Protein AF-0000000072495419 (afdb_homodimer)

Secondary structure (DSSP, 8-state):
-HHHHHHHHHHHHHHHHHHHHHHTS----EEEEEE-TTSSHHHHHHHHHHTT--S---S-BTTEEEEE-TTS-EEEEEE--SS-B-HHHHHHHHGGGEEEEEEEEETTTGGGGHHHHHHHHHHHHH-HHHHHHT--EEEEEE-TTSTTPPPHHHHHHHHHHHHHHHHHHHHHHHHHS-SS---------S-TTS---GGG-SS-EEEEE-B--STT-B-HHHHHHHHT-/-HHHHHHHHHHHHHHHHHHHHHHTS----EEEEEE-TTSSHHHHHHHHHHTT--S---S-BTTEEEEE-TTS-EEEEEE--SS-B-HHHHHHHHGGGEEEEEEEEETTTGGGGHHHHHHHHHHHHH-HHHHHHT--EEEEEE-TTSTTPPPHHHHHHHHHHHHHHHHHHHHHHHHHS-S----------S-TTS---GGG-SS-EEEEE-B--STT-B-HHHHHHHHT-

Structure (mmCIF, N/CA/C/O backbone):
data_AF-0000000072495419-model_v1
#
loop_
_entity.id
_entity.type
_entity.pdbx_description
1 polymer 'ADP-ribosylation factor-related protein 1'
#
loop_
_atom_site.group_PDB
_atom_site.id
_atom_site.type_symbol
_atom_site.label_atom_id
_atom_site.label_alt_id
_atom_site.label_comp_id
_atom_site.label_asym_id
_atom_site.label_entity_id
_atom_site.label_seq_id
_atom_site.pdbx_PDB_ins_code
_atom_site.Cartn_x
_atom_site.Cartn_y
_atom_site.Cartn_z
_atom_site.occupancy
_atom_site.B_iso_or_equiv
_atom_site.auth_seq_id
_atom_site.auth_comp_id
_atom_site.auth_asym_id
_atom_site.auth_atom_id
_atom_site.pdbx_PDB_model_num
ATOM 1 N N . MET A 1 1 ? -48.375 -34.625 15.703 1 55.41 1 MET A N 1
ATOM 2 C CA . MET A 1 1 ? -48.5 -33.5 14.773 1 55.41 1 MET A CA 1
ATOM 3 C C . MET A 1 1 ? -47.406 -32.438 15.039 1 55.41 1 MET A C 1
ATOM 5 O O . MET A 1 1 ? -46.875 -31.859 14.102 1 55.41 1 MET A O 1
ATOM 9 N N . ASP A 1 2 ? -46.969 -32.312 16.328 1 70.94 2 ASP A N 1
ATOM 10 C CA . ASP A 1 2 ? -46.094 -31.234 16.781 1 70.94 2 ASP A CA 1
ATOM 11 C C . ASP A 1 2 ? -44.625 -31.516 16.422 1 70.94 2 ASP A C 1
ATOM 13 O O . ASP A 1 2 ? -43.906 -30.594 16.062 1 70.94 2 ASP A O 1
ATOM 17 N N . SER A 1 3 ? -44.375 -32.75 16.25 1 80.12 3 SER A N 1
ATOM 18 C CA . SER A 1 3 ? -42.969 -33.125 16.016 1 80.12 3 SER A CA 1
ATOM 19 C C . SER A 1 3 ? -42.594 -32.906 14.562 1 80.12 3 SER A C 1
ATOM 21 O O . SER A 1 3 ? -41.469 -32.469 14.266 1 80.12 3 SER A O 1
ATOM 23 N N . MET A 1 4 ? -43.625 -33.094 13.664 1 78.44 4 MET A N 1
ATOM 24 C CA . MET A 1 4 ? -43.375 -32.938 12.234 1 78.44 4 MET A CA 1
ATOM 25 C C . MET A 1 4 ? -43.188 -31.453 11.875 1 78.44 4 MET A C 1
ATOM 27 O O . MET A 1 4 ? -42.312 -31.125 11.047 1 78.44 4 MET A O 1
ATOM 31 N N . GLN A 1 5 ? -43.844 -30.594 12.602 1 72.06 5 GLN A N 1
ATOM 32 C CA . GLN A 1 5 ? -43.75 -29.156 12.359 1 72.06 5 GLN A CA 1
ATOM 33 C C . GLN A 1 5 ? -42.375 -28.625 12.82 1 72.06 5 GLN A C 1
ATOM 35 O O . GLN A 1 5 ? -41.781 -27.797 12.148 1 72.06 5 GLN A O 1
ATOM 40 N N . ILE A 1 6 ? -41.938 -29.141 13.898 1 77.06 6 ILE A N 1
ATOM 41 C CA . ILE A 1 6 ? -40.656 -28.719 14.445 1 77.06 6 ILE A CA 1
ATOM 42 C C . ILE A 1 6 ? -39.531 -29.188 13.523 1 77.06 6 ILE A C 1
ATOM 44 O O . ILE A 1 6 ? -38.562 -28.438 13.258 1 77.06 6 ILE A O 1
ATOM 48 N N . ILE A 1 7 ? -39.688 -30.422 12.977 1 80.69 7 ILE A N 1
ATOM 49 C CA . ILE A 1 7 ? -38.656 -31 12.094 1 80.69 7 ILE A CA 1
ATOM 50 C C . ILE A 1 7 ? -38.594 -30.188 10.797 1 80.69 7 ILE A C 1
ATOM 52 O O . ILE A 1 7 ? -37.5 -29.875 10.312 1 80.69 7 ILE A O 1
ATOM 56 N N . ILE A 1 8 ? -39.75 -29.75 10.383 1 80.81 8 ILE A N 1
ATOM 57 C CA . ILE A 1 8 ? -39.812 -28.984 9.148 1 80.81 8 ILE A CA 1
ATOM 58 C C . ILE A 1 8 ? -39.219 -27.594 9.383 1 80.81 8 ILE A C 1
ATOM 60 O O . ILE A 1 8 ? -38.5 -27.078 8.539 1 80.81 8 ILE A O 1
ATOM 64 N N . ALA A 1 9 ? -39.469 -27.125 10.594 1 75.69 9 ALA A N 1
ATOM 65 C CA . ALA A 1 9 ? -38.938 -25.812 10.945 1 75.69 9 ALA A CA 1
ATOM 66 C C . ALA A 1 9 ? -37.406 -25.844 11.031 1 75.69 9 ALA A C 1
ATOM 68 O O . ALA A 1 9 ? -36.719 -24.953 10.523 1 75.69 9 ALA A O 1
ATOM 69 N N . ILE A 1 10 ? -36.875 -26.844 11.617 1 80.5 10 ILE A N 1
ATOM 70 C CA . ILE A 1 10 ? -35.438 -27 11.758 1 80.5 10 ILE A CA 1
ATOM 71 C C . ILE A 1 10 ? -34.812 -27.203 10.391 1 80.5 10 ILE A C 1
ATOM 73 O O . ILE A 1 10 ? -33.75 -26.625 10.094 1 80.5 10 ILE A O 1
ATOM 77 N N . LEU A 1 11 ? -35.5 -27.922 9.492 1 80.81 11 LEU A N 1
ATOM 78 C CA . LEU A 1 11 ? -35 -28.188 8.148 1 80.81 11 LEU A CA 1
ATOM 79 C C . LEU A 1 11 ? -34.969 -26.891 7.332 1 80.81 11 LEU A C 1
ATOM 81 O O . LEU A 1 11 ? -34 -26.656 6.594 1 80.81 11 LEU A O 1
ATOM 85 N N . ILE A 1 12 ? -35.938 -26.062 7.559 1 80.38 12 ILE A N 1
ATOM 86 C CA . ILE A 1 12 ? -36.031 -24.812 6.832 1 80.38 12 ILE A CA 1
ATOM 87 C C . ILE A 1 12 ? -34.906 -23.859 7.324 1 80.38 12 ILE A C 1
ATOM 89 O O . ILE A 1 12 ? -34.25 -23.203 6.523 1 80.38 12 ILE A O 1
ATOM 93 N N . VAL A 1 13 ? -34.688 -23.875 8.633 1 78.38 13 VAL A N 1
ATOM 94 C CA . VAL A 1 13 ? -33.656 -23.031 9.203 1 78.38 13 VAL A CA 1
ATOM 95 C C . VAL A 1 13 ? -32.281 -23.5 8.719 1 78.38 13 VAL A C 1
ATOM 97 O O . VAL A 1 13 ? -31.438 -22.688 8.336 1 78.38 13 VAL A O 1
ATOM 100 N N . LEU A 1 14 ? -32.094 -24.812 8.664 1 80 14 LEU A N 1
ATOM 101 C CA . LEU A 1 14 ? -30.859 -25.406 8.18 1 80 14 LEU A CA 1
ATOM 102 C C . LEU A 1 14 ? -30.641 -25.078 6.699 1 80 14 LEU A C 1
ATOM 104 O O . LEU A 1 14 ? -29.531 -24.766 6.285 1 80 14 LEU A O 1
ATOM 108 N N . MET A 1 15 ? -31.734 -25.172 5.961 1 80 15 MET A N 1
ATOM 109 C CA . MET A 1 15 ? -31.672 -24.859 4.535 1 80 15 MET A CA 1
ATOM 110 C C . MET A 1 15 ? -31.344 -23.391 4.305 1 80 15 MET A C 1
ATOM 112 O O . MET A 1 15 ? -30.531 -23.062 3.436 1 80 15 MET A O 1
ATOM 116 N N . THR A 1 16 ? -31.938 -22.531 5.117 1 75.88 16 THR A N 1
ATOM 117 C CA . THR A 1 16 ? -31.672 -21.094 5.004 1 75.88 16 THR A CA 1
ATOM 118 C C . THR A 1 16 ? -30.219 -20.797 5.395 1 75.88 16 THR A C 1
ATOM 120 O O . THR A 1 16 ? -29.562 -19.969 4.758 1 75.88 16 THR A O 1
ATOM 123 N N . ILE A 1 17 ? -29.781 -21.453 6.352 1 72.5 17 ILE A N 1
ATOM 124 C CA . ILE A 1 17 ? -28.391 -21.297 6.773 1 72.5 17 ILE A CA 1
ATOM 125 C C . ILE A 1 17 ? -27.453 -21.812 5.684 1 72.5 17 ILE A C 1
ATOM 127 O O . ILE A 1 17 ? -26.453 -21.172 5.363 1 72.5 17 ILE A O 1
ATOM 131 N N . ILE A 1 18 ? -27.797 -22.938 5.113 1 70.12 18 ILE A N 1
ATOM 132 C CA . ILE A 1 18 ? -27 -23.516 4.031 1 70.12 18 ILE A CA 1
ATOM 133 C C . ILE A 1 18 ? -27.016 -22.578 2.83 1 70.12 18 ILE A C 1
ATOM 135 O O . ILE A 1 18 ? -25.969 -22.344 2.219 1 70.12 18 ILE A O 1
ATOM 139 N N . LEU A 1 19 ? -28.156 -22.078 2.529 1 64.69 19 LEU A N 1
ATOM 140 C CA . LEU A 1 19 ? -28.266 -21.141 1.407 1 64.69 19 LEU A CA 1
ATOM 141 C C . LEU A 1 19 ? -27.484 -19.859 1.68 1 64.69 19 LEU A C 1
ATOM 143 O O . LEU A 1 19 ? -26.844 -19.312 0.777 1 64.69 19 LEU A O 1
ATOM 147 N N . PHE A 1 20 ? -27.656 -19.453 2.883 1 58.69 20 PHE A N 1
ATOM 148 C CA . PHE A 1 20 ? -26.922 -18.25 3.283 1 58.69 20 PHE A CA 1
ATOM 149 C C . PHE A 1 20 ? -25.422 -18.484 3.227 1 58.69 20 PHE A C 1
ATOM 151 O O . PHE A 1 20 ? -24.672 -17.625 2.797 1 58.69 20 PHE A O 1
ATOM 158 N N . LEU A 1 21 ? -25.062 -19.578 3.648 1 57.19 21 LEU A N 1
ATOM 159 C CA . LEU A 1 21 ? -23.641 -19.938 3.596 1 57.19 21 LEU A CA 1
ATOM 160 C C . LEU A 1 21 ? -23.188 -20.125 2.154 1 57.19 21 LEU A C 1
ATOM 162 O O . LEU A 1 21 ? -22.047 -19.781 1.812 1 57.19 21 LEU A O 1
ATOM 166 N N . VAL A 1 22 ? -24.047 -20.766 1.411 1 54.25 22 VAL A N 1
ATOM 167 C CA . VAL A 1 22 ? -23.703 -20.969 0.006 1 54.25 22 VAL A CA 1
ATOM 168 C C . VAL A 1 22 ? -23.656 -19.625 -0.717 1 54.25 22 VAL A C 1
ATOM 170 O O . VAL A 1 22 ? -22.797 -19.406 -1.56 1 54.25 22 VAL A O 1
ATOM 173 N N . ARG A 1 23 ? -24.688 -18.938 -0.454 1 49 23 ARG A N 1
ATOM 174 C CA . ARG A 1 23 ? -24.75 -17.625 -1.096 1 49 23 ARG A CA 1
ATOM 175 C C . ARG A 1 23 ? -23.547 -16.766 -0.696 1 49 23 ARG A C 1
ATOM 177 O O . ARG A 1 23 ? -23.141 -15.883 -1.441 1 49 23 ARG A O 1
ATOM 184 N N . LYS A 1 24 ? -23.156 -17.047 0.479 1 48.78 24 LYS A N 1
ATOM 185 C CA . LYS A 1 24 ? -21.984 -16.25 0.857 1 48.78 24 LYS A CA 1
ATOM 186 C C . LYS A 1 24 ? -20.766 -16.656 0.041 1 48.78 24 LYS A C 1
ATOM 188 O O . LYS A 1 24 ? -19.641 -16.312 0.39 1 48.78 24 LYS A O 1
ATOM 193 N N . LYS A 1 25 ? -21.016 -17.672 -0.782 1 53.16 25 LYS A N 1
ATOM 194 C CA . LYS A 1 25 ? -19.875 -17.953 -1.66 1 53.16 25 LYS A CA 1
ATOM 195 C C . LYS A 1 25 ? -19.453 -16.703 -2.424 1 53.16 25 LYS A C 1
ATOM 197 O O . LYS A 1 25 ? -20.266 -16.094 -3.133 1 53.16 25 LYS A O 1
ATOM 202 N N . ALA A 1 26 ? -18.453 -16.094 -1.832 1 57.84 26 ALA A N 1
ATOM 203 C CA . ALA A 1 26 ? -17.906 -14.859 -2.406 1 57.84 26 ALA A CA 1
ATOM 204 C C . ALA A 1 26 ? -17.734 -14.992 -3.916 1 57.84 26 ALA A C 1
ATOM 206 O O . ALA A 1 26 ? -17.297 -16.031 -4.41 1 57.84 26 ALA A O 1
ATOM 207 N N . LEU A 1 27 ? -18.531 -14.227 -4.652 1 75.31 27 LEU A N 1
ATOM 208 C CA . LEU A 1 27 ? -18.297 -14.125 -6.086 1 75.31 27 LEU A CA 1
ATOM 209 C C . LEU A 1 27 ? -16.797 -14.055 -6.379 1 75.31 27 LEU A C 1
ATOM 211 O O . LEU A 1 27 ? -16.062 -13.297 -5.727 1 75.31 27 LEU A O 1
ATOM 215 N N . ARG A 1 28 ? -16.312 -15.148 -7.047 1 86.19 28 ARG A N 1
ATOM 216 C CA . ARG A 1 28 ? -14.914 -15.18 -7.426 1 86.19 28 ARG A CA 1
ATOM 217 C C . ARG A 1 28 ? -14.656 -14.32 -8.656 1 86.19 28 ARG A C 1
ATOM 219 O O . ARG A 1 28 ? -14.469 -14.836 -9.758 1 86.19 28 ARG A O 1
ATOM 226 N N . ASN A 1 29 ? -14.609 -13.023 -8.406 1 87.38 29 ASN A N 1
ATOM 227 C CA . ASN A 1 29 ? -14.469 -12.086 -9.523 1 87.38 29 ASN A CA 1
ATOM 228 C C . ASN A 1 29 ? -13.25 -11.188 -9.352 1 87.38 29 ASN A C 1
ATOM 230 O O . ASN A 1 29 ? -13.227 -10.062 -9.852 1 87.38 29 ASN A O 1
ATOM 234 N N . SER A 1 30 ? -12.289 -11.734 -8.609 1 91.12 30 SER A N 1
ATOM 235 C CA . SER A 1 30 ? -11.117 -10.914 -8.367 1 91.12 30 SER A CA 1
ATOM 236 C C . SER A 1 30 ? -9.852 -11.57 -8.914 1 91.12 30 SER A C 1
ATOM 238 O O . SER A 1 30 ? -9.719 -12.797 -8.883 1 91.12 30 SER A O 1
ATOM 240 N N . ILE A 1 31 ? -9.039 -10.734 -9.516 1 93.56 31 ILE A N 1
ATOM 241 C CA . ILE A 1 31 ? -7.684 -11.109 -9.891 1 93.56 31 ILE A CA 1
ATOM 242 C C . ILE A 1 31 ? -6.684 -10.477 -8.922 1 93.56 31 ILE A C 1
ATOM 244 O O . ILE A 1 31 ? -6.621 -9.25 -8.797 1 93.56 31 ILE A O 1
ATOM 248 N N . LEU A 1 32 ? -5.965 -11.305 -8.258 1 95.19 32 LEU A N 1
ATOM 249 C CA . LEU A 1 32 ? -5.07 -10.797 -7.223 1 95.19 32 LEU A CA 1
ATOM 250 C C . LEU A 1 32 ? -3.631 -10.758 -7.727 1 95.19 32 LEU A C 1
ATOM 252 O O . LEU A 1 32 ? -3.111 -11.758 -8.227 1 95.19 32 LEU A O 1
ATOM 256 N N . LEU A 1 33 ? -3.016 -9.578 -7.664 1 93.25 33 LEU A N 1
ATOM 257 C CA . LEU A 1 33 ? -1.584 -9.445 -7.91 1 93.25 33 LEU A CA 1
ATOM 258 C C . LEU A 1 33 ? -0.787 -9.664 -6.629 1 93.25 33 LEU A C 1
ATOM 260 O O . LEU A 1 33 ? -0.943 -8.93 -5.656 1 93.25 33 LEU A O 1
ATOM 264 N N . ILE A 1 34 ? 0.064 -10.703 -6.676 1 95.12 34 ILE A N 1
ATOM 265 C CA . ILE A 1 34 ? 0.875 -11.055 -5.516 1 95.12 34 ILE A CA 1
ATOM 266 C C . ILE A 1 34 ? 2.336 -11.203 -5.934 1 95.12 34 ILE A C 1
ATOM 268 O O . ILE A 1 34 ? 2.639 -11.312 -7.121 1 95.12 34 ILE A O 1
ATOM 272 N N . GLY A 1 35 ? 3.252 -11.188 -4.938 1 93.38 35 GLY A N 1
ATOM 273 C CA . GLY A 1 35 ? 4.684 -11.281 -5.18 1 93.38 35 GLY A CA 1
ATOM 274 C C . GLY A 1 35 ? 5.508 -10.406 -4.254 1 93.38 35 GLY A C 1
ATOM 275 O O . GLY A 1 35 ? 4.957 -9.688 -3.422 1 93.38 35 GLY A O 1
ATOM 276 N N . ALA A 1 36 ? 6.805 -10.516 -4.48 1 89.25 36 ALA A N 1
ATOM 277 C CA . ALA A 1 36 ? 7.734 -9.797 -3.617 1 89.25 36 ALA A CA 1
ATOM 278 C C . ALA A 1 36 ? 7.668 -8.297 -3.879 1 89.25 36 ALA A C 1
ATOM 280 O O . ALA A 1 36 ? 7.156 -7.859 -4.914 1 89.25 36 ALA A O 1
ATOM 281 N N . SER A 1 37 ? 8.219 -7.617 -2.885 1 81.44 37 SER A N 1
ATOM 282 C CA . SER A 1 37 ? 8.367 -6.176 -3.068 1 81.44 37 SER A CA 1
ATOM 283 C C . SER A 1 37 ? 9.289 -5.855 -4.234 1 81.44 37 SER A C 1
ATOM 285 O O . SER A 1 37 ? 10.242 -6.598 -4.5 1 81.44 37 SER A O 1
ATOM 287 N N . ASP A 1 38 ? 8.992 -4.914 -4.988 1 79.69 38 ASP A N 1
ATOM 288 C CA . ASP A 1 38 ? 9.82 -4.355 -6.051 1 79.69 38 ASP A CA 1
ATOM 289 C C . ASP A 1 38 ? 9.789 -5.238 -7.293 1 79.69 38 ASP A C 1
ATOM 291 O O . ASP A 1 38 ? 10.617 -5.086 -8.195 1 79.69 38 ASP A O 1
ATOM 295 N N . SER A 1 39 ? 8.906 -6.234 -7.301 1 90.5 39 SER A N 1
ATOM 296 C CA . SER A 1 39 ? 8.805 -7.113 -8.461 1 90.5 39 SER A CA 1
ATOM 297 C C . SER A 1 39 ? 8.148 -6.402 -9.641 1 90.5 39 SER A C 1
ATOM 299 O O . SER A 1 39 ? 8.227 -6.871 -10.773 1 90.5 39 SER A O 1
ATOM 301 N N . GLY A 1 40 ? 7.434 -5.301 -9.383 1 83.81 40 GLY A N 1
ATOM 302 C CA . GLY A 1 40 ? 6.727 -4.547 -10.406 1 83.81 40 GLY A CA 1
ATOM 303 C C . GLY A 1 40 ? 5.223 -4.758 -10.375 1 83.81 40 GLY A C 1
ATOM 304 O O . GLY A 1 40 ? 4.527 -4.461 -11.344 1 83.81 40 GLY A O 1
ATOM 305 N N . LYS A 1 41 ? 4.738 -5.309 -9.305 1 85.56 41 LYS A N 1
ATOM 306 C CA . LYS A 1 41 ? 3.314 -5.582 -9.133 1 85.56 41 LYS A CA 1
ATOM 307 C C . LYS A 1 41 ? 2.482 -4.324 -9.359 1 85.56 41 LYS A C 1
ATOM 309 O O . LYS A 1 41 ? 1.516 -4.348 -10.125 1 85.56 41 LYS A O 1
ATOM 314 N N . THR A 1 42 ? 2.859 -3.236 -8.734 1 77.12 42 THR A N 1
ATOM 315 C CA . THR A 1 42 ? 2.098 -1.996 -8.82 1 77.12 42 THR A CA 1
ATOM 316 C C . THR A 1 42 ? 2.125 -1.447 -10.25 1 77.12 42 THR A C 1
ATOM 318 O O . THR A 1 42 ? 1.115 -0.942 -10.742 1 77.12 42 THR A O 1
ATOM 321 N N . LEU A 1 43 ? 3.287 -1.483 -10.891 1 78.31 43 LEU A N 1
ATOM 322 C CA . LEU A 1 43 ? 3.367 -1.052 -12.281 1 78.31 43 LEU A CA 1
ATOM 323 C C . LEU A 1 43 ? 2.475 -1.913 -13.172 1 78.31 43 LEU A C 1
ATOM 325 O O . LEU A 1 43 ? 1.772 -1.395 -14.039 1 78.31 43 LEU A O 1
ATOM 329 N N . LEU A 1 44 ? 2.572 -3.221 -12.969 1 85.38 44 LEU A N 1
ATOM 330 C CA . LEU A 1 44 ? 1.715 -4.125 -13.727 1 85.38 44 LEU A CA 1
ATOM 331 C C . LEU A 1 44 ? 0.243 -3.812 -13.477 1 85.38 44 LEU A C 1
ATOM 333 O O . LEU A 1 44 ? -0.553 -3.768 -14.422 1 85.38 44 LEU A O 1
ATOM 337 N N . PHE A 1 45 ? -0.134 -3.521 -12.242 1 83.62 45 PHE A N 1
ATOM 338 C CA . PHE A 1 45 ? -1.487 -3.125 -11.875 1 83.62 45 PHE A CA 1
ATOM 339 C C . PHE A 1 45 ? -1.929 -1.898 -12.664 1 83.62 45 PHE A C 1
ATOM 341 O O . PHE A 1 45 ? -3.014 -1.889 -13.25 1 83.62 45 PHE A O 1
ATOM 348 N N . THR A 1 46 ? -1.111 -0.98 -12.633 1 75.75 46 THR A N 1
ATOM 349 C CA . THR A 1 46 ? -1.433 0.281 -13.289 1 75.75 46 THR A CA 1
ATOM 350 C C . THR A 1 46 ? -1.639 0.071 -14.789 1 75.75 46 THR A C 1
ATOM 352 O O . THR A 1 46 ? -2.57 0.626 -15.375 1 75.75 46 THR A O 1
ATOM 355 N N . GLN A 1 47 ? -0.782 -0.751 -15.375 1 78.31 47 GLN A N 1
ATOM 356 C CA . GLN A 1 47 ? -0.866 -0.988 -16.812 1 78.31 47 GLN A CA 1
ATOM 357 C C . GLN A 1 47 ? -2.115 -1.791 -17.172 1 78.31 47 GLN A C 1
ATOM 359 O O . GLN A 1 47 ? -2.764 -1.526 -18.172 1 78.31 47 GLN A O 1
ATOM 364 N N . LEU A 1 48 ? -2.441 -2.756 -16.375 1 81.62 48 LEU A N 1
ATOM 365 C CA . LEU A 1 48 ? -3.613 -3.59 -16.625 1 81.62 48 LEU A CA 1
ATOM 366 C C . LEU A 1 48 ? -4.898 -2.803 -16.391 1 81.62 48 LEU A C 1
ATOM 368 O O . LEU A 1 48 ? -5.883 -2.984 -17.109 1 81.62 48 LEU A O 1
ATOM 372 N N . ALA A 1 49 ? -4.801 -2.033 -15.359 1 73 49 ALA A N 1
ATOM 373 C CA . ALA A 1 49 ? -5.992 -1.291 -14.961 1 73 49 ALA A CA 1
ATOM 374 C C . ALA A 1 49 ? -6.246 -0.116 -15.898 1 73 49 ALA A C 1
ATOM 376 O O . ALA A 1 49 ? -7.398 0.247 -16.156 1 73 49 ALA A O 1
ATOM 377 N N . TYR A 1 50 ? -5.082 0.431 -16.297 1 62.69 50 TYR A N 1
ATOM 378 C CA . TYR A 1 50 ? -5.254 1.695 -17 1 62.69 50 TYR A CA 1
ATOM 379 C C . TYR A 1 50 ? -4.676 1.618 -18.406 1 62.69 50 TYR A C 1
ATOM 381 O O . TYR A 1 50 ? -4.656 2.617 -19.141 1 62.69 50 TYR A O 1
ATOM 389 N N . ASP A 1 51 ? -4.871 0.454 -19.203 1 56.53 51 ASP A N 1
ATOM 390 C CA . ASP A 1 51 ? -4.336 0.194 -20.531 1 56.53 51 ASP A CA 1
ATOM 391 C C . ASP A 1 51 ? -3.586 1.41 -21.078 1 56.53 51 ASP A C 1
ATOM 393 O O . ASP A 1 51 ? -2.535 1.27 -21.703 1 56.53 51 ASP A O 1
ATOM 397 N N . SER A 1 52 ? -4.359 2.541 -21.375 1 44.16 52 SER A N 1
ATOM 398 C CA . SER A 1 52 ? -3.951 3.682 -22.188 1 44.16 52 SER A CA 1
ATOM 399 C C . SER A 1 52 ? -2.912 4.531 -21.453 1 44.16 52 SER A C 1
ATOM 401 O O . SER A 1 52 ? -2.482 5.566 -21.969 1 44.16 52 SER A O 1
ATOM 403 N N . PHE A 1 53 ? -2.676 4.289 -20.359 1 38.91 53 PHE A N 1
ATOM 404 C CA . PHE A 1 53 ? -1.912 5.355 -19.719 1 38.91 53 PHE A CA 1
ATOM 405 C C . PHE A 1 53 ? -0.439 5.27 -20.094 1 38.91 53 PHE A C 1
ATOM 407 O O . PHE A 1 53 ? 0.302 4.453 -19.547 1 38.91 53 PHE A O 1
ATOM 414 N N . VAL A 1 54 ? -0.142 5.223 -21.391 1 33.72 54 VAL A N 1
ATOM 415 C CA . VAL A 1 54 ? 1.118 5.156 -22.125 1 33.72 54 VAL A CA 1
ATOM 416 C C . VAL A 1 54 ? 2.186 5.961 -21.391 1 33.72 54 VAL A C 1
ATOM 418 O O . VAL A 1 54 ? 3.307 5.484 -21.203 1 33.72 54 VAL A O 1
ATOM 421 N N . GLU A 1 55 ? 2.068 7.422 -21.688 1 33.09 55 GLU A N 1
ATOM 422 C CA . GLU A 1 55 ? 3.334 8.078 -22.016 1 33.09 55 GLU A CA 1
ATOM 423 C C . GLU A 1 55 ? 4.289 8.055 -20.828 1 33.09 55 GLU A C 1
ATOM 425 O O . GLU A 1 55 ? 5.457 7.676 -20.969 1 33.09 55 GLU A O 1
ATOM 430 N N . THR A 1 56 ? 4.367 9.273 -20.094 1 32.41 56 THR A N 1
ATOM 431 C CA . THR A 1 56 ? 5.555 9.789 -19.422 1 32.41 56 THR A CA 1
ATOM 432 C C . THR A 1 56 ? 5.695 9.188 -18.031 1 32.41 56 THR A C 1
ATOM 434 O O . THR A 1 56 ? 6.32 9.781 -17.156 1 32.41 56 THR A O 1
ATOM 437 N N . VAL A 1 57 ? 4.84 8.164 -17.734 1 34.56 57 VAL A N 1
ATOM 438 C CA . VAL A 1 57 ? 5.02 7.887 -16.312 1 34.56 57 VAL A CA 1
ATOM 439 C C . VAL A 1 57 ? 6.383 7.242 -16.078 1 34.56 57 VAL A C 1
ATOM 441 O O . VAL A 1 57 ? 6.664 6.16 -16.609 1 34.56 57 VAL A O 1
ATOM 444 N N . THR A 1 58 ? 7.434 7.961 -15.992 1 33.69 58 THR A N 1
ATOM 445 C CA . THR A 1 58 ? 8.711 7.43 -15.531 1 33.69 58 THR A CA 1
ATOM 446 C C . THR A 1 58 ? 8.5 6.359 -14.461 1 33.69 58 THR A C 1
ATOM 448 O O . THR A 1 58 ? 7.363 6.102 -14.055 1 33.69 58 THR A O 1
ATOM 451 N N . SER A 1 59 ? 9.703 6.07 -13.766 1 35.94 59 SER A N 1
ATOM 452 C CA . SER A 1 59 ? 9.891 5.023 -12.766 1 35.94 59 SER A CA 1
ATOM 453 C C . SER A 1 59 ? 8.914 5.18 -11.609 1 35.94 59 SER A C 1
ATOM 455 O O . SER A 1 59 ? 8.914 6.207 -10.922 1 35.94 59 SER A O 1
ATOM 457 N N . MET A 1 60 ? 7.641 4.848 -11.852 1 40.62 60 MET A N 1
ATOM 458 C CA . MET A 1 60 ? 6.625 4.836 -10.805 1 40.62 60 MET A CA 1
ATOM 459 C C . MET A 1 60 ? 6.883 3.711 -9.805 1 40.62 60 MET A C 1
ATOM 461 O O . MET A 1 60 ? 7.113 2.566 -10.195 1 40.62 60 MET A O 1
ATOM 465 N N . LYS A 1 61 ? 7.645 3.971 -8.789 1 46.25 61 LYS A N 1
ATOM 466 C CA . LYS A 1 61 ? 7.488 3.012 -7.695 1 46.25 61 LYS A CA 1
ATOM 467 C C . LYS A 1 61 ? 6.148 3.197 -6.988 1 46.25 61 LYS A C 1
ATOM 469 O O . LYS A 1 61 ? 5.609 4.305 -6.949 1 46.25 61 LYS A O 1
ATOM 474 N N . GLU A 1 62 ? 5.324 2.154 -6.617 1 54.25 62 GLU A N 1
ATOM 475 C CA . GLU A 1 62 ? 3.973 1.927 -6.113 1 54.25 62 GLU A CA 1
ATOM 476 C C . GLU A 1 62 ? 3.49 3.107 -5.277 1 54.25 62 GLU A C 1
ATOM 478 O O . GLU A 1 62 ? 2.314 3.475 -5.328 1 54.25 62 GLU A O 1
ATOM 483 N N . ASN A 1 63 ? 4.297 3.766 -4.664 1 64.62 63 ASN A N 1
ATOM 484 C CA . ASN A 1 63 ? 3.881 4.824 -3.75 1 64.62 63 ASN A CA 1
ATOM 485 C C . ASN A 1 63 ? 4.812 6.027 -3.826 1 64.62 63 ASN A C 1
ATOM 487 O O . ASN A 1 63 ? 4.805 6.883 -2.938 1 64.62 63 ASN A O 1
ATOM 491 N N . LYS A 1 64 ? 5.52 5.934 -4.965 1 74.31 64 LYS A N 1
ATOM 492 C CA . LYS A 1 64 ? 6.469 7.031 -5.113 1 74.31 64 LYS A CA 1
ATOM 493 C C . LYS A 1 64 ? 6.504 7.539 -6.555 1 74.31 64 LYS A C 1
ATOM 495 O O . LYS A 1 64 ? 6.496 6.742 -7.496 1 74.31 64 LYS A O 1
ATOM 500 N N . ALA A 1 65 ? 6.438 8.812 -6.77 1 73.44 65 ALA A N 1
ATOM 501 C CA . ALA A 1 65 ? 6.543 9.445 -8.078 1 73.44 65 ALA A CA 1
ATOM 502 C C . ALA A 1 65 ? 7.363 10.727 -8.008 1 73.44 65 ALA A C 1
ATOM 504 O O . ALA A 1 65 ? 7.402 11.391 -6.965 1 73.44 65 ALA A O 1
ATOM 505 N N . SER A 1 66 ? 8.055 11.008 -9.031 1 76.06 66 SER A N 1
ATOM 506 C CA . SER A 1 66 ? 8.742 12.297 -9.133 1 76.06 66 SER A CA 1
ATOM 507 C C . SER A 1 66 ? 7.836 13.352 -9.766 1 76.06 66 SER A C 1
ATOM 509 O O . SER A 1 66 ? 7.199 13.102 -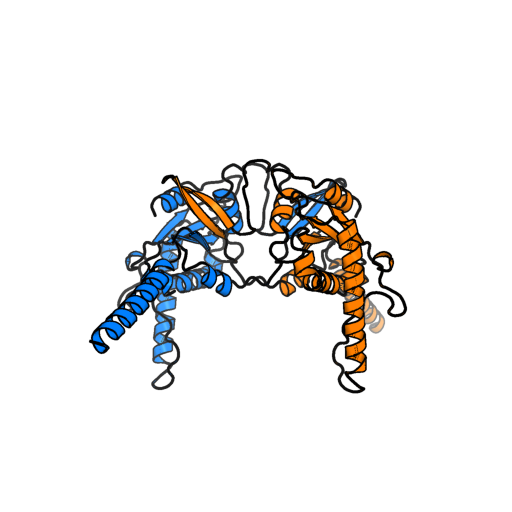10.789 1 76.06 66 SER A O 1
ATOM 511 N N . ILE A 1 67 ? 7.734 14.469 -9.055 1 76.44 67 ILE A N 1
ATOM 512 C CA . ILE A 1 67 ? 6.918 15.547 -9.602 1 76.44 67 ILE A CA 1
ATOM 513 C C . ILE A 1 67 ? 7.754 16.812 -9.734 1 76.44 67 ILE A C 1
ATOM 515 O O . ILE A 1 67 ? 8.688 17.031 -8.953 1 76.44 67 ILE A O 1
ATOM 519 N N . LYS A 1 68 ? 7.438 17.5 -10.805 1 74.19 68 LYS A N 1
ATOM 520 C CA . LYS A 1 68 ? 8.086 18.797 -11.031 1 74.19 68 LYS A CA 1
ATOM 521 C C . LYS A 1 68 ? 7.188 19.938 -10.602 1 74.19 68 LYS A C 1
ATOM 523 O O . LYS A 1 68 ? 6.016 20 -10.977 1 74.19 68 LYS A O 1
ATOM 528 N N . LEU A 1 69 ? 7.797 20.797 -9.688 1 79.06 69 LEU A N 1
ATOM 529 C CA . LEU A 1 69 ? 7.043 21.953 -9.234 1 79.06 69 LEU A CA 1
ATOM 530 C C . LEU A 1 69 ? 7.48 23.219 -9.977 1 79.06 69 LEU A C 1
ATOM 532 O O . LEU A 1 69 ? 8.273 23.141 -10.914 1 79.06 69 LEU A O 1
ATOM 536 N N . ASN A 1 70 ? 6.773 24.328 -9.75 1 71.69 70 ASN A N 1
ATOM 537 C CA . ASN A 1 70 ? 6.977 25.578 -10.484 1 71.69 70 ASN A CA 1
ATOM 538 C C . ASN A 1 70 ? 8.414 26.078 -10.352 1 71.69 70 ASN A C 1
ATOM 540 O O . ASN A 1 70 ? 8.906 26.797 -11.219 1 71.69 70 ASN A O 1
ATOM 544 N N . ASN A 1 71 ? 9.117 25.625 -9.336 1 69.56 71 ASN A N 1
ATOM 545 C CA . ASN A 1 71 ? 10.5 26.062 -9.148 1 69.56 71 ASN A CA 1
ATOM 546 C C . ASN A 1 71 ? 11.477 25.203 -9.953 1 69.56 71 ASN A C 1
ATOM 548 O O . ASN A 1 71 ? 12.688 25.297 -9.781 1 69.56 71 ASN A O 1
ATOM 552 N N . ASN A 1 72 ? 10.992 24.359 -10.812 1 68.5 72 ASN A N 1
ATOM 553 C CA . ASN A 1 72 ? 11.75 23.5 -11.719 1 68.5 72 ASN A CA 1
ATOM 554 C C . ASN A 1 72 ? 12.562 22.469 -10.953 1 68.5 72 ASN A C 1
ATOM 556 O O . ASN A 1 72 ? 13.539 21.922 -11.477 1 68.5 72 ASN A O 1
ATOM 560 N N . ARG A 1 73 ? 12.273 22.375 -9.75 1 74.38 73 ARG A N 1
ATOM 561 C CA . ARG A 1 73 ? 12.922 21.328 -8.953 1 74.38 73 ARG A CA 1
ATOM 562 C C . ARG A 1 73 ? 12.062 20.078 -8.898 1 74.38 73 ARG A C 1
ATOM 564 O O . ARG A 1 73 ? 10.828 20.156 -8.898 1 74.38 73 ARG A O 1
ATOM 571 N N . ASN A 1 74 ? 12.797 19 -8.852 1 77.5 74 ASN A N 1
ATOM 572 C CA . ASN A 1 74 ? 12.125 17.703 -8.75 1 77.5 74 ASN A CA 1
ATOM 573 C C . ASN A 1 74 ? 11.922 17.281 -7.301 1 77.5 74 ASN A C 1
ATOM 575 O O . ASN A 1 74 ? 12.82 17.453 -6.473 1 77.5 74 ASN A O 1
ATOM 579 N N . TYR A 1 75 ? 10.695 16.922 -7.023 1 82.94 75 TYR A N 1
ATOM 580 C CA . TYR A 1 75 ? 10.359 16.422 -5.695 1 82.94 75 TYR A CA 1
ATOM 581 C C . TYR A 1 75 ? 9.852 14.984 -5.766 1 82.94 75 TYR A C 1
ATOM 583 O O . TYR A 1 75 ? 9.289 14.57 -6.785 1 82.94 75 TYR A O 1
ATOM 591 N N . ASN A 1 76 ? 10.086 14.258 -4.688 1 84.19 76 ASN A N 1
ATOM 592 C CA . ASN A 1 76 ? 9.508 12.922 -4.555 1 84.19 76 ASN A CA 1
ATOM 593 C C . ASN A 1 76 ? 8.141 12.977 -3.877 1 84.19 76 ASN A C 1
ATOM 595 O O . ASN A 1 76 ? 8.016 13.477 -2.756 1 84.19 76 ASN A O 1
ATOM 599 N N . LEU A 1 77 ? 7.152 12.648 -4.645 1 85.5 77 LEU A N 1
ATOM 600 C CA . LEU A 1 77 ? 5.828 12.477 -4.059 1 85.5 77 LEU A CA 1
ATOM 601 C C . LEU A 1 77 ? 5.645 11.055 -3.541 1 85.5 77 LEU A C 1
ATOM 603 O O . LEU A 1 77 ? 5.793 10.086 -4.297 1 85.5 77 LEU A O 1
ATOM 607 N N . ILE A 1 78 ? 5.375 10.953 -2.229 1 85.25 78 ILE A N 1
ATOM 608 C CA . ILE A 1 78 ? 5.293 9.625 -1.618 1 85.25 78 ILE A CA 1
ATOM 609 C C . ILE A 1 78 ? 3.918 9.445 -0.976 1 85.25 78 ILE A C 1
ATOM 611 O O . ILE A 1 78 ? 3.492 10.266 -0.162 1 85.25 78 ILE A O 1
ATOM 615 N N . ASP A 1 79 ? 3.227 8.422 -1.339 1 82.75 79 ASP A N 1
ATOM 616 C CA . ASP A 1 79 ? 1.944 8.039 -0.755 1 82.75 79 ASP A CA 1
ATOM 617 C C . ASP A 1 79 ? 2.137 7.059 0.398 1 82.75 79 ASP A C 1
ATOM 619 O O . ASP A 1 79 ? 2.467 5.895 0.179 1 82.75 79 ASP A O 1
ATOM 623 N N . LEU A 1 80 ? 1.915 7.52 1.637 1 85.75 80 LEU A N 1
ATOM 624 C CA . LEU A 1 80 ? 2.07 6.66 2.805 1 85.75 80 LEU A CA 1
ATOM 625 C C . LEU A 1 80 ? 0.778 5.902 3.098 1 85.75 80 LEU A C 1
ATOM 627 O O . LEU A 1 80 ? -0.316 6.422 2.867 1 85.75 80 LEU A O 1
ATOM 631 N N . PRO A 1 81 ? 0.918 4.676 3.6 1 77.5 81 PRO A N 1
ATOM 632 C CA . PRO A 1 81 ? -0.29 3.93 3.961 1 77.5 81 PRO A CA 1
ATOM 633 C C . PRO A 1 81 ? -1.086 4.598 5.078 1 77.5 81 PRO A C 1
ATOM 635 O O . PRO A 1 81 ? -0.499 5.148 6.012 1 77.5 81 PRO A O 1
ATOM 638 N N . GLY A 1 82 ? -2.465 4.66 4.895 1 76.38 82 GLY A N 1
ATOM 639 C CA . GLY A 1 82 ? -3.338 5.188 5.93 1 76.38 82 GLY A CA 1
ATOM 640 C C . GLY A 1 82 ? -3.506 4.246 7.105 1 76.38 82 GLY A C 1
ATOM 641 O O . GLY A 1 82 ? -3.84 4.676 8.211 1 76.38 82 GLY A O 1
ATOM 642 N N . ASN A 1 83 ? -3.496 2.988 6.84 1 74.94 83 ASN A N 1
ATOM 643 C CA . ASN A 1 83 ? -3.527 1.908 7.82 1 74.94 83 ASN A CA 1
ATOM 644 C C . ASN A 1 83 ? -2.434 0.877 7.551 1 74.94 83 ASN A C 1
ATOM 646 O O . ASN A 1 83 ? -1.838 0.863 6.473 1 74.94 83 ASN A O 1
ATOM 650 N N . ASP A 1 84 ? -2.197 0.177 8.57 1 75.62 84 ASP A N 1
ATOM 651 C CA . ASP A 1 84 ? -1.269 -0.927 8.352 1 75.62 84 ASP A CA 1
ATOM 652 C C . ASP A 1 84 ? -1.801 -1.889 7.289 1 75.62 84 ASP A C 1
ATOM 654 O O . ASP A 1 84 ? -2.998 -2.176 7.25 1 75.62 84 ASP A O 1
ATOM 658 N N . ARG A 1 85 ? -0.899 -2.068 6.371 1 71.75 85 ARG A N 1
ATOM 659 C CA . ARG A 1 85 ? -1.221 -3.074 5.363 1 71.75 85 ARG A CA 1
ATOM 660 C C . ARG A 1 85 ? -0.344 -4.312 5.523 1 71.75 85 ARG A C 1
ATOM 662 O O . ARG A 1 85 ? 0.833 -4.297 5.16 1 71.75 85 ARG A O 1
ATOM 669 N N . LEU A 1 86 ? -0.962 -5.285 6.145 1 79.12 86 LEU A N 1
ATOM 670 C CA . LEU A 1 86 ? -0.259 -6.547 6.34 1 79.12 86 LEU A CA 1
ATOM 671 C C . LEU A 1 86 ? -0.525 -7.504 5.184 1 79.12 86 LEU A C 1
ATOM 673 O O . LEU A 1 86 ? -1.677 -7.703 4.789 1 79.12 86 LEU A O 1
ATOM 677 N N . ARG A 1 87 ? 0.513 -7.988 4.594 1 82.81 87 ARG A N 1
ATOM 678 C CA . ARG A 1 87 ? 0.409 -8.922 3.477 1 82.81 87 ARG A CA 1
ATOM 679 C C . ARG A 1 87 ? -0.574 -10.039 3.789 1 82.81 87 ARG A C 1
ATOM 681 O O . ARG A 1 87 ? -1.455 -10.344 2.98 1 82.81 87 ARG A O 1
ATOM 688 N N . THR A 1 88 ? -0.415 -10.625 4.996 1 86.75 88 THR A N 1
ATOM 689 C CA . THR A 1 88 ? -1.247 -11.766 5.379 1 86.75 88 THR A CA 1
ATOM 690 C C . THR A 1 88 ? -2.705 -11.344 5.523 1 86.75 88 THR A C 1
ATOM 692 O O . THR A 1 88 ? -3.613 -12.07 5.121 1 86.75 88 THR A O 1
ATOM 695 N N . GLN A 1 89 ? -2.887 -10.164 6.066 1 85.88 89 GLN A N 1
ATOM 696 C CA . GLN A 1 89 ? -4.242 -9.664 6.27 1 85.88 89 GLN A CA 1
ATOM 697 C C . GLN A 1 89 ? -4.945 -9.422 4.934 1 85.88 89 GLN A C 1
ATOM 699 O O . GLN A 1 89 ? -6.098 -9.82 4.758 1 85.88 89 GLN A O 1
ATOM 704 N N . TYR A 1 90 ? -4.234 -8.828 4.039 1 84.62 90 TYR A N 1
ATOM 705 C CA . TYR A 1 90 ? -4.824 -8.547 2.736 1 84.62 90 TYR A CA 1
ATOM 706 C C . TYR A 1 90 ? -5.039 -9.828 1.945 1 84.62 90 TYR A C 1
ATOM 708 O O . TYR A 1 90 ? -6.035 -9.969 1.229 1 84.62 90 TYR A O 1
ATOM 716 N N . TRP A 1 91 ? -4.188 -10.789 2.041 1 92.19 91 TRP A N 1
ATOM 717 C CA . TRP A 1 91 ? -4.375 -12.094 1.417 1 92.19 91 TRP A CA 1
ATOM 718 C C . TRP A 1 91 ? -5.648 -12.758 1.922 1 92.19 91 TRP A C 1
ATOM 720 O O . TRP A 1 91 ? -6.484 -13.203 1.127 1 92.19 91 TRP A O 1
ATOM 730 N N . ASP A 1 92 ? -5.82 -12.742 3.209 1 91.25 92 ASP A N 1
ATOM 731 C CA . ASP A 1 92 ? -6.984 -13.383 3.812 1 91.25 92 ASP A CA 1
ATOM 732 C C . ASP A 1 92 ? -8.273 -12.648 3.447 1 91.25 92 ASP A C 1
ATOM 734 O O . ASP A 1 92 ? -9.328 -13.266 3.324 1 91.25 92 ASP A O 1
ATOM 738 N N . GLN A 1 93 ? -8.125 -11.438 3.248 1 86.19 93 GLN A N 1
ATOM 739 C CA . GLN A 1 93 ? -9.281 -10.617 2.906 1 86.19 93 GLN A CA 1
ATOM 740 C C . GLN A 1 93 ? -9.781 -10.922 1.5 1 86.19 93 GLN A C 1
ATOM 742 O O . GLN A 1 93 ? -10.992 -10.914 1.248 1 86.19 93 GLN A O 1
ATOM 747 N N . PHE A 1 94 ? -8.844 -11.266 0.58 1 90.38 94 PHE A N 1
ATOM 748 C CA . PHE A 1 94 ? -9.25 -11.258 -0.819 1 90.38 94 PHE A CA 1
ATOM 749 C C . PHE A 1 94 ? -9.156 -12.648 -1.423 1 90.38 94 PHE A C 1
ATOM 751 O O . PHE A 1 94 ? -9.719 -12.906 -2.492 1 90.38 94 PHE A O 1
ATOM 758 N N . LYS A 1 95 ? -8.5 -13.578 -0.773 1 94.12 95 LYS A N 1
ATOM 759 C CA . LYS A 1 95 ? -8.242 -14.883 -1.381 1 94.12 95 LYS A CA 1
ATOM 760 C C . LYS A 1 95 ? -9.547 -15.602 -1.709 1 94.12 95 LYS A C 1
ATOM 762 O O . LYS A 1 95 ? -9.633 -16.312 -2.715 1 94.12 95 LYS A O 1
ATOM 767 N N . ASN A 1 96 ? -10.555 -15.32 -0.949 1 91.94 96 ASN A N 1
ATOM 768 C CA . ASN A 1 96 ? -11.82 -16.031 -1.158 1 91.94 96 ASN A CA 1
ATOM 769 C C . ASN A 1 96 ? -12.539 -15.531 -2.41 1 91.94 96 ASN A C 1
ATOM 771 O O . ASN A 1 96 ? -13.406 -16.219 -2.945 1 91.94 96 ASN A O 1
ATOM 775 N N . GLN A 1 97 ? -12.18 -14.406 -2.871 1 91.38 97 GLN A N 1
ATOM 776 C CA . GLN A 1 97 ? -12.805 -13.852 -4.066 1 91.38 97 GLN A CA 1
ATOM 777 C C . GLN A 1 97 ? -11.906 -14.016 -5.289 1 91.38 97 GLN A C 1
ATOM 779 O O . GLN A 1 97 ? -12.25 -13.562 -6.383 1 91.38 97 GLN A O 1
ATOM 784 N N . ALA A 1 98 ? -10.867 -14.75 -5.156 1 94 98 ALA A N 1
ATOM 785 C CA . ALA A 1 98 ? -9.875 -14.836 -6.223 1 94 98 ALA A CA 1
ATOM 786 C C . ALA A 1 98 ? -10.328 -15.797 -7.316 1 94 98 ALA A C 1
ATOM 788 O O . ALA A 1 98 ? -10.586 -16.969 -7.047 1 94 98 ALA A O 1
ATOM 789 N N . LYS A 1 99 ? -10.477 -15.234 -8.492 1 92.25 99 LYS A N 1
ATOM 790 C CA . LYS A 1 99 ? -10.664 -16.047 -9.695 1 92.25 99 LYS A CA 1
ATOM 791 C C . LYS A 1 99 ? -9.328 -16.516 -10.25 1 92.25 99 LYS A C 1
ATOM 793 O O . LYS A 1 99 ? -9.25 -17.609 -10.836 1 92.25 99 LYS A O 1
ATOM 798 N N . CYS A 1 100 ? -8.383 -15.695 -10.055 1 95.56 100 CYS A N 1
ATOM 799 C CA . CYS A 1 100 ? -7.047 -15.945 -10.57 1 95.56 100 CYS A CA 1
ATOM 800 C C . CYS A 1 100 ? -6 -15.195 -9.758 1 95.56 100 CYS A C 1
ATOM 802 O O . CYS A 1 100 ? -6.285 -14.141 -9.188 1 95.56 100 CYS A O 1
ATOM 804 N N . LEU A 1 101 ? -4.812 -15.812 -9.68 1 97.56 101 LEU A N 1
ATOM 805 C CA . LEU A 1 101 ? -3.67 -15.156 -9.055 1 97.56 101 LEU A CA 1
ATOM 806 C C . LEU A 1 101 ? -2.607 -14.82 -10.094 1 97.56 101 LEU A C 1
ATOM 808 O O . LEU A 1 101 ? -2.332 -15.617 -10.992 1 97.56 101 LEU A O 1
ATOM 812 N N . ILE A 1 102 ? -2.1 -13.625 -9.992 1 97.19 102 ILE A N 1
ATOM 813 C CA . ILE A 1 102 ? -0.919 -13.258 -10.773 1 97.19 102 ILE A CA 1
ATOM 814 C C . ILE A 1 102 ? 0.264 -13.031 -9.836 1 97.19 102 ILE A C 1
ATOM 816 O O . ILE A 1 102 ? 0.294 -12.047 -9.094 1 97.19 102 ILE A O 1
ATOM 820 N N . PHE A 1 103 ? 1.239 -13.961 -9.867 1 98.38 103 PHE A N 1
ATOM 821 C CA . PHE A 1 103 ? 2.463 -13.859 -9.086 1 98.38 103 PHE A CA 1
ATOM 822 C C . PHE A 1 103 ? 3.568 -13.188 -9.891 1 98.38 103 PHE A C 1
ATOM 824 O O . PHE A 1 103 ? 4.102 -13.773 -10.836 1 98.38 103 PHE A O 1
ATOM 831 N N . VAL A 1 104 ? 3.943 -11.977 -9.453 1 96.88 104 VAL A N 1
ATOM 832 C CA . VAL A 1 104 ? 4.875 -11.18 -10.242 1 96.88 104 VAL A CA 1
ATOM 833 C C . VAL A 1 104 ? 6.301 -11.391 -9.734 1 96.88 104 VAL A C 1
ATOM 835 O O . VAL A 1 104 ? 6.551 -11.305 -8.531 1 96.88 104 VAL A O 1
ATOM 838 N N . ILE A 1 105 ? 7.215 -11.703 -10.656 1 97.81 105 ILE A N 1
ATOM 839 C CA . ILE A 1 105 ? 8.617 -11.93 -10.336 1 97.81 105 ILE A CA 1
ATOM 840 C C . ILE A 1 105 ? 9.484 -10.906 -11.055 1 97.81 105 ILE A C 1
ATOM 842 O O . ILE A 1 105 ? 9.266 -10.617 -12.234 1 97.81 105 ILE A O 1
ATOM 846 N N . ASP A 1 106 ? 10.414 -10.375 -10.305 1 95.62 106 ASP A N 1
ATOM 847 C CA . ASP A 1 106 ? 11.484 -9.609 -10.93 1 95.62 106 ASP A CA 1
ATOM 848 C C . ASP A 1 106 ? 12.508 -10.531 -11.586 1 95.62 106 ASP A C 1
ATOM 850 O O . ASP A 1 106 ? 13.359 -11.109 -10.906 1 95.62 106 ASP A O 1
ATOM 854 N N . SER A 1 107 ? 12.422 -10.578 -12.891 1 97.69 107 SER A N 1
ATOM 855 C CA . SER A 1 107 ? 13.242 -11.539 -13.609 1 97.69 107 SER A CA 1
ATOM 856 C C . SER A 1 107 ? 14.719 -11.156 -13.555 1 97.69 107 SER A C 1
ATOM 858 O O . SER A 1 107 ? 15.586 -11.984 -13.852 1 97.69 107 SER A O 1
ATOM 860 N N . VAL A 1 108 ? 15.023 -9.93 -13.266 1 96.31 108 VAL A N 1
ATOM 861 C CA . VAL A 1 108 ? 16.391 -9.438 -13.203 1 96.31 108 VAL A CA 1
ATOM 862 C C . VAL A 1 108 ? 17.031 -9.828 -11.867 1 96.31 108 VAL A C 1
ATOM 864 O O . VAL A 1 108 ? 18.141 -10.336 -11.828 1 96.31 108 VAL A O 1
ATOM 867 N N . ALA A 1 109 ? 16.312 -9.695 -10.805 1 95.44 109 ALA A N 1
ATOM 868 C CA . ALA A 1 109 ? 16.828 -9.93 -9.461 1 95.44 109 ALA A CA 1
ATOM 869 C C . ALA A 1 109 ? 16.578 -11.375 -9.023 1 95.44 109 ALA A C 1
ATOM 871 O O . ALA A 1 109 ? 17 -11.789 -7.941 1 95.44 109 ALA A O 1
ATOM 872 N N . PHE A 1 110 ? 15.984 -12.203 -9.852 1 96.56 110 PHE A N 1
ATOM 873 C CA . PHE A 1 110 ? 15.469 -13.523 -9.5 1 96.56 110 PHE A CA 1
ATOM 874 C C . PHE A 1 110 ? 16.594 -14.414 -8.977 1 96.56 110 PHE A C 1
ATOM 876 O O . PHE A 1 110 ? 16.453 -15.039 -7.93 1 96.56 110 PHE A O 1
ATOM 883 N N . LEU A 1 111 ? 17.688 -14.367 -9.625 1 94.5 111 LEU A N 1
ATOM 884 C CA . LEU A 1 111 ? 18.766 -15.289 -9.266 1 94.5 111 LEU A CA 1
ATOM 885 C C . LEU A 1 111 ? 19.312 -14.961 -7.883 1 94.5 111 LEU A C 1
ATOM 887 O O . LEU A 1 111 ? 19.766 -15.859 -7.16 1 94.5 111 LEU A O 1
ATOM 891 N N . ASN A 1 112 ? 19.297 -13.711 -7.5 1 94.81 112 ASN A N 1
ATOM 892 C CA . ASN A 1 112 ? 19.812 -13.289 -6.207 1 94.81 112 ASN A CA 1
ATOM 893 C C . ASN A 1 112 ? 18.797 -13.539 -5.086 1 94.81 112 ASN A C 1
ATOM 895 O O . ASN A 1 112 ? 19.156 -13.492 -3.908 1 94.81 112 ASN A O 1
ATOM 899 N N . ASN A 1 113 ? 17.562 -13.836 -5.473 1 94.5 113 ASN A N 1
ATOM 900 C CA . ASN A 1 113 ? 16.516 -13.984 -4.469 1 94.5 113 ASN A CA 1
ATOM 901 C C . ASN A 1 113 ? 15.688 -15.242 -4.711 1 94.5 113 ASN A C 1
ATOM 903 O O . ASN A 1 113 ? 14.508 -15.297 -4.355 1 94.5 113 ASN A O 1
ATOM 907 N N . THR A 1 114 ? 16.25 -16.219 -5.289 1 96.38 114 THR A N 1
ATOM 908 C CA . THR A 1 114 ? 15.539 -17.406 -5.758 1 96.38 114 THR A CA 1
ATOM 909 C C . THR A 1 114 ? 14.789 -18.078 -4.613 1 96.38 114 THR A C 1
ATOM 911 O O . THR A 1 114 ? 13.602 -18.375 -4.73 1 96.38 114 THR A O 1
ATOM 914 N N . HIS A 1 115 ? 15.484 -18.281 -3.561 1 95.12 115 HIS A N 1
ATOM 915 C CA . HIS A 1 115 ? 14.883 -18.984 -2.439 1 95.12 115 HIS A CA 1
ATOM 916 C C . HIS A 1 115 ? 13.68 -18.234 -1.887 1 95.12 115 HIS A C 1
ATOM 918 O O . HIS A 1 115 ? 12.617 -18.828 -1.654 1 95.12 115 HIS A O 1
ATOM 924 N N . ASN A 1 116 ? 13.867 -16.984 -1.686 1 94.31 116 ASN A N 1
ATOM 925 C CA . ASN A 1 116 ? 12.789 -16.172 -1.127 1 94.31 116 ASN A CA 1
ATOM 926 C C . ASN A 1 116 ? 11.578 -16.125 -2.047 1 94.31 116 ASN A C 1
ATOM 928 O O . ASN A 1 116 ? 10.438 -16.25 -1.584 1 94.31 116 ASN A O 1
ATOM 932 N N . VAL A 1 117 ? 11.828 -15.953 -3.295 1 96.62 117 VAL A N 1
ATOM 933 C CA . VAL A 1 117 ? 10.75 -15.906 -4.277 1 96.62 117 VAL A CA 1
ATOM 934 C C . VAL A 1 117 ? 10.031 -17.25 -4.32 1 96.62 117 VAL A C 1
ATOM 936 O O . VAL A 1 117 ? 8.805 -17.312 -4.324 1 96.62 117 VAL A O 1
ATOM 939 N N . ALA A 1 118 ? 10.789 -18.344 -4.32 1 97.19 118 ALA A N 1
ATOM 940 C CA . ALA A 1 118 ? 10.227 -19.688 -4.363 1 97.19 118 ALA A CA 1
ATOM 941 C C . ALA A 1 118 ? 9.398 -19.969 -3.111 1 97.19 118 ALA A C 1
ATOM 943 O O . ALA A 1 118 ? 8.297 -20.516 -3.201 1 97.19 118 ALA A O 1
ATOM 944 N N . ASP A 1 119 ? 9.953 -19.609 -2.021 1 95.44 119 ASP A N 1
ATOM 945 C CA . ASP A 1 119 ? 9.258 -19.828 -0.758 1 95.44 119 ASP A CA 1
ATOM 946 C C . ASP A 1 119 ? 7.926 -19.094 -0.726 1 95.44 119 ASP A C 1
ATOM 948 O O . ASP A 1 119 ? 6.922 -19.625 -0.256 1 95.44 119 ASP A O 1
ATOM 952 N N . LEU A 1 120 ? 7.957 -17.906 -1.188 1 95.56 120 LEU A N 1
ATOM 953 C CA . LEU A 1 120 ? 6.746 -17.094 -1.212 1 95.56 120 LEU A CA 1
ATOM 954 C C . LEU A 1 120 ? 5.676 -17.75 -2.092 1 95.56 120 LEU A C 1
ATOM 956 O O . LEU A 1 120 ? 4.527 -17.891 -1.67 1 95.56 120 LEU A O 1
ATOM 960 N N . LEU A 1 121 ? 6.012 -18.109 -3.291 1 97.5 121 LEU A N 1
ATOM 961 C CA . LEU A 1 121 ? 5.062 -18.781 -4.176 1 97.5 121 LEU A CA 1
ATOM 962 C C . LEU A 1 121 ? 4.57 -20.078 -3.562 1 97.5 121 LEU A C 1
ATOM 964 O O . LEU A 1 121 ? 3.381 -20.391 -3.637 1 97.5 121 LEU A O 1
ATOM 968 N N . TYR A 1 122 ? 5.512 -20.797 -2.967 1 96.44 122 TYR A N 1
ATOM 969 C CA . TYR A 1 122 ? 5.172 -22.062 -2.318 1 96.44 122 TYR A CA 1
ATOM 970 C C . TYR A 1 122 ? 4.094 -21.859 -1.261 1 96.44 122 TYR A C 1
ATOM 972 O O . TYR A 1 122 ? 3.148 -22.641 -1.175 1 96.44 122 TYR A O 1
ATOM 980 N N . GLN A 1 123 ? 4.223 -20.844 -0.511 1 94.31 123 GLN A N 1
ATOM 981 C CA . GLN A 1 123 ? 3.258 -20.547 0.542 1 94.31 123 GLN A CA 1
ATOM 982 C C . GLN A 1 123 ? 1.878 -20.25 -0.041 1 94.31 123 GLN A C 1
ATOM 984 O O . GLN A 1 123 ? 0.869 -20.75 0.467 1 94.31 123 GLN A O 1
ATOM 989 N N . TYR A 1 124 ? 1.807 -19.438 -1.093 1 96.38 124 TYR A N 1
ATOM 990 C CA . TYR A 1 124 ? 0.527 -19.125 -1.72 1 96.38 124 TYR A CA 1
ATOM 991 C C . TYR A 1 124 ? -0.12 -20.391 -2.291 1 96.38 124 TYR A C 1
ATOM 993 O O . TYR A 1 124 ? -1.333 -20.578 -2.176 1 96.38 124 TYR A O 1
ATOM 1001 N N . LEU A 1 125 ? 0.691 -21.266 -2.893 1 96.38 125 LEU A N 1
ATOM 1002 C CA . LEU A 1 125 ? 0.17 -22.469 -3.525 1 96.38 125 LEU A CA 1
ATOM 1003 C C . LEU A 1 125 ? -0.315 -23.469 -2.477 1 96.38 125 LEU A C 1
ATOM 1005 O O . LEU A 1 125 ? -1.222 -24.25 -2.74 1 96.38 125 LEU A O 1
ATOM 1009 N N . CYS A 1 126 ? 0.255 -23.344 -1.265 1 94.19 126 CYS A N 1
ATOM 1010 C CA . CYS A 1 126 ? -0.114 -24.25 -0.189 1 94.19 126 CYS A CA 1
ATOM 1011 C C . CYS A 1 126 ? -1.394 -23.797 0.5 1 94.19 126 CYS A C 1
ATOM 1013 O O . CYS A 1 126 ? -1.998 -24.547 1.263 1 94.19 126 CYS A O 1
ATOM 1015 N N . ASP A 1 127 ? -1.767 -22.625 0.235 1 94.56 127 ASP A N 1
ATOM 1016 C CA . ASP A 1 127 ? -2.965 -22.094 0.882 1 94.56 127 ASP A CA 1
ATOM 1017 C C . ASP A 1 127 ? -4.172 -23 0.622 1 94.56 127 ASP A C 1
ATOM 1019 O O . ASP A 1 127 ? -4.395 -23.438 -0.51 1 94.56 127 ASP A O 1
ATOM 1023 N N . GLN A 1 128 ? -4.934 -23.234 1.618 1 92.06 128 GLN A N 1
ATOM 1024 C CA . GLN A 1 128 ? -6.059 -24.156 1.536 1 92.06 128 GLN A CA 1
ATOM 1025 C C . GLN A 1 128 ? -7.09 -23.688 0.517 1 92.06 128 GLN A C 1
ATOM 1027 O O . GLN A 1 128 ? -7.617 -24.484 -0.259 1 92.06 128 GLN A O 1
ATOM 1032 N N . THR A 1 129 ? -7.34 -22.453 0.514 1 93.38 129 THR A N 1
ATOM 1033 C CA . THR A 1 129 ? -8.312 -21.891 -0.414 1 93.38 129 THR A CA 1
ATOM 1034 C C . THR A 1 129 ? -7.852 -22.062 -1.857 1 93.38 129 THR A C 1
ATOM 1036 O O . THR A 1 129 ? -8.641 -22.438 -2.727 1 93.38 129 THR A O 1
ATOM 1039 N N . VAL A 1 130 ? -6.586 -21.859 -2.057 1 95.38 130 VAL A N 1
ATOM 1040 C CA . VAL A 1 130 ? -6.016 -21.984 -3.395 1 95.38 130 VAL A CA 1
ATOM 1041 C C . VAL A 1 130 ? -6.098 -23.438 -3.869 1 95.38 130 VAL A C 1
ATOM 1043 O O . VAL A 1 130 ? -6.457 -23.688 -5.02 1 95.38 130 VAL A O 1
ATOM 1046 N N . GLN A 1 131 ? -5.828 -24.344 -3.016 1 92.62 131 GLN A N 1
ATOM 1047 C CA . GLN A 1 131 ? -5.84 -25.75 -3.348 1 92.62 131 GLN A CA 1
ATOM 1048 C C . GLN A 1 131 ? -7.27 -26.266 -3.547 1 92.62 131 GLN A C 1
ATOM 1050 O O . GLN A 1 131 ? -7.562 -26.938 -4.539 1 92.62 131 GLN A O 1
ATOM 1055 N N . MET A 1 132 ? -8.117 -25.922 -2.656 1 91.94 132 MET A N 1
ATOM 1056 C CA . MET A 1 132 ? -9.492 -26.422 -2.684 1 91.94 132 MET A CA 1
ATOM 1057 C C . MET A 1 132 ? -10.242 -25.875 -3.896 1 91.94 132 MET A C 1
ATOM 1059 O O . MET A 1 132 ? -11.008 -26.609 -4.531 1 91.94 132 MET A O 1
ATOM 1063 N N . ARG A 1 133 ? -9.969 -24.703 -4.223 1 93.06 133 ARG A N 1
ATOM 1064 C CA . ARG A 1 133 ? -10.703 -24.078 -5.312 1 93.06 133 ARG A CA 1
ATOM 1065 C C . ARG A 1 133 ? -9.938 -24.188 -6.629 1 93.06 133 ARG A C 1
ATOM 1067 O O . ARG A 1 133 ? -10.422 -23.75 -7.676 1 93.06 133 ARG A O 1
ATOM 1074 N N . LYS A 1 134 ? -8.758 -24.766 -6.578 1 95.12 134 LYS A N 1
ATOM 1075 C CA . LYS A 1 134 ? -7.918 -24.938 -7.758 1 95.12 134 LYS A CA 1
ATOM 1076 C C . LYS A 1 134 ? -7.766 -23.625 -8.523 1 95.12 134 LYS A C 1
ATOM 1078 O O . LYS A 1 134 ? -7.973 -23.578 -9.734 1 95.12 134 LYS A O 1
ATOM 1083 N N . ILE A 1 135 ? -7.434 -22.578 -7.75 1 95.81 135 ILE A N 1
ATOM 1084 C CA . ILE A 1 135 ? -7.312 -21.25 -8.336 1 95.81 135 ILE A CA 1
ATOM 1085 C C . ILE A 1 135 ? -6.141 -21.219 -9.312 1 95.81 135 ILE A C 1
ATOM 1087 O O . ILE A 1 135 ? -5.012 -21.578 -8.953 1 95.81 135 ILE A O 1
ATOM 1091 N N . PRO A 1 136 ? -6.371 -20.812 -10.562 1 96.88 136 PRO A N 1
ATOM 1092 C CA . PRO A 1 136 ? -5.266 -20.703 -11.523 1 96.88 136 PRO A CA 1
ATOM 1093 C C . PRO A 1 136 ? -4.242 -19.641 -11.125 1 96.88 136 PRO A C 1
ATOM 1095 O O . PRO A 1 136 ? -4.605 -18.594 -10.586 1 96.88 136 PRO A O 1
ATOM 1098 N N . VAL A 1 137 ? -2.984 -19.922 -11.422 1 97.94 137 VAL A N 1
ATOM 1099 C CA . VAL A 1 137 ? -1.9 -19.016 -11.086 1 97.94 137 VAL A CA 1
ATOM 1100 C C . VAL A 1 137 ? -1.098 -18.672 -12.336 1 97.94 137 VAL A C 1
ATOM 1102 O O . VAL A 1 137 ? -0.654 -19.578 -13.062 1 97.94 137 VAL A O 1
ATOM 1105 N N . ILE A 1 138 ? -1.009 -17.422 -12.625 1 97.62 138 ILE A N 1
ATOM 1106 C CA . ILE A 1 138 ? -0.13 -16.922 -13.672 1 97.62 138 ILE A CA 1
ATOM 1107 C C . ILE A 1 138 ? 1.129 -16.312 -13.047 1 97.62 138 ILE A C 1
ATOM 1109 O O . ILE A 1 138 ? 1.05 -15.359 -12.266 1 97.62 138 ILE A O 1
ATOM 1113 N N . VAL A 1 139 ? 2.252 -16.906 -13.312 1 98.56 139 VAL A N 1
ATOM 1114 C CA . VAL A 1 139 ? 3.518 -16.344 -12.859 1 98.56 139 VAL A CA 1
ATOM 1115 C C . VAL A 1 139 ? 4.055 -15.375 -13.906 1 98.56 139 VAL A C 1
ATOM 1117 O O . VAL A 1 139 ? 4.512 -15.789 -14.969 1 98.56 139 VAL A O 1
ATOM 1120 N N . ALA A 1 140 ? 3.975 -14.117 -13.586 1 98 140 ALA A N 1
ATOM 1121 C CA . ALA A 1 140 ? 4.41 -13.055 -14.492 1 98 140 ALA A CA 1
ATOM 1122 C C . ALA A 1 140 ? 5.891 -12.742 -14.297 1 98 140 ALA A C 1
ATOM 1124 O O . ALA A 1 140 ? 6.266 -12.062 -13.344 1 98 140 ALA A O 1
ATOM 1125 N N . CYS A 1 141 ? 6.691 -13.234 -15.18 1 98.38 141 CYS A N 1
ATOM 1126 C CA . CYS A 1 141 ? 8.117 -12.906 -15.18 1 98.38 141 CYS A CA 1
ATOM 1127 C C . CYS A 1 141 ? 8.359 -11.531 -15.797 1 98.38 141 CYS A C 1
ATOM 1129 O O . CYS A 1 141 ? 8.508 -11.422 -17.016 1 98.38 141 CYS A O 1
ATOM 1131 N N . ASN A 1 142 ? 8.516 -10.555 -14.898 1 96.25 142 ASN A N 1
ATOM 1132 C CA . ASN A 1 142 ? 8.477 -9.148 -15.281 1 96.25 142 ASN A CA 1
ATOM 1133 C C . ASN A 1 142 ? 9.875 -8.602 -15.523 1 96.25 142 ASN A C 1
ATOM 1135 O O . ASN A 1 142 ? 10.875 -9.281 -15.266 1 96.25 142 ASN A O 1
ATOM 1139 N N . LYS A 1 143 ? 9.961 -7.414 -16.078 1 93.88 143 LYS A N 1
ATOM 1140 C CA . LYS A 1 143 ? 11.164 -6.629 -16.359 1 93.88 143 LYS A CA 1
ATOM 1141 C C . LYS A 1 143 ? 12 -7.273 -17.453 1 93.88 143 LYS A C 1
ATOM 1143 O O . LYS A 1 143 ? 13.234 -7.262 -17.391 1 93.88 143 LYS A O 1
ATOM 1148 N N . GLN A 1 144 ? 11.289 -7.848 -18.422 1 95.31 144 GLN A N 1
ATOM 1149 C CA . GLN A 1 144 ? 11.945 -8.547 -19.516 1 95.31 144 GLN A CA 1
ATOM 1150 C C . GLN A 1 144 ? 12.648 -7.562 -20.453 1 95.31 144 GLN A C 1
ATOM 1152 O O . GLN A 1 144 ? 13.414 -7.973 -21.328 1 95.31 144 GLN A O 1
ATOM 1157 N N . ASP A 1 145 ? 12.469 -6.281 -20.25 1 91.94 145 ASP A N 1
ATOM 1158 C CA . ASP A 1 145 ? 13.172 -5.258 -21.016 1 91.94 145 ASP A CA 1
ATOM 1159 C C . ASP A 1 145 ? 14.633 -5.156 -20.594 1 91.94 145 ASP A C 1
ATOM 1161 O O . ASP A 1 145 ? 15.461 -4.602 -21.328 1 91.94 145 ASP A O 1
ATOM 1165 N N . GLN A 1 146 ? 14.898 -5.688 -19.469 1 93 146 GLN A N 1
ATOM 1166 C CA . GLN A 1 146 ? 16.25 -5.594 -18.938 1 93 146 GLN A CA 1
ATOM 1167 C C . GLN A 1 146 ? 17.125 -6.734 -19.453 1 93 146 GLN A C 1
ATOM 1169 O O . GLN A 1 146 ? 16.672 -7.871 -19.578 1 93 146 GLN A O 1
ATOM 1174 N N . THR A 1 147 ? 18.344 -6.516 -19.688 1 92.56 147 THR A N 1
ATOM 1175 C CA . THR A 1 147 ? 19.266 -7.441 -20.344 1 92.56 147 THR A CA 1
ATOM 1176 C C . THR A 1 147 ? 19.531 -8.648 -19.453 1 92.56 147 THR A C 1
ATOM 1178 O O . THR A 1 147 ? 19.688 -9.766 -19.938 1 92.56 147 THR A O 1
ATOM 1181 N N . ARG A 1 148 ? 19.594 -8.453 -18.188 1 94.56 148 ARG A N 1
ATOM 1182 C CA . ARG A 1 148 ? 19.953 -9.539 -17.281 1 94.56 148 ARG A CA 1
ATOM 1183 C C . ARG A 1 148 ? 18.719 -10.352 -16.891 1 94.56 148 ARG A C 1
ATOM 1185 O O . ARG A 1 148 ? 18.812 -11.297 -16.109 1 94.56 148 ARG A O 1
ATOM 1192 N N . ALA A 1 149 ? 17.609 -10.023 -17.5 1 97 149 ALA A N 1
ATOM 1193 C CA . ALA A 1 149 ? 16.359 -10.695 -17.125 1 97 149 ALA A CA 1
ATOM 1194 C C . ALA A 1 149 ? 16.375 -12.156 -17.578 1 97 149 ALA A C 1
ATOM 1196 O O . ALA A 1 149 ? 16.75 -12.453 -18.719 1 97 149 ALA A O 1
ATOM 1197 N N . LYS A 1 150 ? 16.016 -13.07 -16.719 1 97.19 150 LYS A N 1
ATOM 1198 C CA . LYS A 1 150 ? 15.875 -14.484 -17.062 1 97.19 150 LYS A CA 1
ATOM 1199 C C . LYS A 1 150 ? 14.508 -14.75 -17.688 1 97.19 150 LYS A C 1
ATOM 1201 O O . LYS A 1 150 ? 13.516 -14.133 -17.312 1 97.19 150 LYS A O 1
ATOM 1206 N N . SER A 1 151 ? 14.492 -15.664 -18.594 1 97.38 151 SER A N 1
ATOM 1207 C CA . SER A 1 151 ? 13.242 -16.016 -19.266 1 97.38 151 SER A CA 1
ATOM 1208 C C . SER A 1 151 ? 12.328 -16.812 -18.359 1 97.38 151 SER A C 1
ATOM 1210 O O . SER A 1 151 ? 12.789 -17.438 -17.391 1 97.38 151 SER A O 1
ATOM 1212 N N . ALA A 1 152 ? 11.031 -16.812 -18.703 1 98.25 152 ALA A N 1
ATOM 1213 C CA . ALA A 1 152 ? 10.023 -17.562 -17.953 1 98.25 152 ALA A CA 1
ATOM 1214 C C . ALA A 1 152 ? 10.383 -19.031 -17.875 1 98.25 152 ALA A C 1
ATOM 1216 O O . ALA A 1 152 ? 10.211 -19.672 -16.844 1 98.25 152 ALA A O 1
ATOM 1217 N N . LYS A 1 153 ? 10.875 -19.547 -18.969 1 97.75 153 LYS A N 1
ATOM 1218 C CA . LYS A 1 153 ? 11.242 -20.969 -19.016 1 97.75 153 LYS A CA 1
ATOM 1219 C C . LYS A 1 153 ? 12.352 -21.281 -18.031 1 97.75 153 LYS A C 1
ATOM 1221 O O . LYS A 1 153 ? 12.266 -22.266 -17.297 1 97.75 153 LYS A O 1
ATOM 1226 N N . VAL A 1 154 ? 13.336 -20.453 -18.031 1 98 154 VAL A N 1
ATOM 1227 C CA . VAL A 1 154 ? 14.469 -20.625 -17.125 1 98 154 VAL A CA 1
ATOM 1228 C C . VAL A 1 154 ? 14.016 -20.469 -15.68 1 98 154 VAL A C 1
ATOM 1230 O O . VAL A 1 154 ? 14.383 -21.281 -14.82 1 98 154 VAL A O 1
ATOM 1233 N N . ILE A 1 155 ? 13.195 -19.516 -15.398 1 98.5 155 ILE A N 1
ATOM 1234 C CA . ILE A 1 155 ? 12.703 -19.25 -14.055 1 98.5 155 ILE A CA 1
ATOM 1235 C C . ILE A 1 155 ? 11.891 -20.453 -13.57 1 98.5 155 ILE A C 1
ATOM 1237 O O . ILE A 1 155 ? 12.047 -20.891 -12.43 1 98.5 155 ILE A O 1
ATOM 1241 N N . ALA A 1 156 ? 11.062 -20.984 -14.445 1 98.31 156 ALA A N 1
ATOM 1242 C CA . ALA A 1 156 ? 10.25 -22.141 -14.094 1 98.31 156 ALA A CA 1
ATOM 1243 C C . ALA A 1 156 ? 11.125 -23.328 -13.688 1 98.31 156 ALA A C 1
ATOM 1245 O O . ALA A 1 156 ? 10.859 -23.984 -12.68 1 98.31 156 ALA A O 1
ATOM 1246 N N . SER A 1 157 ? 12.133 -23.5 -14.445 1 98 157 SER A N 1
ATOM 1247 C CA . SER A 1 157 ? 13.023 -24.625 -14.18 1 98 157 SER A CA 1
ATOM 1248 C C . SER A 1 157 ? 13.742 -24.453 -12.844 1 98 157 SER A C 1
ATOM 1250 O O . SER A 1 157 ? 13.836 -25.406 -12.062 1 98 157 SER A O 1
ATOM 1252 N N . ILE A 1 158 ? 14.25 -23.328 -12.625 1 98 158 ILE A N 1
ATOM 1253 C CA . ILE A 1 158 ? 14.969 -23.031 -11.383 1 98 158 ILE A CA 1
ATOM 1254 C C . ILE A 1 158 ? 14.008 -23.141 -10.195 1 98 158 ILE A C 1
ATOM 1256 O O . ILE A 1 158 ? 14.367 -23.672 -9.141 1 98 158 ILE A O 1
ATOM 1260 N N . MET A 1 159 ? 12.781 -22.656 -10.367 1 98 159 MET A N 1
ATOM 1261 C CA . MET A 1 159 ? 11.766 -22.688 -9.32 1 98 159 MET A CA 1
ATOM 1262 C C . MET A 1 159 ? 11.422 -24.125 -8.945 1 98 159 MET A C 1
ATOM 1264 O O . MET A 1 159 ? 11.25 -24.438 -7.766 1 98 159 MET A O 1
ATOM 1268 N N . GLU A 1 160 ? 11.32 -24.984 -9.914 1 97.31 160 GLU A N 1
ATOM 1269 C CA . GLU A 1 160 ? 11.031 -26.391 -9.641 1 97.31 160 GLU A CA 1
ATOM 1270 C C . GLU A 1 160 ? 12.109 -27.016 -8.758 1 97.31 160 GLU A C 1
ATOM 1272 O O . GLU A 1 160 ? 11.797 -27.734 -7.812 1 97.31 160 GLU A O 1
ATOM 1277 N N . LYS A 1 161 ? 13.312 -26.656 -9.086 1 96.31 161 LYS A N 1
ATOM 1278 C CA . LYS A 1 161 ? 14.414 -27.172 -8.273 1 96.31 161 LYS A CA 1
ATOM 1279 C C . LYS A 1 161 ? 14.336 -26.625 -6.848 1 96.31 161 LYS A C 1
ATOM 1281 O O . LYS A 1 161 ? 14.555 -27.375 -5.887 1 96.31 161 LYS A O 1
ATOM 1286 N N . GLU A 1 162 ? 14.039 -25.391 -6.762 1 96.56 162 GLU A N 1
ATOM 1287 C CA . GLU A 1 162 ? 13.93 -24.766 -5.441 1 96.56 162 GLU A CA 1
ATOM 1288 C C . GLU A 1 162 ? 12.773 -25.359 -4.645 1 96.56 162 GLU A C 1
ATOM 1290 O O . GLU A 1 162 ? 12.875 -25.547 -3.43 1 96.56 162 GLU A O 1
ATOM 1295 N N . PHE A 1 163 ? 11.68 -25.672 -5.305 1 96.69 163 PHE A N 1
ATOM 1296 C CA . PHE A 1 163 ? 10.539 -26.297 -4.645 1 96.69 163 PHE A CA 1
ATOM 1297 C C . PHE A 1 163 ? 10.922 -27.641 -4.055 1 96.69 163 PHE A C 1
ATOM 1299 O O . PHE A 1 163 ? 10.461 -28.016 -2.975 1 96.69 163 PHE A O 1
ATOM 1306 N N . ASN A 1 164 ? 11.75 -28.328 -4.734 1 94.38 164 ASN A N 1
ATOM 1307 C CA . ASN A 1 164 ? 12.234 -29.609 -4.23 1 94.38 164 ASN A CA 1
ATOM 1308 C C . ASN A 1 164 ? 13.031 -29.438 -2.939 1 94.38 164 ASN A C 1
ATOM 1310 O O . ASN A 1 164 ? 12.883 -30.234 -2.008 1 94.38 164 ASN A O 1
ATOM 1314 N N . ILE A 1 165 ? 13.797 -28.453 -2.961 1 93.38 165 ILE A N 1
ATOM 1315 C CA . ILE A 1 165 ? 14.602 -28.156 -1.773 1 93.38 165 ILE A CA 1
ATOM 1316 C C . ILE A 1 165 ? 13.68 -27.828 -0.601 1 93.38 165 ILE A C 1
ATOM 1318 O O . ILE A 1 165 ? 13.875 -28.328 0.511 1 93.38 165 ILE A O 1
ATOM 1322 N N . ILE A 1 166 ? 12.688 -27.031 -0.876 1 93.19 166 ILE A N 1
ATOM 1323 C CA . ILE A 1 166 ? 11.734 -26.641 0.153 1 93.19 166 ILE A CA 1
ATOM 1324 C C . ILE A 1 166 ? 11.016 -27.875 0.687 1 93.19 166 ILE A C 1
ATOM 1326 O O . ILE A 1 166 ? 10.875 -28.047 1.9 1 93.19 166 ILE A O 1
ATOM 1330 N N . ARG A 1 167 ? 10.609 -28.719 -0.181 1 90.81 167 ARG A N 1
ATOM 1331 C CA . ARG A 1 167 ? 9.922 -29.953 0.194 1 90.81 167 ARG A CA 1
ATOM 1332 C C . ARG A 1 167 ? 10.812 -30.828 1.082 1 90.81 167 ARG A C 1
ATOM 1334 O O . ARG A 1 167 ? 10.359 -31.328 2.107 1 90.81 167 ARG A O 1
ATOM 1341 N N . GLU A 1 168 ? 12 -30.969 0.704 1 88.5 168 GLU A N 1
ATOM 1342 C CA . GLU A 1 168 ? 12.945 -31.797 1.451 1 88.5 168 GLU A CA 1
ATOM 1343 C C . GLU A 1 168 ? 13.188 -31.234 2.848 1 88.5 168 GLU A C 1
ATOM 1345 O O . GLU A 1 168 ? 13.273 -31.984 3.82 1 88.5 168 GLU A O 1
ATOM 1350 N N . THR A 1 169 ? 13.273 -30 2.885 1 86.75 169 THR A N 1
ATOM 1351 C CA . THR A 1 169 ? 13.484 -29.344 4.164 1 86.75 169 THR A CA 1
ATOM 1352 C C . THR A 1 169 ? 12.289 -29.547 5.086 1 86.75 169 THR A C 1
ATOM 1354 O O . THR A 1 169 ? 12.445 -29.781 6.285 1 86.75 169 THR A O 1
ATOM 1357 N N . ARG A 1 170 ? 11.109 -29.406 4.504 1 85.5 170 ARG A N 1
ATOM 1358 C CA . ARG A 1 170 ? 9.891 -29.578 5.285 1 85.5 170 ARG A CA 1
ATOM 1359 C C . ARG A 1 170 ? 9.719 -31.016 5.738 1 85.5 170 ARG A C 1
ATOM 1361 O O . ARG A 1 170 ? 9.25 -31.281 6.852 1 85.5 170 ARG A O 1
ATOM 1368 N N . LEU A 1 171 ? 10.086 -31.953 4.984 1 83.5 171 LEU A N 1
ATOM 1369 C CA . LEU A 1 171 ? 10.008 -33.375 5.309 1 83.5 171 LEU A CA 1
ATOM 1370 C C . LEU A 1 171 ? 11.023 -33.75 6.383 1 83.5 171 LEU A C 1
ATOM 1372 O O . LEU A 1 171 ? 10.734 -34.562 7.262 1 83.5 171 LEU A O 1
ATOM 1376 N N . GLY A 1 172 ? 12.156 -33.156 6.289 1 78.75 172 GLY A N 1
ATOM 1377 C CA . GLY A 1 172 ? 13.18 -33.406 7.297 1 78.75 172 GLY A CA 1
ATOM 1378 C C . GLY A 1 172 ? 12.805 -32.875 8.664 1 78.75 172 GLY A C 1
ATOM 1379 O O . GLY A 1 172 ? 13.133 -33.469 9.688 1 78.75 172 GLY A O 1
ATOM 1380 N N . ALA A 1 173 ? 12.188 -31.734 8.641 1 71.94 173 ALA A N 1
ATOM 1381 C CA . ALA A 1 173 ? 11.773 -31.125 9.914 1 71.94 173 ALA A CA 1
ATOM 1382 C C . ALA A 1 173 ? 10.703 -31.969 10.594 1 71.94 173 ALA A C 1
ATOM 1384 O O . ALA A 1 173 ? 10.617 -32 11.82 1 71.94 173 ALA A O 1
ATOM 1385 N N . LEU A 1 174 ? 9.914 -32.562 9.797 1 65.94 174 LEU A N 1
ATOM 1386 C CA . LEU A 1 174 ? 8.891 -33.438 10.312 1 65.94 174 LEU A CA 1
ATOM 1387 C C . LEU A 1 174 ? 9.523 -34.656 10.992 1 65.94 174 LEU A C 1
ATOM 1389 O O . LEU A 1 174 ? 9.023 -35.125 12.016 1 65.94 174 LEU A O 1
ATOM 1393 N N . ASP A 1 175 ? 10.617 -35.125 10.367 1 64 175 ASP A N 1
ATOM 1394 C CA . ASP A 1 175 ? 11.297 -36.312 10.914 1 64 175 ASP A CA 1
ATOM 1395 C C . ASP A 1 175 ? 12.016 -35.969 12.219 1 64 175 ASP A C 1
ATOM 1397 O O . ASP A 1 175 ? 12.117 -36.812 13.109 1 64 175 ASP A O 1
ATOM 1401 N N . SER A 1 176 ? 12.562 -34.75 12.211 1 61.09 176 SER A N 1
ATOM 1402 C CA . SER A 1 176 ? 13.281 -34.375 13.422 1 61.09 176 SER A CA 1
ATOM 1403 C C . SER A 1 176 ? 12.32 -34.062 14.562 1 61.09 176 SER A C 1
ATOM 1405 O O . SER A 1 176 ? 12.695 -34.094 15.734 1 61.09 176 SER A O 1
ATOM 1407 N N . THR A 1 177 ? 11.305 -33.406 14.164 1 52.88 177 THR A N 1
ATOM 1408 C CA . THR A 1 177 ? 10.312 -33.125 15.195 1 52.88 177 THR A CA 1
ATOM 1409 C C . THR A 1 177 ? 9.484 -34.375 15.477 1 52.88 177 THR A C 1
ATOM 1411 O O . THR A 1 177 ? 8.695 -34.812 14.633 1 52.88 177 THR A O 1
ATOM 1414 N N . VAL A 1 178 ? 10.031 -35.531 16.172 1 47.88 178 VAL A N 1
ATOM 1415 C CA . VAL A 1 178 ? 9.445 -36.75 16.703 1 47.88 178 VAL A CA 1
ATOM 1416 C C . VAL A 1 178 ? 7.941 -36.594 16.875 1 47.88 178 VAL A C 1
ATOM 1418 O O . VAL A 1 178 ? 7.438 -35.438 16.875 1 47.88 178 VAL A O 1
ATOM 1421 N N . ALA A 1 179 ? 7.305 -37.438 18.109 1 42.69 179 ALA A N 1
ATOM 1422 C CA . ALA A 1 179 ? 6.074 -38 18.688 1 42.69 179 ALA A CA 1
ATOM 1423 C C . ALA A 1 179 ? 5.043 -36.875 18.906 1 42.69 179 ALA A C 1
ATOM 1425 O O . ALA A 1 179 ? 3.838 -37.125 18.812 1 42.69 179 ALA A O 1
ATOM 1426 N N . GLY A 1 180 ? 5.316 -35.906 19.844 1 41.34 180 GLY A N 1
ATOM 1427 C CA . GLY A 1 180 ? 4.289 -35.344 20.703 1 41.34 180 GLY A CA 1
ATOM 1428 C C . GLY A 1 180 ? 3.377 -34.375 19.984 1 41.34 180 GLY A C 1
ATOM 1429 O O . GLY A 1 180 ? 2.156 -34.406 20.141 1 41.34 180 GLY A O 1
ATOM 1430 N N . SER A 1 181 ? 3.74 -32.938 19.969 1 43.69 181 SER A N 1
ATOM 1431 C CA . SER A 1 181 ? 2.754 -31.859 19.969 1 43.69 181 SER A CA 1
ATOM 1432 C C . SER A 1 181 ? 2.146 -31.672 18.594 1 43.69 181 SER A C 1
ATOM 1434 O O . SER A 1 181 ? 2.787 -31.953 17.578 1 43.69 181 SER A O 1
ATOM 1436 N N . ASP A 1 182 ? 0.819 -31.609 18.422 1 45 182 ASP A N 1
ATOM 1437 C CA . ASP A 1 182 ? -0.164 -31.156 17.438 1 45 182 ASP A CA 1
ATOM 1438 C C . ASP A 1 182 ? 0.419 -30.062 16.547 1 45 182 ASP A C 1
ATOM 1440 O O . ASP A 1 182 ? -0.106 -28.938 16.5 1 45 182 ASP A O 1
ATOM 1444 N N . GLU A 1 183 ? 1.652 -29.922 16.547 1 49.72 183 GLU A N 1
ATOM 1445 C CA . GLU A 1 183 ? 2.148 -28.734 15.859 1 49.72 183 GLU A CA 1
ATOM 1446 C C . GLU A 1 183 ? 1.766 -28.75 14.383 1 49.72 183 GLU A C 1
ATOM 1448 O O . GLU A 1 183 ? 1.867 -29.781 13.727 1 49.72 183 GLU A O 1
ATOM 1453 N N . LYS A 1 184 ? 1.173 -27.859 13.852 1 55.66 184 LYS A N 1
ATOM 1454 C CA . LYS A 1 184 ? 0.568 -27.609 12.547 1 55.66 184 LYS A CA 1
ATOM 1455 C C . LYS A 1 184 ? 1.524 -27.969 11.414 1 55.66 184 LYS A C 1
ATOM 1457 O O . LYS A 1 184 ? 2.586 -27.359 11.273 1 55.66 184 LYS A O 1
ATOM 1462 N N . ARG A 1 185 ? 1.685 -29.266 11 1 61.06 185 ARG A N 1
ATOM 1463 C CA . ARG A 1 185 ? 2.418 -29.766 9.844 1 61.06 185 ARG A CA 1
ATOM 1464 C C . ARG A 1 185 ? 2.35 -28.797 8.68 1 61.06 185 ARG A C 1
ATOM 1466 O O . ARG A 1 185 ? 1.271 -28.312 8.328 1 61.06 185 ARG A O 1
ATOM 1473 N N . LEU A 1 186 ? 3.543 -28.375 8.266 1 71.44 186 LEU A N 1
ATOM 1474 C CA . LEU A 1 186 ? 3.58 -27.516 7.094 1 71.44 186 LEU A CA 1
ATOM 1475 C C . LEU A 1 186 ? 3.115 -28.266 5.852 1 71.44 186 LEU A C 1
ATOM 1477 O O . LEU A 1 186 ? 3.5 -29.422 5.641 1 71.44 186 LEU A O 1
ATOM 1481 N N . PRO A 1 187 ? 2.258 -27.766 5.137 1 81.31 187 PRO A N 1
ATOM 1482 C CA . PRO A 1 187 ? 1.744 -28.422 3.936 1 81.31 187 PRO A CA 1
ATOM 1483 C C . PRO A 1 187 ? 2.826 -28.656 2.883 1 81.31 187 PRO A C 1
ATOM 1485 O O . PRO A 1 187 ? 3.73 -27.828 2.73 1 81.31 187 PRO A O 1
ATOM 1488 N N . ILE A 1 188 ? 2.822 -29.781 2.291 1 86.81 188 ILE A N 1
ATOM 1489 C CA . ILE A 1 188 ? 3.77 -30.141 1.241 1 86.81 188 ILE A CA 1
ATOM 1490 C C . ILE A 1 188 ? 3.045 -30.234 -0.099 1 86.81 188 ILE A C 1
ATOM 1492 O O . ILE A 1 188 ? 1.979 -30.844 -0.194 1 86.81 188 ILE A O 1
ATOM 1496 N N . LEU A 1 189 ? 3.66 -29.562 -1.057 1 90.62 189 LEU A N 1
ATOM 1497 C CA . LEU A 1 189 ? 3.072 -29.578 -2.393 1 90.62 189 LEU A CA 1
ATOM 1498 C C . LEU A 1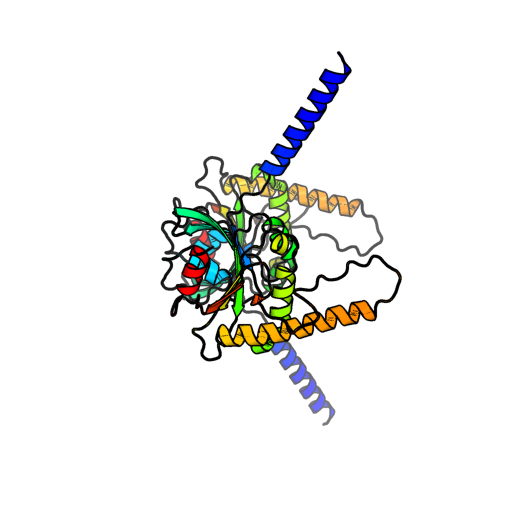 189 ? 3.518 -30.812 -3.174 1 90.62 189 LEU A C 1
ATOM 1500 O O . LEU A 1 189 ? 4.684 -31.203 -3.107 1 90.62 189 LEU A O 1
ATOM 1504 N N . GLY A 1 190 ? 2.559 -31.359 -3.863 1 84.06 190 GLY A N 1
ATOM 1505 C CA . GLY A 1 190 ? 2.889 -32.5 -4.715 1 84.06 190 GLY A CA 1
ATOM 1506 C C . GLY A 1 190 ? 3.18 -33.781 -3.934 1 84.06 190 GLY A C 1
ATOM 1507 O O . GLY A 1 190 ? 2.928 -33.844 -2.729 1 84.06 190 GLY A O 1
ATOM 1508 N N . GLU A 1 191 ? 3.73 -34.75 -4.652 1 82.31 191 GLU A N 1
ATOM 1509 C CA . GLU A 1 191 ? 4.059 -36.062 -4.062 1 82.31 191 GLU A CA 1
ATOM 1510 C C . GLU A 1 191 ? 5.539 -36.156 -3.719 1 82.31 191 GLU A C 1
ATOM 1512 O O . GLU A 1 191 ? 6.398 -35.875 -4.566 1 82.31 191 GLU A O 1
ATOM 1517 N N . PRO A 1 192 ? 5.809 -36.469 -2.514 1 78.19 192 PRO A N 1
ATOM 1518 C CA . PRO A 1 192 ? 7.195 -36.469 -2.045 1 78.19 192 PRO A CA 1
ATOM 1519 C C . PRO A 1 192 ? 8.047 -37.531 -2.742 1 78.19 192 PRO A C 1
ATOM 1521 O O . PRO A 1 192 ? 9.281 -37.438 -2.738 1 78.19 192 PRO A O 1
ATOM 1524 N N . ASP A 1 193 ? 7.516 -38.469 -3.377 1 81.81 193 ASP A N 1
ATOM 1525 C CA . ASP A 1 193 ? 8.266 -39.625 -3.877 1 81.81 193 ASP A CA 1
ATOM 1526 C C . ASP A 1 193 ? 8.961 -39.281 -5.199 1 81.81 193 ASP A C 1
ATOM 1528 O O . ASP A 1 193 ? 9.828 -40.031 -5.648 1 81.81 193 ASP A O 1
ATOM 1532 N N . HIS A 1 194 ? 8.602 -38.188 -5.84 1 88.0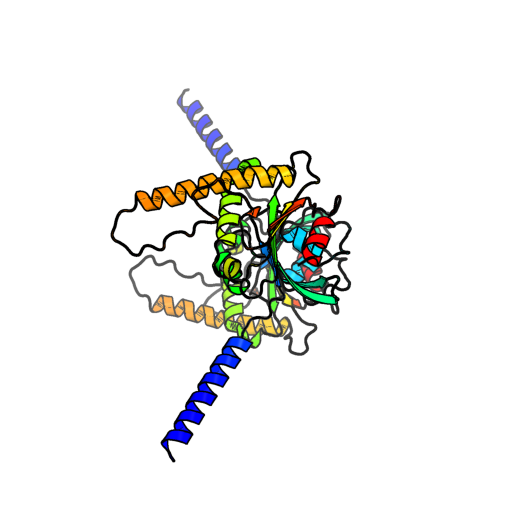6 194 HIS A N 1
ATOM 1533 C CA . HIS A 1 194 ? 9.234 -37.812 -7.098 1 88.06 194 HIS A CA 1
ATOM 1534 C C . HIS A 1 194 ? 9.609 -36.344 -7.102 1 88.06 194 HIS A C 1
ATOM 1536 O O . HIS A 1 194 ? 9.172 -35.562 -6.234 1 88.06 194 HIS A O 1
ATOM 1542 N N . GLN A 1 195 ? 10.477 -36 -8.102 1 92.38 195 GLN A N 1
ATOM 1543 C CA . GLN A 1 195 ? 10.883 -34.625 -8.258 1 92.38 195 GLN A CA 1
ATOM 1544 C C . GLN A 1 195 ? 9.68 -33.719 -8.562 1 92.38 195 GLN A C 1
ATOM 1546 O O . GLN A 1 195 ? 8.812 -34.094 -9.352 1 92.38 195 GLN A O 1
ATOM 1551 N N . PHE A 1 196 ? 9.711 -32.625 -7.969 1 94.69 196 PHE A N 1
ATOM 1552 C CA . PHE A 1 196 ? 8.578 -31.719 -8.117 1 94.69 196 PHE A CA 1
ATOM 1553 C C . PHE A 1 196 ? 8.484 -31.188 -9.547 1 94.69 196 PHE A C 1
ATOM 1555 O O . PHE A 1 196 ? 9.5 -30.859 -10.156 1 94.69 196 PHE A O 1
ATOM 1562 N N . SER A 1 197 ? 7.293 -31.156 -10.016 1 94.88 197 SER A N 1
ATOM 1563 C CA . SER A 1 197 ? 6.93 -30.484 -11.266 1 94.88 197 SER A CA 1
ATOM 1564 C C . SER A 1 197 ? 5.648 -29.672 -11.109 1 94.88 197 SER A C 1
ATOM 1566 O O . SER A 1 197 ? 4.703 -30.125 -10.445 1 94.88 197 SER A O 1
ATOM 1568 N N . PHE A 1 198 ? 5.652 -28.516 -11.742 1 96.12 198 PHE A N 1
ATOM 1569 C CA . PHE A 1 198 ? 4.453 -27.688 -11.656 1 96.12 198 PHE A CA 1
ATOM 1570 C C . PHE A 1 198 ? 3.264 -28.406 -12.289 1 96.12 198 PHE A C 1
ATOM 1572 O O . PHE A 1 198 ? 2.111 -28.125 -11.953 1 96.12 198 PHE A O 1
ATOM 1579 N N . ASN A 1 199 ? 3.549 -29.359 -13.148 1 92.44 199 ASN A N 1
ATOM 1580 C CA . ASN A 1 199 ? 2.498 -30.094 -13.836 1 92.44 199 ASN A CA 1
ATOM 1581 C C . ASN A 1 199 ? 1.748 -31.016 -12.891 1 92.44 199 ASN A C 1
ATOM 1583 O O . ASN A 1 199 ? 0.666 -31.516 -13.219 1 92.44 199 ASN A O 1
ATOM 1587 N N . GLU A 1 200 ? 2.307 -31.219 -11.758 1 92.19 200 GLU A N 1
ATOM 1588 C CA . GLU A 1 200 ? 1.668 -32.156 -10.82 1 92.19 200 GLU A CA 1
ATOM 1589 C C . GLU A 1 200 ? 0.643 -31.422 -9.953 1 92.19 200 GLU A C 1
ATOM 1591 O O . GLU A 1 200 ? -0.056 -32.062 -9.156 1 92.19 200 GLU A O 1
ATOM 1596 N N . LEU A 1 201 ? 0.607 -30.125 -10.016 1 92.94 201 LEU A N 1
ATOM 1597 C CA . LEU A 1 201 ? -0.336 -29.344 -9.227 1 92.94 201 LEU A CA 1
ATOM 1598 C C . LEU A 1 201 ? -1.755 -29.5 -9.766 1 92.94 201 LEU A C 1
ATOM 1600 O O . LEU A 1 201 ? -1.947 -29.688 -10.969 1 92.94 201 LEU A O 1
ATOM 1604 N N . ARG A 1 202 ? -2.686 -29.422 -8.898 1 90.25 202 ARG A N 1
ATOM 1605 C CA . ARG A 1 202 ? -4.09 -29.516 -9.281 1 90.25 202 ARG A CA 1
ATOM 1606 C C . ARG A 1 202 ? -4.559 -28.234 -9.961 1 90.25 202 ARG A C 1
ATOM 1608 O O . ARG A 1 202 ? -5.414 -28.281 -10.852 1 90.25 202 ARG A O 1
ATOM 1615 N N . ASN A 1 203 ? -4.055 -27.188 -9.445 1 92.31 203 ASN A N 1
ATOM 1616 C CA . ASN A 1 203 ? -4.406 -25.922 -10.086 1 92.31 203 ASN A CA 1
ATOM 1617 C C . ASN A 1 203 ? -3.479 -25.609 -11.258 1 92.31 203 ASN A C 1
ATOM 1619 O O . ASN A 1 203 ? -2.312 -26 -11.25 1 92.31 203 ASN A O 1
ATOM 1623 N N . ARG A 1 204 ? -3.984 -24.938 -12.258 1 94.88 204 ARG A N 1
ATOM 1624 C CA . ARG A 1 204 ? -3.209 -24.547 -13.422 1 94.88 204 ARG A CA 1
ATOM 1625 C C . ARG A 1 204 ? -2.205 -23.453 -13.062 1 94.88 204 ARG A C 1
ATOM 1627 O O . ARG A 1 204 ? -2.555 -22.469 -12.398 1 94.88 204 ARG A O 1
ATOM 1634 N N . ILE A 1 205 ? -0.996 -23.688 -13.422 1 97.06 205 ILE A N 1
ATOM 1635 C CA . ILE A 1 205 ? 0.03 -22.672 -13.219 1 97.06 205 ILE A CA 1
ATOM 1636 C C . ILE A 1 205 ? 0.823 -22.469 -14.508 1 97.06 205 ILE A C 1
ATOM 1638 O O . ILE A 1 205 ? 1.2 -23.438 -15.172 1 97.06 205 ILE A O 1
ATOM 1642 N N . GLU A 1 206 ? 0.979 -21.266 -14.953 1 97 206 GLU A N 1
ATOM 1643 C CA . GLU A 1 206 ? 1.703 -20.938 -16.172 1 97 206 GLU A CA 1
ATOM 1644 C C . GLU A 1 206 ? 2.701 -19.812 -15.938 1 97 206 GLU A C 1
ATOM 1646 O O . GLU A 1 206 ? 2.4 -18.859 -15.227 1 97 206 GLU A O 1
ATOM 1651 N N . PHE A 1 207 ? 3.889 -19.969 -16.484 1 98.25 207 PHE A N 1
ATOM 1652 C CA . PHE A 1 207 ? 4.918 -18.938 -16.453 1 98.25 207 PHE A CA 1
ATOM 1653 C C . PHE A 1 207 ? 4.934 -18.141 -17.75 1 98.25 207 PHE A C 1
ATOM 1655 O O . PHE A 1 207 ? 4.977 -18.734 -18.844 1 98.25 207 PHE A O 1
ATOM 1662 N N . VAL A 1 208 ? 4.902 -16.828 -17.641 1 97.56 208 VAL A N 1
ATOM 1663 C CA . VAL A 1 208 ? 4.848 -16 -18.859 1 97.56 208 VAL A CA 1
ATOM 1664 C C . VAL A 1 208 ? 5.816 -14.836 -18.734 1 97.56 208 VAL A C 1
ATOM 1666 O O . VAL A 1 208 ? 5.945 -14.234 -17.656 1 97.56 208 VAL A O 1
ATOM 1669 N N . ASP A 1 209 ? 6.512 -14.523 -19.828 1 97.69 209 ASP A N 1
ATOM 1670 C CA . ASP A 1 209 ? 7.328 -13.312 -19.906 1 97.69 209 ASP A CA 1
ATOM 1671 C C . ASP A 1 209 ? 6.457 -12.078 -20.078 1 97.69 209 ASP A C 1
ATOM 1673 O O . ASP A 1 209 ? 5.449 -12.109 -20.781 1 97.69 209 ASP A O 1
ATOM 1677 N N . CYS A 1 210 ? 6.836 -11.023 -19.375 1 95.81 210 CYS A N 1
ATOM 1678 C CA . CYS A 1 210 ? 6.113 -9.773 -19.578 1 95.81 210 CYS A CA 1
ATOM 1679 C C . CYS A 1 210 ? 6.98 -8.57 -19.203 1 95.81 210 CYS A C 1
ATOM 1681 O O . CYS A 1 210 ? 8.055 -8.734 -18.625 1 95.81 210 CYS A O 1
ATOM 1683 N N . CYS A 1 211 ? 6.605 -7.469 -19.609 1 93.38 211 CYS A N 1
ATOM 1684 C CA . CYS A 1 211 ? 7.234 -6.191 -19.297 1 93.38 211 CYS A CA 1
ATOM 1685 C C . CYS A 1 211 ? 6.184 -5.133 -18.984 1 93.38 211 CYS A C 1
ATOM 1687 O O . CYS A 1 211 ? 5.414 -4.738 -19.859 1 93.38 211 CYS A O 1
ATOM 1689 N N . ALA A 1 212 ? 6.199 -4.68 -17.719 1 86.88 212 ALA A N 1
ATOM 1690 C CA . ALA A 1 212 ? 5.203 -3.699 -17.297 1 86.88 212 ALA A CA 1
ATOM 1691 C C . ALA A 1 212 ? 5.703 -2.275 -17.516 1 86.88 212 ALA A C 1
ATOM 1693 O O . ALA A 1 212 ? 4.934 -1.316 -17.406 1 86.88 212 ALA A O 1
ATOM 1694 N N . SER A 1 213 ? 6.984 -2.23 -17.891 1 81.62 213 SER A N 1
ATOM 1695 C CA . SER A 1 213 ? 7.523 -0.894 -18.125 1 81.62 213 SER A CA 1
ATOM 1696 C C . SER A 1 213 ? 6.777 -0.177 -19.234 1 81.62 213 SER A C 1
ATOM 1698 O O . SER A 1 213 ? 6.348 -0.807 -20.203 1 81.62 213 SER A O 1
ATOM 1700 N N . LYS A 1 214 ? 6.688 1.062 -19.141 1 71.62 214 LYS A N 1
ATOM 1701 C CA . LYS A 1 214 ? 5.941 1.846 -20.125 1 71.62 214 LYS A CA 1
ATOM 1702 C C . LYS A 1 214 ? 6.625 1.812 -21.484 1 71.62 214 LYS A C 1
ATOM 1704 O O . LYS A 1 214 ? 5.961 1.653 -22.516 1 71.62 214 LYS A O 1
ATOM 1709 N N . GLU A 1 215 ? 7.922 1.97 -21.547 1 75.88 215 GLU A N 1
ATOM 1710 C CA . GLU A 1 215 ? 8.703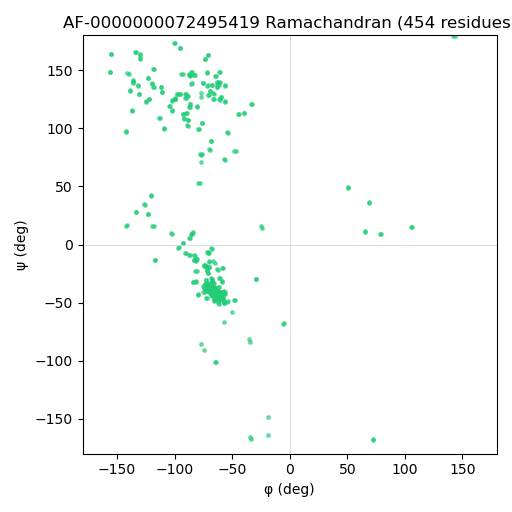 2.084 -22.766 1 75.88 215 GLU A CA 1
ATOM 1711 C C . GLU A 1 215 ? 8.719 0.769 -23.547 1 75.88 215 GLU A C 1
ATOM 1713 O O . GLU A 1 215 ? 8.688 0.766 -24.766 1 75.88 215 GLU A O 1
ATOM 1718 N N . PHE A 1 216 ? 8.688 -0.297 -22.891 1 80 216 PHE A N 1
ATOM 1719 C CA . PHE A 1 216 ? 8.812 -1.605 -23.516 1 80 216 PHE A CA 1
ATOM 1720 C C . PHE A 1 216 ? 7.645 -2.504 -23.141 1 80 216 PHE A C 1
ATOM 1722 O O . PHE A 1 216 ? 7.816 -3.711 -22.953 1 80 216 PHE A O 1
ATOM 1729 N N . LYS A 1 217 ? 6.539 -1.822 -23 1 82.56 217 LYS A N 1
ATOM 1730 C CA . LYS A 1 217 ? 5.359 -2.521 -22.5 1 82.56 217 LYS A CA 1
ATOM 1731 C C . LYS A 1 217 ? 5.027 -3.73 -23.375 1 82.56 217 LYS A C 1
ATOM 1733 O O . LYS A 1 217 ? 4.938 -3.613 -24.609 1 82.56 217 LYS A O 1
ATOM 1738 N N . ASN A 1 218 ? 4.965 -4.91 -22.781 1 90.12 218 ASN A N 1
ATOM 1739 C CA . ASN A 1 218 ? 4.527 -6.16 -23.391 1 90.12 218 ASN A CA 1
ATOM 1740 C C . ASN A 1 218 ? 3.719 -7.008 -22.406 1 90.12 218 ASN A C 1
ATOM 1742 O O . ASN A 1 218 ? 4.285 -7.75 -21.609 1 90.12 218 ASN A O 1
ATOM 1746 N N . LEU A 1 219 ? 2.375 -6.895 -22.531 1 91 219 LEU A N 1
ATOM 1747 C CA . LEU A 1 219 ? 1.491 -7.594 -21.609 1 91 219 LEU A CA 1
ATOM 1748 C C . LEU A 1 219 ? 0.595 -8.578 -22.359 1 91 219 LEU A C 1
ATOM 1750 O O . LEU A 1 219 ? -0.408 -9.047 -21.812 1 91 219 LEU A O 1
ATOM 1754 N N . GLU A 1 220 ? 0.951 -8.852 -23.531 1 90.06 220 GLU A N 1
ATOM 1755 C CA . GLU A 1 220 ? 0.115 -9.703 -24.375 1 90.06 220 GLU A CA 1
ATOM 1756 C C . GLU A 1 220 ? -0.045 -11.094 -23.766 1 90.06 220 GLU A C 1
ATOM 1758 O O . GLU A 1 220 ? -1.158 -11.617 -23.688 1 90.06 220 GLU A O 1
ATOM 1763 N N . ASN A 1 221 ? 1.064 -11.648 -23.375 1 91.62 221 ASN A N 1
ATOM 1764 C CA . ASN A 1 221 ? 1.034 -12.992 -22.828 1 91.62 221 ASN A CA 1
ATOM 1765 C C . ASN A 1 221 ? 0.226 -13.055 -21.531 1 91.62 221 ASN A C 1
ATOM 1767 O O . ASN A 1 221 ? -0.513 -14.016 -21.297 1 91.62 221 ASN A O 1
ATOM 1771 N N . ILE A 1 222 ? 0.35 -12.055 -20.703 1 91.75 222 ILE A N 1
ATOM 1772 C CA . ILE A 1 222 ? -0.379 -12 -19.438 1 91.75 222 ILE A CA 1
ATOM 1773 C C . ILE A 1 222 ? -1.875 -11.867 -19.719 1 91.75 222 ILE A C 1
ATOM 1775 O O . ILE A 1 222 ? -2.689 -12.562 -19.109 1 91.75 222 ILE A O 1
ATOM 1779 N N . MET A 1 223 ? -2.201 -11.039 -20.641 1 88.5 223 MET A N 1
ATOM 1780 C CA . MET A 1 223 ? -3.6 -10.812 -21 1 88.5 223 MET A CA 1
ATOM 1781 C C . MET A 1 223 ? -4.223 -12.078 -21.578 1 88.5 223 MET A C 1
ATOM 1783 O O . MET A 1 223 ? -5.367 -12.414 -21.266 1 88.5 223 MET A O 1
ATOM 1787 N N . LYS A 1 224 ? -3.465 -12.664 -22.406 1 90 224 LYS A N 1
ATOM 1788 C CA . LYS A 1 224 ? -3.928 -13.93 -22.969 1 90 224 LYS A CA 1
ATOM 1789 C C . LYS A 1 224 ? -4.207 -14.953 -21.875 1 90 224 LYS A C 1
ATOM 1791 O O . LYS A 1 224 ? -5.238 -15.625 -21.906 1 90 224 LYS A O 1
ATOM 1796 N N . SER A 1 225 ? -3.277 -15.031 -20.969 1 92.25 225 SER A N 1
ATOM 1797 C CA . SER A 1 225 ? -3.416 -15.977 -19.859 1 92.25 225 SER A CA 1
ATOM 1798 C C . SER A 1 225 ? -4.609 -15.633 -18.984 1 92.25 225 SER A C 1
ATOM 1800 O O . SER A 1 225 ? -5.359 -16.516 -18.562 1 92.25 225 SER A O 1
ATOM 1802 N N . ILE A 1 226 ? -4.848 -14.375 -18.672 1 89.75 226 ILE A N 1
ATOM 1803 C CA . ILE A 1 226 ? -5.95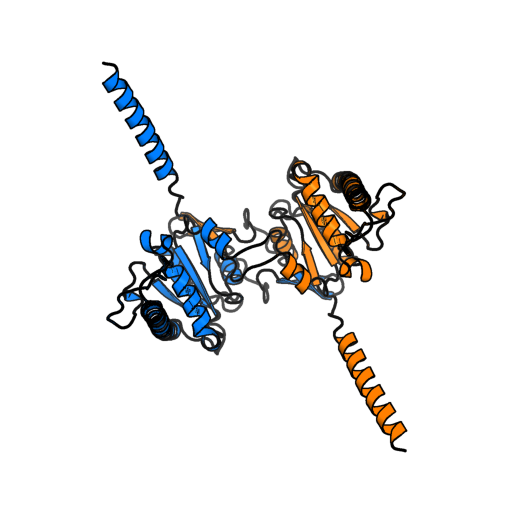7 -13.922 -17.844 1 89.75 226 ILE A CA 1
ATOM 1804 C C . ILE A 1 226 ? -7.281 -14.258 -18.531 1 89.75 226 ILE A C 1
ATOM 1806 O O . ILE A 1 226 ? -8.219 -14.734 -17.891 1 89.75 226 ILE A O 1
ATOM 1810 N N . ASN A 1 227 ? -7.273 -14.07 -19.797 1 87.31 227 ASN A N 1
ATOM 1811 C CA . ASN A 1 227 ? -8.5 -14.289 -20.562 1 87.31 227 ASN A CA 1
ATOM 1812 C C . ASN A 1 227 ? -8.828 -15.773 -20.672 1 87.31 227 ASN A C 1
ATOM 1814 O O . ASN A 1 227 ? -9.969 -16.141 -20.938 1 87.31 227 ASN A O 1
ATOM 1818 N N . SER A 1 228 ? -7.855 -16.547 -20.516 1 85.69 228 SER A N 1
ATOM 1819 C CA . SER A 1 228 ? -8.055 -17.984 -20.656 1 85.69 228 SER A CA 1
ATOM 1820 C C . SER A 1 228 ? -8.594 -18.594 -19.359 1 85.69 228 SER A C 1
ATOM 1822 O O . SER A 1 228 ? -8.977 -19.766 -19.328 1 85.69 228 SER A O 1
ATOM 1824 N N . VAL A 1 229 ? -8.633 -17.828 -18.281 1 81.5 229 VAL A N 1
ATOM 1825 C CA . VAL A 1 229 ? -9.078 -18.359 -16.984 1 81.5 229 VAL A CA 1
ATOM 1826 C C . VAL A 1 229 ? -10.602 -18.266 -16.891 1 81.5 229 VAL A C 1
ATOM 1828 O O . VAL A 1 229 ? -11.203 -17.297 -17.344 1 81.5 229 VAL A O 1
ATOM 1831 N N . MET B 1 1 ? 55.719 17.141 20.234 1 55.44 1 MET B N 1
ATOM 1832 C CA . MET B 1 1 ? 55.375 17.109 18.812 1 55.44 1 MET B CA 1
ATOM 1833 C C . MET B 1 1 ? 54.281 16.078 18.547 1 55.44 1 MET B C 1
ATOM 1835 O O . MET B 1 1 ? 53.406 16.312 17.719 1 55.44 1 MET B O 1
ATOM 1839 N N . ASP B 1 2 ? 54.188 14.984 19.375 1 71.12 2 ASP B N 1
ATOM 1840 C CA . ASP B 1 2 ? 53.344 13.828 19.125 1 71.12 2 ASP B CA 1
ATOM 1841 C C . ASP B 1 2 ? 51.906 14.102 19.562 1 71.12 2 ASP B C 1
ATOM 1843 O O . ASP B 1 2 ? 50.969 13.688 18.891 1 71.12 2 ASP B O 1
ATOM 1847 N N . SER B 1 3 ? 51.812 15.016 20.438 1 80.44 3 SER B N 1
ATOM 1848 C CA . SER B 1 3 ? 50.469 15.266 20.984 1 80.44 3 SER B CA 1
ATOM 1849 C C . SER B 1 3 ? 49.656 16.156 20.062 1 80.44 3 SER B C 1
ATOM 1851 O O . SER B 1 3 ? 48.438 15.945 19.891 1 80.44 3 SER B O 1
ATOM 1853 N N . MET B 1 4 ? 50.406 17.078 19.328 1 78.19 4 MET B N 1
ATOM 1854 C CA . MET B 1 4 ? 49.719 18 18.422 1 78.19 4 MET B CA 1
ATOM 1855 C C . MET B 1 4 ? 49.219 17.266 17.188 1 78.19 4 MET B C 1
ATOM 1857 O O . MET B 1 4 ? 48.125 17.547 16.703 1 78.19 4 MET B O 1
ATOM 1861 N N . GLN B 1 5 ? 49.938 16.219 16.797 1 71.75 5 GLN B N 1
ATOM 1862 C CA . GLN B 1 5 ? 49.531 15.445 15.633 1 71.75 5 GLN B CA 1
ATOM 1863 C C . GLN B 1 5 ? 48.281 14.586 15.945 1 71.75 5 GLN B C 1
ATOM 1865 O O . GLN B 1 5 ? 47.406 14.461 15.109 1 71.75 5 GLN B O 1
ATOM 1870 N N . ILE B 1 6 ? 48.25 14.078 17.109 1 77.5 6 ILE B N 1
ATOM 1871 C CA . ILE B 1 6 ? 47.125 13.25 17.516 1 77.5 6 ILE B CA 1
ATOM 1872 C C . ILE B 1 6 ? 45.875 14.109 17.641 1 77.5 6 ILE B C 1
ATOM 1874 O O . ILE B 1 6 ? 44.781 13.695 17.219 1 77.5 6 ILE B O 1
ATOM 1878 N N . ILE B 1 7 ? 46.062 15.359 18.172 1 80.62 7 ILE B N 1
ATOM 1879 C CA . ILE B 1 7 ? 44.938 16.266 18.359 1 80.62 7 ILE B CA 1
ATOM 1880 C C . ILE B 1 7 ? 44.375 16.672 16.984 1 80.62 7 ILE B C 1
ATOM 1882 O O . ILE B 1 7 ? 43.156 16.703 16.797 1 80.62 7 ILE B O 1
ATOM 1886 N N . ILE B 1 8 ? 45.281 16.844 16.078 1 80.69 8 ILE B N 1
ATOM 1887 C CA . ILE B 1 8 ? 44.844 17.234 14.734 1 80.69 8 ILE B CA 1
ATOM 1888 C C . ILE B 1 8 ? 44.156 16.062 14.047 1 80.69 8 ILE B C 1
ATOM 1890 O O . ILE B 1 8 ? 43.125 16.25 13.375 1 80.69 8 ILE B O 1
ATOM 1894 N N . ALA B 1 9 ? 44.656 14.883 14.367 1 75.38 9 ALA B N 1
ATOM 1895 C CA . ALA B 1 9 ? 44.062 13.688 13.781 1 75.38 9 ALA B CA 1
ATOM 1896 C C . ALA B 1 9 ? 42.656 13.469 14.32 1 75.38 9 ALA B C 1
ATOM 1898 O O . ALA B 1 9 ? 41.719 13.172 13.555 1 75.38 9 ALA B O 1
ATOM 1899 N N . ILE B 1 10 ? 42.469 13.633 15.562 1 80.75 10 ILE B N 1
ATOM 1900 C CA . ILE B 1 10 ? 41.156 13.469 16.203 1 80.75 10 ILE B CA 1
ATOM 1901 C C . ILE B 1 10 ? 40.188 14.539 15.703 1 80.75 10 ILE B C 1
ATOM 1903 O O . ILE B 1 10 ? 39.031 14.25 15.422 1 80.75 10 ILE B O 1
ATOM 1907 N N . LEU B 1 11 ? 40.719 15.773 15.492 1 80.5 11 LEU B N 1
ATOM 1908 C CA . LEU B 1 11 ? 39.906 16.875 15.016 1 80.5 11 LEU B CA 1
ATOM 1909 C C . LEU B 1 11 ? 39.406 16.625 13.586 1 80.5 11 LEU B C 1
ATOM 1911 O O . LEU B 1 11 ? 38.281 16.891 13.258 1 80.5 11 LEU B O 1
ATOM 1915 N N . ILE B 1 12 ? 40.281 16.031 12.812 1 80.38 12 ILE B N 1
ATOM 1916 C CA . ILE B 1 12 ? 39.938 15.727 11.422 1 80.38 12 ILE B CA 1
ATOM 1917 C C . ILE B 1 12 ? 38.906 14.617 11.367 1 80.38 12 ILE B C 1
ATOM 1919 O O . ILE B 1 12 ? 37.938 14.688 10.602 1 80.38 12 ILE B O 1
ATOM 1923 N N . VAL B 1 13 ? 39.094 13.625 12.227 1 78.56 13 VAL B N 1
ATOM 1924 C CA . VAL B 1 13 ? 38.125 12.523 12.281 1 78.56 13 VAL B CA 1
ATOM 1925 C C . VAL B 1 13 ? 36.75 13.039 12.75 1 78.56 13 VAL B C 1
ATOM 1927 O O . VAL B 1 13 ? 35.719 12.68 12.18 1 78.56 13 VAL B O 1
ATOM 1930 N N . LEU B 1 14 ? 36.781 13.922 13.742 1 80.06 14 LEU B N 1
ATOM 1931 C CA . LEU B 1 14 ? 35.562 14.531 14.258 1 80.06 14 LEU B CA 1
ATOM 1932 C C . LEU B 1 14 ? 34.875 15.383 13.195 1 80.06 14 LEU B C 1
ATOM 1934 O O . LEU B 1 14 ? 33.656 15.344 13.039 1 80.06 14 LEU B O 1
ATOM 1938 N N . MET B 1 15 ? 35.688 16.109 12.469 1 79.94 15 MET B N 1
ATOM 1939 C CA . MET B 1 15 ? 35.188 16.953 11.398 1 79.94 15 MET B CA 1
ATOM 1940 C C . MET B 1 15 ? 34.562 16.109 10.281 1 79.94 15 MET B C 1
ATOM 1942 O O . MET B 1 15 ? 33.5 16.438 9.75 1 79.94 15 MET B O 1
ATOM 1946 N N . THR B 1 16 ? 35.25 15.008 9.945 1 75.81 16 THR B N 1
ATOM 1947 C CA . THR B 1 16 ? 34.719 14.109 8.922 1 75.81 16 THR B CA 1
ATOM 1948 C C . THR B 1 16 ? 33.438 13.445 9.375 1 75.81 16 THR B C 1
ATOM 1950 O O . THR B 1 16 ? 32.5 13.297 8.586 1 75.81 16 THR B O 1
ATOM 1953 N N . ILE B 1 17 ? 33.375 13.141 10.586 1 72.69 17 ILE B N 1
ATOM 1954 C CA . ILE B 1 17 ? 32.156 12.555 11.141 1 72.69 17 ILE B CA 1
ATOM 1955 C C . ILE B 1 17 ? 31.047 13.586 11.141 1 72.69 17 ILE B C 1
ATOM 1957 O O . ILE B 1 17 ? 29.906 13.281 10.781 1 72.69 17 ILE B O 1
ATOM 1961 N N . ILE B 1 18 ? 31.375 14.805 11.523 1 69.94 18 ILE B N 1
ATOM 1962 C CA . ILE B 1 18 ? 30.406 15.891 11.531 1 69.94 18 ILE B CA 1
ATOM 1963 C C . ILE B 1 18 ? 29.922 16.156 10.109 1 69.94 18 ILE B C 1
ATOM 1965 O O . ILE B 1 18 ? 28.719 16.328 9.875 1 69.94 18 ILE B O 1
ATOM 1969 N N . LEU B 1 19 ? 30.828 16.203 9.203 1 64.56 19 LEU B N 1
ATOM 1970 C CA . LEU B 1 19 ? 30.469 16.438 7.812 1 64.56 19 LEU B CA 1
ATOM 1971 C C . LEU B 1 19 ? 29.625 15.289 7.273 1 64.56 19 LEU B C 1
ATOM 1973 O O . LEU B 1 19 ? 28.672 15.516 6.512 1 64.56 19 LEU B O 1
ATOM 1977 N N . PHE B 1 20 ? 30.062 14.141 7.645 1 58.66 20 PHE B N 1
ATOM 1978 C CA . PHE B 1 20 ? 29.312 12.961 7.23 1 58.66 20 PHE B CA 1
ATOM 1979 C C . PHE B 1 20 ? 27.906 12.984 7.824 1 58.66 20 PHE B C 1
ATOM 1981 O O . PHE B 1 20 ? 26.938 12.641 7.148 1 58.66 20 PHE B O 1
ATOM 1988 N N . LEU B 1 21 ? 27.844 13.352 8.992 1 57.28 21 LEU B N 1
ATOM 1989 C CA . LEU B 1 21 ? 26.547 13.453 9.648 1 57.28 21 LEU B CA 1
ATOM 1990 C C . LEU B 1 21 ? 25.719 14.586 9.047 1 57.28 21 LEU B C 1
ATOM 1992 O O . LEU B 1 21 ? 24.5 14.469 8.922 1 57.28 21 LEU B O 1
ATOM 1996 N N . VAL B 1 22 ? 26.406 15.664 8.812 1 54.38 22 VAL B N 1
ATOM 1997 C CA . VAL B 1 22 ? 25.719 16.797 8.211 1 54.38 22 VAL B CA 1
ATOM 1998 C C . VAL B 1 22 ? 25.266 16.438 6.797 1 54.38 22 VAL B C 1
ATOM 2000 O O . VAL B 1 22 ? 24.172 16.812 6.371 1 54.38 22 VAL B O 1
ATOM 2003 N N . ARG B 1 23 ? 26.219 15.914 6.141 1 48.81 23 ARG B N 1
ATOM 2004 C CA . ARG B 1 23 ? 25.891 15.523 4.773 1 48.81 23 ARG B CA 1
ATOM 2005 C C . ARG B 1 23 ? 24.734 14.516 4.754 1 48.81 23 ARG B C 1
ATOM 2007 O O . ARG B 1 23 ? 24 14.438 3.775 1 48.81 23 ARG B O 1
ATOM 2014 N N . LYS B 1 24 ? 24.75 13.773 5.785 1 48.94 24 LYS B N 1
ATOM 2015 C CA . LYS B 1 24 ? 23.641 12.828 5.793 1 48.94 24 LYS B CA 1
ATOM 2016 C C . LYS B 1 24 ? 22.312 13.547 5.957 1 48.94 24 LYS B C 1
ATOM 2018 O O . LYS B 1 24 ? 21.281 12.922 6.227 1 48.94 24 LYS B O 1
ATOM 2023 N N . LYS B 1 25 ? 22.469 14.867 6.145 1 53.25 25 LYS B N 1
ATOM 2024 C CA . LYS B 1 25 ? 21.188 15.57 6.156 1 53.25 25 LYS B CA 1
ATOM 2025 C C . LYS B 1 25 ? 20.375 15.258 4.898 1 53.25 25 LYS B C 1
ATOM 2027 O O . LYS B 1 25 ? 20.844 15.477 3.779 1 53.25 25 LYS B O 1
ATOM 2032 N N . ALA B 1 26 ? 19.5 14.289 5.098 1 57.91 26 ALA B N 1
ATOM 2033 C CA . ALA B 1 26 ? 18.641 13.82 4.012 1 57.91 26 ALA B CA 1
ATOM 2034 C C . ALA B 1 26 ? 18.047 15 3.238 1 57.91 26 ALA B C 1
ATOM 2036 O O . ALA B 1 26 ? 17.625 15.992 3.834 1 57.91 26 ALA B O 1
ATOM 2037 N N . LEU B 1 27 ? 18.484 15.141 1.997 1 75.12 27 LEU B N 1
ATOM 2038 C CA . LEU B 1 27 ? 17.828 16.094 1.121 1 75.12 27 LEU B CA 1
ATOM 2039 C C . LEU B 1 27 ? 16.312 16.062 1.327 1 75.12 27 LEU B C 1
ATOM 2041 O O . LEU B 1 27 ? 15.719 14.992 1.394 1 75.12 27 LEU B O 1
ATOM 2045 N N . ARG B 1 28 ? 15.828 17.219 1.87 1 86.12 28 ARG B N 1
ATOM 2046 C CA . ARG B 1 28 ? 14.383 17.344 2.074 1 86.12 28 ARG B CA 1
ATOM 2047 C C . ARG B 1 28 ? 13.664 17.641 0.76 1 86.12 28 ARG B C 1
ATOM 2049 O O . ARG B 1 28 ? 13.234 18.766 0.52 1 86.12 28 ARG B O 1
ATOM 2056 N N . ASN B 1 29 ? 13.531 16.578 -0.027 1 87.12 29 ASN B N 1
ATOM 2057 C CA . ASN B 1 29 ? 12.953 16.75 -1.355 1 87.12 29 ASN B CA 1
ATOM 2058 C C . ASN B 1 29 ? 11.727 15.867 -1.55 1 87.12 29 ASN B C 1
ATOM 2060 O O . ASN B 1 29 ? 11.406 15.477 -2.676 1 87.12 29 ASN B O 1
ATOM 2064 N N . SER B 1 30 ? 11.102 15.562 -0.411 1 91 30 SER B N 1
ATOM 2065 C CA . SER B 1 30 ? 9.945 14.688 -0.519 1 91 30 SER B CA 1
ATOM 2066 C C . SER B 1 30 ? 8.68 15.367 -0.008 1 91 30 SER B C 1
ATOM 2068 O O . SER B 1 30 ? 8.727 16.141 0.951 1 91 30 SER B O 1
ATOM 2070 N N . ILE B 1 31 ? 7.617 15.141 -0.75 1 93.5 31 ILE B N 1
ATOM 2071 C CA . ILE B 1 31 ? 6.27 15.492 -0.31 1 93.5 31 ILE B CA 1
ATOM 2072 C C . ILE B 1 31 ? 5.52 14.234 0.11 1 93.5 31 ILE B C 1
ATOM 2074 O O . ILE B 1 31 ? 5.336 13.312 -0.694 1 93.5 31 ILE B O 1
ATOM 2078 N N . LEU B 1 32 ? 5.141 14.203 1.332 1 95.19 32 LEU B N 1
ATOM 2079 C CA . LEU B 1 32 ? 4.523 12.984 1.859 1 95.19 32 LEU B CA 1
ATOM 2080 C C . LEU B 1 32 ? 3.008 13.141 1.937 1 95.19 32 LEU B C 1
ATOM 2082 O O . LEU B 1 32 ? 2.504 14.109 2.514 1 95.19 32 LEU B O 1
ATOM 2086 N N . LEU B 1 33 ? 2.281 12.234 1.291 1 93.19 33 LEU B N 1
ATOM 2087 C CA . LEU B 1 33 ? 0.835 12.133 1.459 1 93.19 33 LEU B CA 1
ATOM 2088 C C . LEU B 1 33 ? 0.484 11.242 2.645 1 93.19 33 LEU B C 1
ATOM 2090 O O . LEU B 1 33 ? 0.819 10.055 2.654 1 93.19 33 LEU B O 1
ATOM 2094 N N . ILE B 1 34 ? -0.2 11.859 3.627 1 95.12 34 ILE B N 1
ATOM 2095 C CA . ILE B 1 34 ? -0.583 11.133 4.836 1 95.12 34 ILE B CA 1
ATOM 2096 C C . ILE B 1 34 ? -2.066 11.352 5.117 1 95.12 34 ILE B C 1
ATOM 2098 O O . ILE B 1 34 ? -2.686 12.258 4.559 1 95.12 34 ILE B O 1
ATOM 2102 N N . GLY B 1 35 ? -2.658 10.477 5.973 1 93.31 35 GLY B N 1
ATOM 2103 C CA . GLY B 1 35 ? -4.07 10.539 6.316 1 93.31 35 GLY B CA 1
ATOM 2104 C C . GLY B 1 35 ? -4.703 9.172 6.488 1 93.31 35 GLY B C 1
ATOM 2105 O O . GLY B 1 35 ? -4.035 8.148 6.32 1 93.31 35 GLY B O 1
ATOM 2106 N N . ALA B 1 36 ? -5.98 9.242 6.805 1 89.19 36 ALA B N 1
ATOM 2107 C CA . ALA B 1 36 ? -6.711 8 7.074 1 89.19 36 ALA B CA 1
ATOM 2108 C C . ALA B 1 36 ? -6.922 7.199 5.793 1 89.19 36 ALA B C 1
ATOM 2110 O O . ALA B 1 36 ? -6.793 7.734 4.688 1 89.19 36 ALA B O 1
ATOM 2111 N N . SER B 1 37 ? -7.25 5.945 6.082 1 81.44 37 SER B N 1
ATOM 2112 C CA . SER B 1 37 ? -7.629 5.098 4.953 1 81.44 37 SER B CA 1
ATOM 2113 C C . SER B 1 37 ? -8.891 5.621 4.27 1 81.44 37 SER B C 1
ATOM 2115 O O . SER B 1 37 ? -9.766 6.184 4.926 1 81.44 37 SER B O 1
ATOM 2117 N N . ASP B 1 38 ? -8.953 5.598 3.027 1 79.69 38 ASP B N 1
ATOM 2118 C CA . ASP B 1 38 ? -10.117 5.898 2.203 1 79.69 38 ASP B CA 1
ATOM 2119 C C . ASP B 1 38 ? -10.328 7.406 2.074 1 79.69 38 ASP B C 1
ATOM 2121 O O . ASP B 1 38 ? -11.391 7.855 1.649 1 79.69 38 ASP B O 1
ATOM 2125 N N . SER B 1 39 ? -9.367 8.188 2.545 1 90.56 39 SER B N 1
ATOM 2126 C CA . SER B 1 39 ? -9.484 9.641 2.447 1 90.56 39 SER B CA 1
ATOM 2127 C C . SER B 1 39 ? -9.305 10.109 1.009 1 90.56 39 SER B C 1
ATOM 2129 O O . SER B 1 39 ? -9.648 11.25 0.678 1 90.56 39 SER B O 1
ATOM 2131 N N . GLY B 1 40 ? -8.695 9.289 0.157 1 83.94 40 GLY B N 1
ATOM 2132 C CA . GLY B 1 40 ? -8.43 9.633 -1.23 1 83.94 40 GLY B CA 1
ATOM 2133 C C . GLY B 1 40 ? -6.965 9.945 -1.496 1 83.94 40 GLY B C 1
ATOM 2134 O O . GLY B 1 40 ? -6.629 10.555 -2.514 1 83.94 40 GLY B O 1
ATOM 2135 N N . LYS B 1 41 ? -6.121 9.578 -0.585 1 85.56 41 LYS B N 1
ATOM 2136 C CA . LYS B 1 41 ? -4.684 9.812 -0.697 1 85.56 41 LYS B CA 1
ATOM 2137 C C . LYS B 1 41 ? -4.133 9.25 -2.006 1 85.56 41 LYS B C 1
ATOM 2139 O O . LYS B 1 41 ? -3.438 9.953 -2.742 1 85.56 41 LYS B O 1
ATOM 2144 N N . THR B 1 42 ? -4.453 8.016 -2.303 1 77 42 THR B N 1
ATOM 2145 C CA . THR B 1 42 ? -3.93 7.352 -3.49 1 77 42 THR B CA 1
ATOM 2146 C C . THR B 1 42 ? -4.438 8.031 -4.758 1 77 42 THR B C 1
ATOM 2148 O O . THR B 1 42 ? -3.691 8.188 -5.727 1 77 42 THR B O 1
ATOM 2151 N N . LEU B 1 43 ? -5.727 8.383 -4.797 1 78.12 43 LEU B N 1
ATOM 2152 C CA . LEU B 1 43 ? -6.258 9.109 -5.945 1 78.12 43 LEU B CA 1
ATOM 2153 C C . LEU B 1 43 ? -5.555 10.453 -6.117 1 78.12 43 LEU B C 1
ATOM 2155 O O . LEU B 1 43 ? -5.207 10.836 -7.234 1 78.12 43 LEU B O 1
ATOM 2159 N N . LEU B 1 44 ? -5.41 11.172 -5 1 85.25 44 LEU B N 1
ATOM 2160 C CA . LEU B 1 44 ? -4.695 12.438 -5.051 1 85.25 44 LEU B CA 1
ATOM 2161 C C . LEU B 1 44 ? -3.271 12.242 -5.559 1 85.25 44 LEU B C 1
ATOM 2163 O O . LEU B 1 44 ? -2.795 13 -6.402 1 85.25 44 LEU B O 1
ATOM 2167 N N . PHE B 1 45 ? -2.596 11.188 -5.129 1 83.56 45 PHE B N 1
ATOM 2168 C CA . PHE B 1 45 ? -1.259 10.82 -5.586 1 83.56 45 PHE B CA 1
ATOM 2169 C C . PHE B 1 45 ? -1.234 10.641 -7.098 1 83.56 45 PHE B C 1
ATOM 2171 O O . PHE B 1 45 ? -0.377 11.211 -7.781 1 83.56 45 PHE B O 1
ATOM 2178 N N . THR B 1 46 ? -2.127 9.906 -7.512 1 75.56 46 THR B N 1
ATOM 2179 C CA . THR B 1 46 ? -2.184 9.594 -8.938 1 75.56 46 THR B CA 1
ATOM 2180 C C . THR B 1 46 ? -2.393 10.859 -9.758 1 75.56 46 THR B C 1
ATOM 2182 O O . THR B 1 46 ? -1.755 11.039 -10.797 1 75.56 46 THR B O 1
ATOM 2185 N N . GLN B 1 47 ? -3.258 11.727 -9.266 1 78.19 47 GLN B N 1
ATOM 2186 C CA . GLN B 1 47 ? -3.562 12.953 -10 1 78.19 47 GLN B CA 1
ATOM 2187 C C . GLN B 1 47 ? -2.371 13.906 -9.992 1 78.19 47 GLN B C 1
ATOM 2189 O O . GLN B 1 47 ? -2.09 14.562 -10.992 1 78.19 47 GLN B O 1
ATOM 2194 N N . LEU B 1 48 ? -1.707 14.008 -8.891 1 81.5 48 LEU B N 1
ATOM 2195 C CA . LEU B 1 48 ? -0.556 14.898 -8.773 1 81.5 48 LEU B CA 1
ATOM 2196 C C . LEU B 1 48 ? 0.623 14.367 -9.586 1 81.5 48 LEU B C 1
ATOM 2198 O O . LEU B 1 48 ? 1.369 15.148 -10.18 1 81.5 48 LEU B O 1
ATOM 2202 N N . ALA B 1 49 ? 0.725 13.078 -9.477 1 72.88 49 ALA B N 1
ATOM 2203 C CA . ALA B 1 49 ? 1.869 12.445 -10.133 1 72.88 49 ALA B CA 1
ATOM 2204 C C . ALA B 1 49 ? 1.676 12.383 -11.641 1 72.88 49 ALA B C 1
ATOM 2206 O O . ALA B 1 49 ? 2.643 12.477 -12.398 1 72.88 49 ALA B O 1
ATOM 2207 N N . TYR B 1 50 ? 0.38 12.148 -11.961 1 62.56 50 TYR B N 1
ATOM 2208 C CA . TYR B 1 50 ? 0.164 11.844 -13.367 1 62.56 50 TYR B CA 1
ATOM 2209 C C . TYR B 1 50 ? -0.779 12.859 -14.008 1 62.56 50 TYR B C 1
ATOM 2211 O O . TYR B 1 50 ? -1.159 12.711 -15.172 1 62.56 50 TYR B O 1
ATOM 2219 N N . ASP B 1 51 ? -0.642 14.266 -13.727 1 56.16 51 ASP B N 1
ATOM 2220 C CA . ASP B 1 51 ? -1.496 15.352 -14.203 1 56.16 51 ASP B CA 1
ATOM 2221 C C . ASP B 1 51 ? -2.537 14.836 -15.195 1 56.16 51 ASP B C 1
ATOM 2223 O O . ASP B 1 51 ? -3.695 15.258 -15.164 1 56.16 51 ASP B O 1
ATOM 2227 N N . SER B 1 52 ? -2.037 14.391 -16.438 1 44.09 52 SER B N 1
ATOM 2228 C CA . SER B 1 52 ? -2.832 14.172 -17.641 1 44.09 52 SER B CA 1
ATOM 2229 C C . SER B 1 52 ? -3.711 12.93 -17.5 1 44.09 52 SER B C 1
ATOM 2231 O O . SER B 1 52 ? -4.41 12.555 -18.453 1 44.09 52 SER B O 1
ATOM 2233 N N . PHE B 1 53 ? -3.576 12.266 -16.578 1 39.19 53 PHE B N 1
ATOM 2234 C CA . PHE B 1 53 ? -4.254 10.984 -16.719 1 39.19 53 PHE B CA 1
ATOM 2235 C C . PHE B 1 53 ? -5.754 11.133 -16.484 1 39.19 53 PHE B C 1
ATOM 2237 O O . PHE B 1 53 ? -6.199 11.219 -15.336 1 39.19 53 PHE B O 1
ATOM 2244 N N . VAL B 1 54 ? -6.391 12.055 -17.188 1 33.62 54 VAL B N 1
ATOM 2245 C CA . VAL B 1 54 ? -7.789 12.477 -17.25 1 33.62 54 VAL B CA 1
ATOM 2246 C C . VAL B 1 54 ? -8.695 11.266 -17.047 1 33.62 54 VAL B C 1
ATOM 2248 O O . VAL B 1 54 ? -9.648 11.328 -16.25 1 33.62 54 VAL B O 1
ATOM 2251 N N . GLU B 1 55 ? -8.906 10.508 -18.328 1 33.19 55 GLU B N 1
ATOM 2252 C CA . GLU B 1 55 ? -10.297 10.156 -18.609 1 33.19 55 GLU B CA 1
ATOM 2253 C C . GLU B 1 55 ? -10.836 9.188 -17.562 1 33.19 55 GLU B C 1
ATOM 2255 O O . GLU B 1 55 ? -11.922 9.398 -17 1 33.19 55 GLU B O 1
ATOM 2260 N N . THR B 1 56 ? -10.883 7.82 -17.984 1 32.31 56 THR B N 1
ATOM 2261 C CA . THR B 1 56 ? -11.875 6.828 -17.578 1 32.31 56 THR B CA 1
ATOM 2262 C C . THR B 1 56 ? -11.492 6.195 -16.25 1 32.31 56 THR B C 1
ATOM 2264 O O . THR B 1 56 ? -11.852 5.047 -15.977 1 32.31 56 THR B O 1
ATOM 2267 N N . VAL B 1 57 ? -10.453 6.797 -15.578 1 34.41 57 VAL B N 1
ATOM 2268 C CA . VAL B 1 57 ? -10.148 5.934 -14.438 1 34.41 57 VAL B CA 1
ATOM 2269 C C . VAL B 1 57 ? -11.289 5.992 -13.43 1 34.41 57 VAL B C 1
ATOM 2271 O O . VAL B 1 57 ? -11.586 7.051 -12.875 1 34.41 57 VAL B O 1
ATOM 2274 N N . THR B 1 58 ? -12.352 5.297 -13.594 1 33.47 58 THR B N 1
ATOM 2275 C CA . THR B 1 58 ? -13.352 5.117 -12.555 1 33.47 58 THR B CA 1
ATOM 2276 C C . THR B 1 58 ? -12.703 5.07 -11.18 1 33.47 58 THR B C 1
ATOM 2278 O O . THR B 1 58 ? -11.477 5.094 -11.062 1 33.47 58 THR B O 1
ATOM 2281 N N . SER B 1 59 ? -13.594 4.609 -10.18 1 35.53 59 SER B N 1
ATOM 2282 C CA . SER B 1 59 ? -13.344 4.535 -8.742 1 35.53 59 SER B CA 1
ATOM 2283 C C . SER B 1 59 ? -12.102 3.709 -8.438 1 35.53 59 SER B C 1
ATOM 2285 O O . SER B 1 59 ? -12.039 2.527 -8.781 1 35.53 59 SER B O 1
ATOM 2287 N N . MET B 1 60 ? -10.922 4.27 -8.727 1 40.41 60 MET B N 1
ATOM 2288 C CA . MET B 1 60 ? -9.648 3.637 -8.375 1 40.41 60 MET B CA 1
ATOM 2289 C C . MET B 1 60 ? -9.438 3.631 -6.867 1 40.41 60 MET B C 1
ATOM 2291 O O . MET B 1 60 ? -9.617 4.656 -6.207 1 40.41 60 MET B O 1
ATOM 2295 N N . LYS B 1 61 ? -9.898 2.615 -6.199 1 46.12 61 LYS B N 1
ATOM 2296 C CA . LYS B 1 61 ? -9.297 2.477 -4.875 1 46.12 61 LYS B CA 1
ATOM 2297 C C . LYS B 1 61 ? -7.844 2.021 -4.977 1 46.12 61 LYS B C 1
ATOM 2299 O O . LYS B 1 61 ? -7.469 1.336 -5.93 1 46.12 61 LYS B O 1
ATOM 2304 N N . GLU B 1 62 ? -6.824 2.547 -4.215 1 54.44 62 GLU B N 1
ATOM 2305 C CA . GLU B 1 62 ? -5.371 2.496 -4.133 1 54.44 62 GLU B CA 1
ATOM 2306 C C . GLU B 1 62 ? -4.832 1.161 -4.637 1 54.44 62 GLU B C 1
ATOM 2308 O O . GLU B 1 62 ? -3.785 1.111 -5.285 1 54.44 62 GLU B O 1
ATOM 2313 N N . ASN B 1 63 ? -5.531 0.165 -4.516 1 64.81 63 ASN B N 1
ATOM 2314 C CA . ASN B 1 63 ? -5.016 -1.158 -4.848 1 64.81 63 ASN B CA 1
ATOM 2315 C C . ASN B 1 63 ? -6.082 -2.023 -5.516 1 64.81 63 ASN B C 1
ATOM 2317 O O . ASN B 1 63 ? -5.926 -3.242 -5.613 1 64.81 63 ASN B O 1
ATOM 2321 N N . LYS B 1 64 ? -7.074 -1.226 -5.934 1 74.56 64 LYS B N 1
ATOM 2322 C CA . LYS B 1 64 ? -8.164 -1.974 -6.555 1 74.56 64 LYS B CA 1
ATOM 2323 C C . LYS B 1 64 ? -8.68 -1.256 -7.797 1 74.56 64 LYS B C 1
ATOM 2325 O O . LYS B 1 64 ? -8.844 -0.034 -7.793 1 74.56 64 LYS B O 1
ATOM 2330 N N . ALA B 1 65 ? -8.859 -1.941 -8.883 1 73.38 65 ALA B N 1
ATOM 2331 C CA . ALA B 1 65 ? -9.422 -1.409 -10.117 1 73.38 65 ALA B CA 1
ATOM 2332 C C . ALA B 1 65 ? -10.344 -2.428 -10.781 1 73.38 65 ALA B C 1
ATOM 2334 O O . ALA B 1 65 ? -10.164 -3.637 -10.625 1 73.38 65 ALA B O 1
ATOM 2335 N N . SER B 1 66 ? -11.336 -1.964 -11.43 1 76.25 66 SER B N 1
ATOM 2336 C CA . SER B 1 66 ? -12.18 -2.832 -12.242 1 76.25 66 SER B CA 1
ATOM 2337 C C . SER B 1 66 ? -11.648 -2.953 -13.664 1 76.25 66 SER B C 1
ATOM 2339 O O . SER B 1 66 ? -11.297 -1.948 -14.289 1 76.25 66 SER B O 1
ATOM 2341 N N . ILE B 1 67 ? -11.492 -4.207 -14.07 1 76.62 67 ILE B N 1
ATOM 2342 C CA . ILE B 1 67 ? -11.016 -4.414 -15.438 1 76.62 67 ILE B CA 1
ATOM 2343 C C . ILE B 1 67 ? -12.016 -5.273 -16.203 1 76.62 67 ILE B C 1
ATOM 2345 O O . ILE B 1 67 ? -12.703 -6.117 -15.625 1 76.62 67 ILE B O 1
ATOM 2349 N N . LYS B 1 68 ? -12.117 -4.906 -17.453 1 74.5 68 LYS B N 1
ATOM 2350 C CA . LYS B 1 68 ? -12.969 -5.688 -18.359 1 74.5 68 LYS B CA 1
ATOM 2351 C C . LYS B 1 68 ? -12.133 -6.652 -19.203 1 74.5 68 LYS B C 1
ATOM 2353 O O . LYS B 1 68 ? -11.141 -6.258 -19.812 1 74.5 68 LYS B O 1
ATOM 2358 N N . LEU B 1 69 ? -12.547 -7.965 -19.094 1 79.12 69 LEU B N 1
ATOM 2359 C CA . LEU B 1 69 ? -11.852 -8.977 -19.875 1 79.12 69 LEU B CA 1
ATOM 2360 C C . LEU B 1 69 ? -12.648 -9.328 -21.141 1 79.12 69 LEU B C 1
ATOM 2362 O O . LEU B 1 69 ? -13.664 -8.695 -21.422 1 79.12 69 LEU B O 1
ATOM 2366 N N . ASN B 1 70 ? -12.062 -10.133 -22 1 71.81 70 ASN B N 1
ATOM 2367 C CA . ASN B 1 70 ? -12.625 -10.445 -23.312 1 71.81 70 ASN B CA 1
ATOM 2368 C C . ASN B 1 70 ? -14.016 -11.078 -23.188 1 71.81 70 ASN B C 1
ATOM 2370 O O . ASN B 1 70 ? -14.828 -10.992 -24.109 1 71.81 70 ASN B O 1
ATOM 2374 N N . ASN B 1 71 ? -14.32 -11.625 -22.031 1 69.75 71 ASN B N 1
ATOM 2375 C CA . ASN B 1 71 ? -15.625 -12.234 -21.828 1 69.75 71 ASN B CA 1
ATOM 2376 C C . ASN B 1 71 ? -16.672 -11.211 -21.406 1 69.75 71 ASN B C 1
ATOM 2378 O O . ASN B 1 71 ? -17.797 -11.57 -21.031 1 69.75 71 ASN B O 1
ATOM 2382 N N . ASN B 1 72 ? -16.359 -9.953 -21.469 1 68.69 72 ASN B N 1
ATOM 2383 C CA . ASN B 1 72 ? -17.234 -8.82 -21.172 1 68.69 72 ASN B CA 1
ATOM 2384 C C . ASN B 1 72 ? -17.641 -8.797 -19.703 1 68.69 72 ASN B C 1
ATOM 2386 O O . ASN B 1 72 ? -18.656 -8.18 -19.344 1 68.69 72 ASN B O 1
ATOM 2390 N N . ARG B 1 73 ? -17.016 -9.594 -18.984 1 74.38 73 ARG B N 1
ATOM 2391 C CA . ARG B 1 73 ? -17.25 -9.562 -17.547 1 74.38 73 ARG B CA 1
ATOM 2392 C C . ARG B 1 73 ? -16.266 -8.648 -16.844 1 74.38 73 ARG B C 1
ATOM 2394 O O . ARG B 1 73 ? -15.109 -8.523 -17.266 1 74.38 73 ARG B O 1
ATOM 2401 N N . ASN B 1 74 ? -16.797 -8.055 -15.812 1 77.56 74 ASN B N 1
ATOM 2402 C CA . ASN B 1 74 ? -15.969 -7.18 -15 1 77.56 74 ASN B CA 1
ATOM 2403 C C . ASN B 1 74 ? -15.297 -7.941 -13.859 1 77.56 74 ASN B C 1
ATOM 2405 O O . ASN B 1 74 ? -15.93 -8.773 -13.203 1 77.56 74 ASN B O 1
ATOM 2409 N N . TYR B 1 75 ? -14.016 -7.734 -13.773 1 83.12 75 TYR B N 1
ATOM 2410 C CA . TYR B 1 75 ? -13.25 -8.328 -12.688 1 83.12 75 TYR B CA 1
ATOM 2411 C C . TYR B 1 75 ? -12.594 -7.254 -11.82 1 83.12 75 TYR B C 1
ATOM 2413 O O . TYR B 1 75 ? -12.312 -6.152 -12.305 1 83.12 75 TYR B O 1
ATOM 2421 N N . ASN B 1 76 ? -12.414 -7.594 -10.562 1 84.5 76 ASN B N 1
ATOM 2422 C CA . ASN B 1 76 ? -11.648 -6.73 -9.672 1 84.5 76 ASN B CA 1
ATOM 2423 C C . ASN B 1 76 ? -10.164 -7.078 -9.695 1 84.5 76 ASN B C 1
ATOM 2425 O O . ASN B 1 76 ? -9.781 -8.219 -9.422 1 84.5 76 ASN B O 1
ATOM 2429 N N . LEU B 1 77 ? -9.406 -6.164 -10.211 1 85.94 77 LEU B N 1
ATOM 2430 C CA . LEU B 1 77 ? -7.961 -6.297 -10.102 1 85.94 77 LEU B CA 1
ATOM 2431 C C . LEU B 1 77 ? -7.453 -5.703 -8.789 1 85.94 77 LEU B C 1
ATOM 2433 O O . LEU B 1 77 ? -7.691 -4.527 -8.508 1 85.94 77 LEU B O 1
ATOM 2437 N N . ILE B 1 78 ? -6.801 -6.555 -7.992 1 85.75 78 ILE B N 1
ATOM 2438 C CA . ILE B 1 78 ? -6.371 -6.109 -6.668 1 85.75 78 ILE B CA 1
ATOM 2439 C C . ILE B 1 78 ? -4.859 -6.277 -6.535 1 85.75 78 ILE B C 1
ATOM 2441 O O . ILE B 1 78 ? -4.328 -7.363 -6.758 1 85.75 78 ILE B O 1
ATOM 2445 N N . ASP B 1 79 ? -4.188 -5.234 -6.203 1 83.56 79 ASP B N 1
ATOM 2446 C CA . ASP B 1 79 ? -2.752 -5.234 -5.934 1 83.56 79 ASP B CA 1
ATOM 2447 C C . ASP B 1 79 ? -2.473 -5.453 -4.449 1 83.56 79 ASP B C 1
ATOM 2449 O O . ASP B 1 79 ? -2.699 -4.559 -3.631 1 83.56 79 ASP B O 1
ATOM 2453 N N . LEU B 1 80 ? -1.95 -6.637 -4.086 1 86.19 80 LEU B N 1
ATOM 2454 C CA . LEU B 1 80 ? -1.647 -6.945 -2.691 1 86.19 80 LEU B CA 1
ATOM 2455 C C . LEU B 1 80 ? -0.24 -6.484 -2.326 1 86.19 80 LEU B C 1
ATOM 2457 O O . LEU B 1 80 ? 0.663 -6.508 -3.166 1 86.19 80 LEU B O 1
ATOM 2461 N N . PRO B 1 81 ? -0.071 -6.051 -1.082 1 77.94 81 PRO B N 1
ATOM 2462 C CA . PRO B 1 81 ? 1.275 -5.656 -0.661 1 77.94 81 PRO B CA 1
ATOM 2463 C C . PRO B 1 81 ? 2.268 -6.816 -0.697 1 77.94 81 PRO B C 1
ATOM 2465 O O . PRO B 1 81 ? 1.914 -7.949 -0.357 1 77.94 81 PRO B O 1
ATOM 2468 N N . GLY B 1 82 ? 3.51 -6.535 -1.262 1 76.56 82 GLY B N 1
ATOM 2469 C CA . GLY B 1 82 ? 4.57 -7.531 -1.269 1 76.56 82 GLY B CA 1
ATOM 2470 C C . GLY B 1 82 ? 5.203 -7.738 0.094 1 76.56 82 GLY B C 1
ATOM 2471 O O . GLY B 1 82 ? 5.781 -8.789 0.363 1 76.56 82 GLY B O 1
ATOM 2472 N N . ASN B 1 83 ? 5.285 -6.695 0.851 1 75.25 83 ASN B N 1
ATOM 2473 C CA . ASN B 1 83 ? 5.746 -6.688 2.234 1 75.25 83 ASN B CA 1
ATOM 2474 C C . ASN B 1 83 ? 4.773 -5.949 3.148 1 75.25 83 ASN B C 1
ATOM 2476 O O . ASN B 1 83 ? 3.898 -5.227 2.674 1 75.25 83 ASN B O 1
ATOM 2480 N N . ASP B 1 84 ? 4.945 -6.281 4.344 1 75.88 84 ASP B N 1
ATOM 2481 C CA . ASP B 1 84 ? 4.148 -5.512 5.297 1 75.88 84 ASP B CA 1
ATOM 2482 C C . ASP B 1 84 ? 4.473 -4.023 5.199 1 75.88 84 ASP B C 1
ATOM 2484 O O . ASP B 1 84 ? 5.633 -3.643 5.039 1 75.88 84 ASP B O 1
ATOM 2488 N N . ARG B 1 85 ? 3.375 -3.348 5.027 1 71.62 85 ARG B N 1
ATOM 2489 C CA . ARG B 1 85 ? 3.521 -1.896 5.055 1 71.62 85 ARG B CA 1
ATOM 2490 C C . ARG B 1 85 ? 2.906 -1.309 6.324 1 71.62 85 ARG B C 1
ATOM 2492 O O . ARG B 1 85 ? 1.685 -1.188 6.43 1 71.62 85 ARG B O 1
ATOM 2499 N N . LEU B 1 86 ? 3.805 -1.059 7.234 1 79.19 86 LEU B N 1
ATOM 2500 C CA . LEU B 1 86 ? 3.365 -0.451 8.484 1 79.19 86 LEU B CA 1
ATOM 2501 C C . LEU B 1 86 ? 3.404 1.07 8.391 1 79.19 86 LEU B C 1
ATOM 2503 O O . LEU B 1 86 ? 4.406 1.646 7.965 1 79.19 86 LEU B O 1
ATOM 2507 N N . ARG B 1 87 ? 2.316 1.693 8.688 1 82.75 87 ARG B N 1
ATOM 2508 C CA . ARG B 1 87 ? 2.213 3.148 8.648 1 82.75 87 ARG B CA 1
ATOM 2509 C C . ARG B 1 87 ? 3.381 3.801 9.375 1 82.75 87 ARG B C 1
ATOM 2511 O O . ARG B 1 87 ? 4.02 4.711 8.844 1 82.75 87 ARG B O 1
ATOM 2518 N N . THR B 1 88 ? 3.648 3.289 10.602 1 86.88 88 THR B N 1
ATOM 2519 C CA . THR B 1 88 ? 4.695 3.881 11.422 1 86.88 88 THR B CA 1
ATOM 2520 C C . THR B 1 88 ? 6.066 3.686 10.781 1 86.88 88 THR B C 1
ATOM 2522 O O . THR B 1 88 ? 6.902 4.59 10.805 1 86.88 88 THR B O 1
ATOM 2525 N N . GLN B 1 89 ? 6.238 2.523 10.203 1 85.88 89 GLN B N 1
ATOM 2526 C CA . GLN B 1 89 ? 7.516 2.219 9.57 1 85.88 89 GLN B CA 1
ATOM 2527 C C . GLN B 1 89 ? 7.758 3.127 8.367 1 85.88 89 GLN B C 1
ATOM 2529 O O . GLN B 1 89 ? 8.852 3.67 8.203 1 85.88 89 GLN B O 1
ATOM 2534 N N . TYR B 1 90 ? 6.75 3.297 7.59 1 84.62 90 TYR B N 1
ATOM 2535 C CA . TYR B 1 90 ? 6.891 4.141 6.41 1 84.62 90 TYR B CA 1
ATOM 2536 C C . TYR B 1 90 ? 7.035 5.605 6.797 1 84.62 90 TYR B C 1
ATOM 2538 O O . TYR B 1 90 ? 7.789 6.352 6.168 1 84.62 90 TYR B O 1
ATOM 2546 N N . TRP B 1 91 ? 6.379 6.055 7.801 1 92.12 91 TRP B N 1
ATOM 2547 C CA . TRP B 1 91 ? 6.551 7.41 8.32 1 92.12 91 TRP B CA 1
ATOM 2548 C C . TRP B 1 91 ? 7.992 7.652 8.75 1 92.12 91 TRP B C 1
ATOM 2550 O O . TRP B 1 91 ? 8.609 8.641 8.336 1 92.12 91 TRP B O 1
ATOM 2560 N N . ASP B 1 92 ? 8.531 6.719 9.469 1 91.31 92 ASP B N 1
ATOM 2561 C CA . ASP B 1 92 ? 9.898 6.859 9.977 1 91.31 92 ASP B CA 1
ATOM 2562 C C . ASP B 1 92 ? 10.914 6.805 8.836 1 91.31 92 ASP B C 1
ATOM 2564 O O . ASP B 1 92 ? 11.961 7.449 8.906 1 91.31 92 ASP B O 1
ATOM 2568 N N . GLN B 1 93 ? 10.547 6.129 7.867 1 86.12 93 GLN B N 1
ATOM 2569 C CA . GLN B 1 93 ? 11.438 5.98 6.715 1 86.12 93 GLN B CA 1
ATOM 2570 C C . GLN B 1 93 ? 11.547 7.285 5.934 1 86.12 93 GLN B C 1
ATOM 2572 O O . GLN B 1 93 ? 12.609 7.613 5.41 1 86.12 93 GLN B O 1
ATOM 2577 N N . PHE B 1 94 ? 10.43 8.07 5.895 1 90.25 94 PHE B N 1
ATOM 2578 C CA . PHE B 1 94 ? 10.414 9.148 4.906 1 90.25 94 PHE B CA 1
ATOM 2579 C C . PHE B 1 94 ? 10.336 10.508 5.586 1 90.25 94 PHE B C 1
ATOM 2581 O O . PHE B 1 94 ? 10.586 11.539 4.957 1 90.25 94 PHE B O 1
ATOM 2588 N N . LYS B 1 95 ? 10.023 10.555 6.859 1 94.19 95 LYS B N 1
ATOM 2589 C CA . LYS B 1 95 ? 9.781 11.836 7.52 1 94.19 95 LYS B CA 1
ATOM 2590 C C . LYS B 1 95 ? 11.016 12.727 7.465 1 94.19 95 LYS B C 1
ATOM 2592 O O . LYS B 1 95 ? 10.906 13.945 7.336 1 94.19 95 LYS B O 1
ATOM 2597 N N . ASN B 1 96 ? 12.156 12.117 7.426 1 92 96 ASN B N 1
ATOM 2598 C CA . ASN B 1 96 ? 13.383 12.906 7.449 1 92 96 ASN B CA 1
ATOM 2599 C C . ASN B 1 96 ? 13.633 13.586 6.109 1 92 96 ASN B C 1
ATOM 2601 O O . ASN B 1 96 ? 14.398 14.547 6.031 1 92 96 ASN B O 1
ATOM 2605 N N . GLN B 1 97 ? 13.008 13.125 5.109 1 91.31 97 GLN B N 1
ATOM 2606 C CA . GLN B 1 97 ? 13.18 13.711 3.785 1 91.31 97 GLN B CA 1
ATOM 2607 C C . GLN B 1 97 ? 12 14.602 3.418 1 91.31 97 GLN B C 1
ATOM 2609 O O . GLN B 1 97 ? 11.945 15.148 2.312 1 91.31 97 GLN B O 1
ATOM 2614 N N . ALA B 1 98 ? 11.148 14.859 4.344 1 93.88 98 ALA B N 1
ATOM 2615 C CA . ALA B 1 98 ? 9.906 15.57 4.039 1 93.88 98 ALA B CA 1
ATOM 2616 C C . ALA B 1 98 ? 10.148 17.078 3.945 1 93.88 98 ALA B C 1
ATOM 2618 O O . ALA B 1 98 ? 10.625 17.688 4.898 1 93.88 98 ALA B O 1
ATOM 2619 N N . LYS B 1 99 ? 9.867 17.594 2.766 1 92.25 99 LYS B N 1
ATOM 2620 C CA . LYS B 1 99 ? 9.812 19.031 2.562 1 92.25 99 LYS B CA 1
ATOM 2621 C C . LYS B 1 99 ? 8.445 19.594 2.963 1 92.25 99 LYS B C 1
ATOM 2623 O O . LYS B 1 99 ? 8.344 20.734 3.42 1 92.25 99 LYS B O 1
ATOM 2628 N N . CYS B 1 100 ? 7.508 18.766 2.748 1 95.56 100 CYS B N 1
ATOM 2629 C CA . CYS B 1 100 ? 6.121 19.141 3.006 1 95.56 100 CYS B CA 1
ATOM 2630 C C . CYS B 1 100 ? 5.262 17.906 3.262 1 95.56 100 CYS B C 1
ATOM 2632 O O . CYS B 1 100 ? 5.559 16.828 2.752 1 95.56 100 CYS B O 1
ATOM 2634 N N . LEU B 1 101 ? 4.246 18.109 4.102 1 97.56 101 LEU B N 1
ATOM 2635 C CA . LEU B 1 101 ? 3.254 17.062 4.336 1 97.56 101 LEU B CA 1
ATOM 2636 C C . LEU B 1 101 ? 1.9 17.453 3.756 1 97.56 101 LEU B C 1
ATOM 2638 O O . LEU B 1 101 ? 1.487 18.609 3.869 1 97.56 101 LEU B O 1
ATOM 2642 N N . ILE B 1 102 ? 1.282 16.516 3.096 1 97.12 102 ILE B N 1
ATOM 2643 C CA . ILE B 1 102 ? -0.111 16.688 2.699 1 97.12 102 ILE B CA 1
ATOM 2644 C C . ILE B 1 102 ? -0.991 15.695 3.449 1 97.12 102 ILE B C 1
ATOM 2646 O O . ILE B 1 102 ? -0.933 14.492 3.193 1 97.12 102 ILE B O 1
ATOM 2650 N N . PHE B 1 103 ? -1.792 16.219 4.391 1 98.38 103 PHE B N 1
ATOM 2651 C CA . PHE B 1 103 ? -2.738 15.414 5.16 1 98.38 103 PHE B CA 1
ATOM 2652 C C . PHE B 1 103 ? -4.109 15.414 4.496 1 98.38 103 PHE B C 1
ATOM 2654 O O . PHE B 1 103 ? -4.805 16.438 4.488 1 98.38 103 PHE B O 1
ATOM 2661 N N . VAL B 1 104 ? -4.508 14.242 3.988 1 96.88 104 VAL B N 1
ATOM 2662 C CA . VAL B 1 104 ? -5.73 14.164 3.191 1 96.88 104 VAL B CA 1
ATOM 2663 C C . VAL B 1 104 ? -6.898 13.75 4.078 1 96.88 104 VAL B C 1
ATOM 2665 O O . VAL B 1 104 ? -6.801 12.773 4.828 1 96.88 104 VAL B O 1
ATOM 2668 N N . ILE B 1 105 ? -7.988 14.516 4.004 1 97.81 105 ILE B N 1
ATOM 2669 C CA . ILE B 1 105 ? -9.195 14.25 4.777 1 97.81 105 ILE B CA 1
ATOM 2670 C C . ILE B 1 105 ? -10.367 13.984 3.836 1 97.81 105 ILE B C 1
ATOM 2672 O O . ILE B 1 105 ? -10.539 14.688 2.834 1 97.81 105 ILE B O 1
ATOM 2676 N N . ASP B 1 106 ? -11.102 12.961 4.184 1 95.62 106 ASP B N 1
ATOM 2677 C CA . ASP B 1 106 ? -12.406 12.773 3.553 1 95.62 106 ASP B CA 1
ATOM 2678 C C . ASP B 1 106 ? -13.438 13.734 4.125 1 95.62 106 ASP B C 1
ATOM 2680 O O . ASP B 1 106 ? -13.969 13.508 5.211 1 95.62 106 ASP B O 1
ATOM 2684 N N . SER B 1 107 ? -13.727 14.727 3.328 1 97.69 107 SER B N 1
ATOM 2685 C CA . SER B 1 107 ? -14.586 15.797 3.83 1 97.69 107 SER B CA 1
ATOM 2686 C C . SER B 1 107 ? -16.016 15.312 4.016 1 97.69 107 SER B C 1
ATOM 2688 O O . SER B 1 107 ? -16.812 15.969 4.695 1 97.69 107 SER B O 1
ATOM 2690 N N . VAL B 1 108 ? -16.391 14.242 3.385 1 96.31 108 VAL B N 1
ATOM 2691 C CA . VAL B 1 108 ? -17.734 13.688 3.461 1 96.31 108 VAL B CA 1
ATOM 2692 C C . VAL B 1 108 ? -17.891 12.891 4.75 1 96.31 108 VAL B C 1
ATOM 2694 O O . VAL B 1 108 ? -18.875 13.047 5.473 1 96.31 108 VAL B O 1
ATOM 2697 N N . ALA B 1 109 ? -16.922 12.102 5.094 1 95.5 109 ALA B N 1
ATOM 2698 C CA . ALA B 1 109 ? -17 11.203 6.246 1 95.5 109 ALA B CA 1
ATOM 2699 C C . ALA B 1 109 ? -16.438 11.875 7.496 1 95.5 109 ALA B C 1
ATOM 2701 O O . ALA B 1 109 ? -16.469 11.305 8.586 1 95.5 109 ALA B O 1
ATOM 2702 N N . PHE B 1 110 ? -16 13.117 7.426 1 96.69 110 PHE B N 1
ATOM 2703 C CA . PHE B 1 110 ? -15.234 13.805 8.461 1 96.69 110 PHE B CA 1
ATOM 2704 C C . PHE B 1 110 ? -16.031 13.867 9.766 1 96.69 110 PHE B C 1
ATOM 2706 O O . PHE B 1 110 ? -15.5 13.531 10.828 1 96.69 110 PHE B O 1
ATOM 2713 N N . LEU B 1 111 ? -17.25 14.172 9.656 1 94.56 111 LEU B N 1
ATOM 2714 C CA . LEU B 1 111 ? -18.047 14.383 10.867 1 94.56 111 LEU B CA 1
ATOM 2715 C C . LEU B 1 111 ? -18.219 13.078 11.633 1 94.56 111 LEU B C 1
ATOM 2717 O O . LEU B 1 111 ? -18.297 13.086 12.867 1 94.56 111 LEU B O 1
ATOM 2721 N N . ASN B 1 112 ? -18.25 11.961 10.945 1 94.81 112 ASN B N 1
ATOM 2722 C CA . ASN B 1 112 ? -18.422 10.664 11.586 1 94.81 112 ASN B CA 1
ATOM 2723 C C . ASN B 1 112 ? -17.109 10.141 12.156 1 94.81 112 ASN B C 1
ATOM 2725 O O . ASN B 1 112 ? -17.109 9.195 12.953 1 94.81 112 ASN B O 1
ATOM 2729 N N . ASN B 1 113 ? -16.016 10.781 11.781 1 94.5 113 ASN B N 1
ATOM 2730 C CA . ASN B 1 113 ? -14.711 10.281 12.195 1 94.5 113 ASN B CA 1
ATOM 2731 C C . ASN B 1 113 ? -13.828 11.406 12.734 1 94.5 113 ASN B C 1
ATOM 2733 O O . ASN B 1 113 ? -12.602 11.336 12.633 1 94.5 113 ASN B O 1
ATOM 2737 N N . THR B 1 114 ? -14.391 12.406 13.258 1 96.38 114 THR B N 1
ATOM 2738 C CA . THR B 1 114 ? -13.695 13.633 13.633 1 96.38 114 THR B CA 1
ATOM 2739 C C . THR B 1 114 ? -12.562 13.336 14.609 1 96.38 114 THR B C 1
ATOM 2741 O O . THR B 1 114 ? -11.43 13.773 14.406 1 96.38 114 THR B O 1
ATOM 2744 N N . HIS B 1 115 ? -12.883 12.594 15.602 1 95.19 115 HIS B N 1
ATOM 2745 C CA . HIS B 1 115 ? -11.891 12.328 16.641 1 95.19 115 HIS B CA 1
ATOM 2746 C C . HIS B 1 115 ? -10.695 11.57 16.062 1 95.19 115 HIS B C 1
ATOM 2748 O O . HIS B 1 115 ? -9.547 11.93 16.344 1 95.19 115 HIS B O 1
ATOM 2754 N N . ASN B 1 116 ? -10.984 10.57 15.328 1 94.38 116 ASN B N 1
ATOM 2755 C CA . ASN B 1 116 ? -9.914 9.75 14.758 1 94.38 116 ASN B CA 1
ATOM 2756 C C . ASN B 1 116 ? -9.039 10.562 13.82 1 94.38 116 ASN B C 1
ATOM 2758 O O . ASN B 1 116 ? -7.809 10.453 13.852 1 94.38 116 ASN B O 1
ATOM 2762 N N . VAL B 1 117 ? -9.656 11.328 12.984 1 96.62 117 VAL B N 1
ATOM 2763 C CA . VAL B 1 117 ? -8.922 12.164 12.039 1 96.62 117 VAL B CA 1
ATOM 2764 C C . VAL B 1 117 ? -8.078 13.188 12.789 1 96.62 117 VAL B C 1
ATOM 2766 O O . VAL B 1 117 ? -6.906 13.391 12.477 1 96.62 117 VAL B O 1
ATOM 2769 N N . ALA B 1 118 ? -8.648 13.812 13.805 1 97.19 118 ALA B N 1
ATOM 2770 C CA . ALA B 1 118 ? -7.949 14.812 14.609 1 97.19 118 ALA B CA 1
ATOM 2771 C C . ALA B 1 118 ? -6.762 14.195 15.336 1 97.19 118 ALA B C 1
ATOM 2773 O O . ALA B 1 118 ? -5.668 14.766 15.359 1 97.19 118 ALA B O 1
ATOM 2774 N N . ASP B 1 119 ? -7.012 13.078 15.906 1 95.38 119 ASP B N 1
ATOM 2775 C CA . ASP B 1 119 ? -5.957 12.391 16.641 1 95.38 119 ASP B CA 1
ATOM 2776 C C . ASP B 1 119 ? -4.789 12.039 15.719 1 95.38 119 ASP B C 1
ATOM 2778 O O . ASP B 1 119 ? -3.625 12.18 16.109 1 95.38 119 ASP B O 1
ATOM 2782 N N . LEU B 1 120 ? -5.113 11.594 14.586 1 95.56 120 LEU B N 1
ATOM 2783 C CA . LEU B 1 120 ? -4.082 11.227 13.617 1 95.56 120 LEU B CA 1
ATOM 2784 C C . LEU B 1 120 ? -3.238 12.438 13.242 1 95.56 120 LEU B C 1
ATOM 2786 O O . LEU B 1 120 ? -2.008 12.383 13.273 1 95.56 120 LEU B O 1
ATOM 2790 N N . LEU B 1 121 ? -3.857 13.531 12.875 1 97.5 121 LEU B N 1
ATOM 2791 C CA . LEU B 1 121 ? -3.123 14.742 12.539 1 97.5 121 LEU B CA 1
ATOM 2792 C C . LEU B 1 121 ? -2.303 15.227 13.734 1 97.5 121 LEU B C 1
ATOM 2794 O O . LEU B 1 121 ? -1.153 15.648 13.57 1 97.5 121 LEU B O 1
ATOM 2798 N N . TYR B 1 122 ? -2.928 15.141 14.906 1 96.44 122 TYR B N 1
ATOM 2799 C CA . TYR B 1 122 ? -2.252 15.555 16.125 1 96.44 122 TYR B CA 1
ATOM 2800 C C . TYR B 1 122 ? -0.95 14.781 16.312 1 96.44 122 TYR B C 1
ATOM 2802 O O . TYR B 1 122 ? 0.079 15.367 16.672 1 96.44 122 TYR B O 1
ATOM 2810 N N . GLN B 1 123 ? -0.983 13.547 16.062 1 94.31 123 GLN B N 1
ATOM 2811 C CA . GLN B 1 123 ? 0.193 12.695 16.203 1 94.31 123 GLN B CA 1
ATOM 2812 C C . GLN B 1 123 ? 1.293 13.109 15.234 1 94.31 123 GLN B C 1
ATOM 2814 O O . GLN B 1 123 ? 2.463 13.195 15.617 1 94.31 123 GLN B O 1
ATOM 2819 N N . TYR B 1 124 ? 0.942 13.352 13.977 1 96.38 124 TYR B N 1
ATOM 2820 C CA . TYR B 1 124 ? 1.931 13.773 12.992 1 96.38 124 TYR B CA 1
ATOM 2821 C C . TYR B 1 124 ? 2.549 15.109 13.375 1 96.38 124 TYR B C 1
ATOM 2823 O O . TYR B 1 124 ? 3.756 15.305 13.227 1 96.38 124 TYR B O 1
ATOM 2831 N N . LEU B 1 125 ? 1.729 16.031 13.875 1 96.38 125 LEU B N 1
ATOM 2832 C CA . LEU B 1 125 ? 2.201 17.359 14.219 1 96.38 125 LEU B CA 1
ATOM 2833 C C . LEU B 1 125 ? 3.1 17.328 15.453 1 96.38 125 LEU B C 1
ATOM 2835 O O . LEU B 1 125 ? 3.992 18.156 15.602 1 96.38 125 LEU B O 1
ATOM 2839 N N . CYS B 1 126 ? 2.898 16.266 16.281 1 94.19 126 CYS B N 1
ATOM 2840 C CA . CYS B 1 126 ? 3.684 16.141 17.5 1 94.19 126 CYS B CA 1
ATOM 2841 C C . CYS B 1 126 ? 5.035 15.492 17.219 1 94.19 126 CYS B C 1
ATOM 2843 O O . CYS B 1 126 ? 5.93 15.516 18.062 1 94.19 126 CYS B O 1
ATOM 2845 N N . ASP B 1 127 ? 5.152 14.945 16.078 1 94.56 127 ASP B N 1
ATOM 2846 C CA . ASP B 1 127 ? 6.402 14.273 15.742 1 94.56 127 ASP B CA 1
ATOM 2847 C C . ASP B 1 127 ? 7.594 15.227 15.891 1 94.56 127 ASP B C 1
ATOM 2849 O O . ASP B 1 127 ? 7.535 16.375 15.453 1 94.56 127 ASP B O 1
ATOM 2853 N N . GLN B 1 128 ? 8.633 14.742 16.453 1 92.12 128 GLN B N 1
ATOM 2854 C CA . GLN B 1 128 ? 9.797 15.57 16.75 1 92.12 128 GLN B CA 1
ATOM 2855 C C . GLN B 1 128 ? 10.414 16.141 15.484 1 92.12 128 GLN B C 1
ATOM 2857 O O . GLN B 1 128 ? 10.797 17.312 15.445 1 92.12 128 GLN B O 1
ATOM 2862 N N . THR B 1 129 ? 10.492 15.359 14.508 1 93.44 129 THR B N 1
ATOM 2863 C CA . THR B 1 129 ? 11.078 15.797 13.25 1 93.44 129 THR B CA 1
ATOM 2864 C C . THR B 1 129 ? 10.242 16.922 12.625 1 93.44 129 THR B C 1
ATOM 2866 O O . THR B 1 129 ? 10.789 17.906 12.141 1 93.44 129 THR B O 1
ATOM 2869 N N . VAL B 1 130 ? 8.953 16.75 12.711 1 95.31 130 VAL B N 1
ATOM 2870 C CA . VAL B 1 130 ? 8.039 17.75 12.148 1 95.31 130 VAL B CA 1
ATOM 2871 C C . VAL B 1 130 ? 8.172 19.062 12.898 1 95.31 130 VAL B C 1
ATOM 2873 O O . VAL B 1 130 ? 8.211 20.141 12.281 1 95.31 130 VAL B O 1
ATOM 2876 N N . GLN B 1 131 ? 8.289 19 14.164 1 92.62 131 GLN B N 1
ATOM 2877 C CA . GLN B 1 131 ? 8.398 20.203 14.992 1 92.62 131 GLN B CA 1
ATOM 2878 C C . GLN B 1 131 ? 9.758 20.859 14.828 1 92.62 131 GLN B C 1
ATOM 2880 O O . GLN B 1 131 ? 9.844 22.078 14.633 1 92.62 131 GLN B O 1
ATOM 2885 N N . MET B 1 132 ? 10.773 20.094 14.867 1 91.94 132 MET B N 1
ATOM 2886 C CA . MET B 1 132 ? 12.133 20.625 14.82 1 91.94 132 MET B CA 1
ATOM 2887 C C . MET B 1 132 ? 12.422 21.25 13.461 1 91.94 132 MET B C 1
ATOM 2889 O O . MET B 1 132 ? 13.07 22.297 13.383 1 91.94 132 MET B O 1
ATOM 2893 N N . ARG B 1 133 ? 11.898 20.688 12.484 1 93.12 133 ARG B N 1
ATOM 2894 C CA . ARG B 1 133 ? 12.195 21.156 11.133 1 93.12 133 ARG B CA 1
ATOM 2895 C C . ARG B 1 133 ? 11.109 22.094 10.633 1 93.12 133 ARG B C 1
ATOM 2897 O O . ARG B 1 133 ? 11.211 22.641 9.531 1 93.12 133 ARG B O 1
ATOM 2904 N N . LYS B 1 134 ? 10.086 22.297 11.422 1 95.12 134 LYS B N 1
ATOM 2905 C CA . LYS B 1 134 ? 8.969 23.172 11.078 1 95.12 134 LYS B CA 1
ATOM 2906 C C . LYS B 1 134 ? 8.43 22.828 9.688 1 95.12 134 LYS B C 1
ATOM 2908 O O . LYS B 1 134 ? 8.266 23.719 8.844 1 95.12 134 LYS B O 1
ATOM 2913 N N . ILE B 1 135 ? 8.195 21.531 9.492 1 95.81 135 ILE B N 1
ATOM 2914 C CA . ILE B 1 135 ? 7.734 21.062 8.188 1 95.81 135 ILE B CA 1
ATOM 2915 C C . ILE B 1 135 ? 6.336 21.609 7.914 1 95.81 135 ILE B C 1
ATOM 2917 O O . ILE B 1 135 ? 5.422 21.422 8.719 1 95.81 135 ILE B O 1
ATOM 2921 N N . PRO B 1 136 ? 6.145 22.297 6.773 1 96.88 136 PRO B N 1
ATOM 2922 C CA . PRO B 1 136 ? 4.805 22.781 6.434 1 96.88 136 PRO B CA 1
ATOM 2923 C C . PRO B 1 136 ? 3.807 21.656 6.195 1 96.88 136 PRO B C 1
ATOM 2925 O O . PRO B 1 136 ? 4.172 20.609 5.652 1 96.88 136 PRO B O 1
ATOM 2928 N N . VAL B 1 137 ? 2.568 21.891 6.582 1 97.94 137 VAL B N 1
ATOM 2929 C CA . VAL B 1 137 ? 1.517 20.891 6.434 1 97.94 137 VAL B CA 1
ATOM 2930 C C . VAL B 1 137 ? 0.347 21.484 5.648 1 97.94 137 VAL B C 1
ATOM 2932 O O . VAL B 1 137 ? -0.159 22.547 5.992 1 97.94 137 VAL B O 1
ATOM 2935 N N . ILE B 1 138 ? 0.002 20.844 4.59 1 97.62 138 ILE B N 1
ATOM 2936 C CA . ILE B 1 138 ? -1.202 2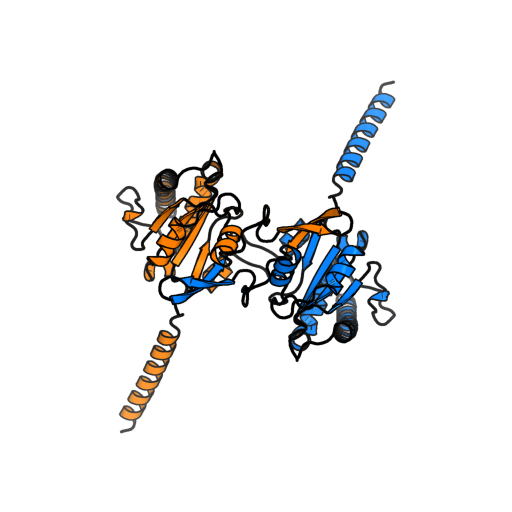1.156 3.832 1 97.62 138 ILE B CA 1
ATOM 2937 C C . ILE B 1 138 ? -2.295 20.141 4.141 1 97.62 138 ILE B C 1
ATOM 2939 O O . ILE B 1 138 ? -2.121 18.938 3.895 1 97.62 138 ILE B O 1
ATOM 2943 N N . VAL B 1 139 ? -3.352 20.594 4.746 1 98.56 139 VAL B N 1
ATOM 2944 C CA . VAL B 1 139 ? -4.496 19.719 4.98 1 98.56 139 VAL B CA 1
ATOM 2945 C C . VAL B 1 139 ? -5.441 19.766 3.783 1 98.56 139 VAL B C 1
ATOM 2947 O O . VAL B 1 139 ? -6.125 20.766 3.568 1 98.56 139 VAL B O 1
ATOM 2950 N N . ALA B 1 140 ? -5.445 18.703 3.035 1 98 140 ALA B N 1
ATOM 2951 C CA . ALA B 1 140 ? -6.266 18.609 1.83 1 98 140 ALA B CA 1
ATOM 2952 C C . ALA B 1 140 ? -7.652 18.062 2.154 1 98 140 ALA B C 1
ATOM 2954 O O . ALA B 1 140 ? -7.828 16.859 2.352 1 98 140 ALA B O 1
ATOM 2955 N N . CYS B 1 141 ? -8.594 18.938 2.201 1 98.38 141 CYS B N 1
ATOM 2956 C CA . CYS B 1 141 ? -9.984 18.531 2.377 1 98.38 141 CYS B CA 1
ATOM 2957 C C . CYS B 1 141 ? -10.578 18.047 1.061 1 98.38 141 CYS B C 1
ATOM 2959 O O . CYS B 1 141 ? -11.086 18.844 0.273 1 98.38 141 CYS B O 1
ATOM 2961 N N . ASN B 1 142 ? -10.609 16.703 0.941 1 96.31 142 ASN B N 1
ATOM 2962 C CA . ASN B 1 142 ? -10.875 16.047 -0.336 1 96.31 142 ASN B CA 1
ATOM 2963 C C . ASN B 1 142 ? -12.352 15.688 -0.48 1 96.31 142 ASN B C 1
ATOM 2965 O O . ASN B 1 142 ? -13.125 15.828 0.469 1 96.31 142 ASN B O 1
ATOM 2969 N N . LYS B 1 143 ? -12.758 15.297 -1.67 1 94 143 LYS B N 1
ATOM 2970 C CA . LYS B 1 143 ? -14.078 14.82 -2.062 1 94 143 LYS B CA 1
ATOM 2971 C C . LYS B 1 143 ? -15.102 15.945 -2.02 1 94 143 LYS B C 1
ATOM 2973 O O . LYS B 1 143 ? -16.25 15.734 -1.632 1 94 143 LYS B O 1
ATOM 2978 N N . GLN B 1 144 ? -14.617 17.125 -2.396 1 95.38 144 GLN B N 1
ATOM 2979 C CA . GLN B 1 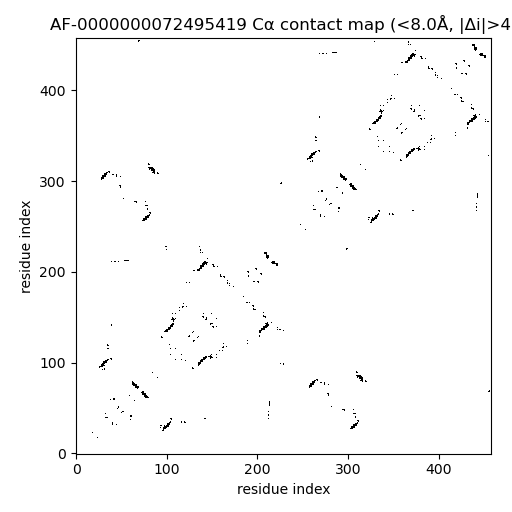144 ? -15.469 18.312 -2.365 1 95.38 144 GLN B CA 1
ATOM 2980 C C . GLN B 1 144 ? -16.547 18.25 -3.447 1 95.38 144 GLN B C 1
ATOM 2982 O O . GLN B 1 144 ? -17.469 19.078 -3.461 1 95.38 144 GLN B O 1
ATOM 2987 N N . ASP B 1 145 ? -16.484 17.266 -4.316 1 92 145 ASP B N 1
ATOM 2988 C CA . ASP B 1 145 ? -17.5 17.062 -5.332 1 92 145 ASP B CA 1
ATOM 2989 C C . ASP B 1 145 ? -18.781 16.5 -4.719 1 92 145 ASP B C 1
ATOM 2991 O O . ASP B 1 145 ? -19.844 16.547 -5.332 1 92 145 ASP B O 1
ATOM 2995 N N . GLN B 1 146 ? -18.625 15.977 -3.564 1 93.19 146 GLN B N 1
ATOM 2996 C CA . GLN B 1 146 ? -19.781 15.352 -2.91 1 93.19 146 GLN B CA 1
ATOM 2997 C C . GLN B 1 146 ? -20.594 16.391 -2.143 1 93.19 146 GLN B C 1
ATOM 2999 O O . GLN B 1 146 ? -20.047 17.297 -1.52 1 93.19 146 GLN B O 1
ATOM 3004 N N . THR B 1 147 ? -21.859 16.25 -2.086 1 92.69 147 THR B N 1
ATOM 3005 C CA . THR B 1 147 ? -22.797 17.219 -1.536 1 92.69 147 THR B CA 1
ATOM 3006 C C . THR B 1 147 ? -22.641 17.328 -0.023 1 92.69 147 THR B C 1
ATOM 3008 O O . THR B 1 147 ? -22.766 18.422 0.541 1 92.69 147 THR B O 1
ATOM 3011 N N . ARG B 1 148 ? -22.344 16.281 0.621 1 94.56 148 ARG B N 1
ATOM 3012 C CA . ARG B 1 148 ? -22.266 16.281 2.078 1 94.56 148 ARG B CA 1
ATOM 3013 C C . ARG B 1 148 ? -20.875 16.688 2.551 1 94.56 148 ARG B C 1
ATOM 3015 O O . ARG B 1 148 ? -20.609 16.734 3.754 1 94.56 148 ARG B O 1
ATOM 3022 N N . ALA B 1 149 ? -20.047 17.062 1.61 1 97 149 ALA B N 1
ATOM 3023 C CA . ALA B 1 149 ? -18.672 17.406 1.966 1 97 149 ALA B CA 1
ATOM 3024 C C . ALA B 1 149 ? -18.625 18.703 2.77 1 97 149 ALA B C 1
ATOM 3026 O O . ALA B 1 149 ? -19.266 19.688 2.406 1 97 149 ALA B O 1
ATOM 3027 N N . LYS B 1 150 ? -17.906 18.719 3.863 1 97.19 150 LYS B N 1
ATOM 3028 C CA . LYS B 1 150 ? -17.672 19.938 4.641 1 97.19 150 LYS B CA 1
ATOM 3029 C C . LYS B 1 150 ? -16.531 20.766 4.059 1 97.19 150 LYS B C 1
ATOM 3031 O O . LYS B 1 150 ? -15.555 20.203 3.553 1 97.19 150 LYS B O 1
ATOM 3036 N N . SER B 1 151 ? -16.656 22.031 4.164 1 97.38 151 SER B N 1
ATOM 3037 C CA . SER B 1 151 ? -15.625 22.922 3.643 1 97.38 151 SER B CA 1
ATOM 3038 C C . SER B 1 151 ? -14.383 22.906 4.527 1 97.38 151 SER B C 1
ATOM 3040 O O . SER B 1 151 ? -14.461 22.562 5.707 1 97.38 151 SER B O 1
ATOM 3042 N N . ALA B 1 152 ? -13.258 23.328 3.926 1 98.31 152 ALA B N 1
ATOM 3043 C CA . ALA B 1 152 ? -11.984 23.406 4.645 1 98.31 152 ALA B CA 1
ATOM 3044 C C . ALA B 1 152 ? -12.102 24.297 5.879 1 98.31 152 ALA B C 1
ATOM 3046 O O . ALA B 1 152 ? -11.555 23.984 6.938 1 98.31 152 ALA B O 1
ATOM 3047 N N . LYS B 1 153 ? -12.82 25.375 5.73 1 97.75 153 LYS B N 1
ATOM 3048 C CA . LYS B 1 153 ? -12.992 26.312 6.84 1 97.75 153 LYS B CA 1
ATOM 3049 C C . LYS B 1 153 ? -13.711 25.656 8.008 1 97.75 153 LYS B C 1
ATOM 3051 O O . LYS B 1 153 ? -13.289 25.781 9.164 1 97.75 153 LYS B O 1
ATOM 3056 N N . VAL B 1 154 ? -14.758 24.969 7.684 1 98.06 154 VAL B N 1
ATOM 3057 C CA . VAL B 1 154 ? -15.555 24.266 8.695 1 98.06 154 VAL B CA 1
ATOM 3058 C C . VAL B 1 154 ? -14.719 23.172 9.344 1 98.06 154 VAL B C 1
ATOM 3060 O O . VAL B 1 154 ? -14.711 23.016 10.562 1 98.06 154 VAL B O 1
ATOM 3063 N N . ILE B 1 155 ? -13.984 22.422 8.562 1 98.5 155 ILE B N 1
ATOM 3064 C CA . ILE B 1 155 ? -13.164 21.328 9.062 1 98.5 155 ILE B CA 1
ATOM 3065 C C . ILE B 1 155 ? -12.086 21.875 10 1 98.5 155 ILE B C 1
ATOM 3067 O O . ILE B 1 155 ? -11.852 21.312 11.07 1 98.5 155 ILE B O 1
ATOM 3071 N N . ALA B 1 156 ? -11.492 22.984 9.609 1 98.31 156 ALA B N 1
ATOM 3072 C CA . ALA B 1 156 ? -10.461 23.609 10.438 1 98.31 156 ALA B CA 1
ATOM 3073 C C . ALA B 1 156 ? -11.016 23.984 11.812 1 98.31 156 ALA B C 1
ATOM 3075 O O . ALA B 1 156 ? -10.383 23.703 12.836 1 98.31 156 ALA B O 1
ATOM 3076 N N . SER B 1 157 ? -12.156 24.531 11.766 1 98 157 SER B N 1
ATOM 3077 C CA . SER B 1 157 ? -12.781 24.969 13.016 1 98 157 SER B CA 1
ATOM 3078 C C . SER B 1 157 ? -13.094 23.781 13.914 1 98 157 SER B C 1
ATOM 3080 O O . SER B 1 157 ? -12.828 23.812 15.117 1 98 157 SER B O 1
ATOM 3082 N N . ILE B 1 158 ? -13.664 22.797 13.383 1 98 158 ILE B N 1
ATOM 3083 C CA . ILE B 1 158 ? -14.016 21.594 14.141 1 98 158 ILE B CA 1
ATOM 3084 C C . ILE B 1 158 ? -12.75 20.922 14.664 1 98 158 ILE B C 1
ATOM 3086 O O . ILE B 1 158 ? -12.719 20.453 15.805 1 98 158 ILE B O 1
ATOM 3090 N N . MET B 1 159 ? -11.703 20.875 13.844 1 98 159 MET B N 1
ATOM 3091 C CA . MET B 1 159 ? -10.43 20.25 14.211 1 98 159 MET B CA 1
ATOM 3092 C C . MET B 1 159 ? -9.805 20.984 15.398 1 98 159 MET B C 1
ATOM 3094 O O . MET B 1 159 ? -9.258 20.344 16.297 1 98 159 MET B O 1
ATOM 3098 N N . GLU B 1 160 ? -9.891 22.281 15.398 1 97.31 160 GLU B N 1
ATOM 3099 C CA . GLU B 1 160 ? -9.344 23.047 16.516 1 97.31 160 GLU B CA 1
ATOM 3100 C C . GLU B 1 160 ? -10.023 22.672 17.828 1 97.31 160 GLU B C 1
ATOM 3102 O O . GLU B 1 160 ? -9.359 22.516 18.844 1 97.31 160 GLU B O 1
ATOM 3107 N N . LYS B 1 161 ? -11.305 22.531 17.719 1 96.31 161 LYS B N 1
ATOM 3108 C CA . LYS B 1 161 ? -12.047 22.125 18.922 1 96.31 161 LYS B CA 1
ATOM 3109 C C . LYS B 1 161 ? -11.633 20.734 19.375 1 96.31 161 LYS B C 1
ATOM 3111 O O . LYS B 1 161 ? -11.453 20.5 20.578 1 96.31 161 LYS B O 1
ATOM 3116 N N . GLU B 1 162 ? -11.484 19.875 18.438 1 96.56 162 GLU B N 1
ATOM 3117 C CA . GLU B 1 162 ? -11.086 18.516 18.766 1 96.56 162 GLU B CA 1
ATOM 3118 C C . GLU B 1 162 ? -9.672 18.469 19.344 1 96.56 162 GLU B C 1
ATOM 3120 O O . GLU B 1 162 ? -9.398 17.688 20.25 1 96.56 162 GLU B O 1
ATOM 3125 N N . PHE B 1 163 ? -8.797 19.312 18.844 1 96.69 163 PHE B N 1
ATOM 3126 C CA . PHE B 1 163 ? -7.438 19.375 19.375 1 96.69 163 PHE B CA 1
ATOM 3127 C C . PHE B 1 163 ? -7.445 19.797 20.844 1 96.69 163 PHE B C 1
ATOM 3129 O O . PHE B 1 163 ? -6.645 19.312 21.641 1 96.69 163 PHE B O 1
ATOM 3136 N N . ASN B 1 164 ? -8.328 20.656 21.156 1 94.31 164 ASN B N 1
ATOM 3137 C CA . ASN B 1 164 ? -8.461 21.078 22.547 1 94.31 164 ASN B CA 1
ATOM 3138 C C . ASN B 1 164 ? -8.875 19.906 23.453 1 94.31 164 ASN B C 1
ATOM 3140 O O . ASN B 1 164 ? -8.359 19.781 24.562 1 94.31 164 ASN B O 1
ATOM 3144 N N . ILE B 1 165 ? -9.742 19.172 22.938 1 93.31 165 ILE B N 1
ATOM 3145 C CA . ILE B 1 165 ? -10.195 18 23.688 1 93.31 165 ILE B CA 1
ATOM 3146 C C . ILE B 1 165 ? -9.023 17.047 23.906 1 93.31 165 ILE B C 1
ATOM 3148 O O . ILE B 1 165 ? -8.828 16.531 25.016 1 93.31 165 ILE B O 1
ATOM 3152 N N . ILE B 1 166 ? -8.281 16.828 22.844 1 93.12 166 ILE B N 1
ATOM 3153 C CA . ILE B 1 166 ? -7.125 15.938 22.922 1 93.12 166 ILE B CA 1
ATOM 3154 C C . ILE B 1 166 ? -6.125 16.469 23.938 1 93.12 166 ILE B C 1
ATOM 3156 O O . ILE B 1 166 ? -5.621 15.703 24.766 1 93.12 166 ILE B O 1
ATOM 3160 N N . ARG B 1 167 ? -5.879 17.703 23.922 1 90.75 167 ARG B N 1
ATOM 3161 C CA . ARG B 1 167 ? -4.957 18.344 24.859 1 90.75 167 ARG B CA 1
ATOM 3162 C C . ARG B 1 167 ? -5.422 18.156 26.297 1 90.75 167 ARG B C 1
ATOM 3164 O O . ARG B 1 167 ? -4.629 17.797 27.172 1 90.75 167 ARG B O 1
ATOM 3171 N N . GLU B 1 168 ? -6.641 18.375 26.5 1 88.5 168 GLU B N 1
ATOM 3172 C CA . GLU B 1 168 ? -7.207 18.25 27.844 1 88.5 168 GLU B CA 1
ATOM 3173 C C . GLU B 1 168 ? -7.109 16.828 28.359 1 88.5 168 GLU B C 1
ATOM 3175 O O . GLU B 1 168 ? -6.816 16.594 29.531 1 88.5 168 GLU B O 1
ATOM 3180 N N . THR B 1 169 ? -7.355 15.969 27.516 1 86.81 169 THR B N 1
ATOM 3181 C CA . THR B 1 169 ? -7.277 14.555 27.875 1 86.81 169 THR B CA 1
ATOM 3182 C C . THR B 1 169 ? -5.848 14.164 28.234 1 86.81 169 THR B C 1
ATOM 3184 O O . THR B 1 169 ? -5.625 13.43 29.203 1 86.81 169 THR B O 1
ATOM 3187 N N . ARG B 1 170 ? -4.918 14.656 27.453 1 85.38 170 ARG B N 1
ATOM 3188 C CA . ARG B 1 170 ? -3.514 14.352 27.688 1 85.38 170 ARG B CA 1
ATOM 3189 C C . ARG B 1 170 ? -3.027 15 28.984 1 85.38 170 ARG B C 1
ATOM 3191 O O . ARG B 1 170 ? -2.225 14.422 29.719 1 85.38 170 ARG B O 1
ATOM 3198 N N . LEU B 1 171 ? -3.467 16.141 29.328 1 83.38 171 LEU B N 1
ATOM 3199 C CA . LEU B 1 171 ? -3.107 16.859 30.531 1 83.38 171 LEU B CA 1
ATOM 3200 C C . LEU B 1 171 ? -3.715 16.188 31.766 1 83.38 171 LEU B C 1
ATOM 3202 O O . LEU B 1 171 ? -3.08 16.109 32.812 1 83.38 171 LEU B O 1
ATOM 3206 N N . GLY B 1 172 ? -4.898 15.695 31.594 1 78.69 172 GLY B N 1
ATOM 3207 C CA . GLY B 1 172 ? -5.543 14.992 32.688 1 78.69 172 GLY B CA 1
ATOM 3208 C C . GLY B 1 172 ? -4.867 13.68 33.031 1 78.69 172 GLY B C 1
ATOM 3209 O O . GLY B 1 172 ? -4.801 13.297 34.188 1 78.69 172 GLY B O 1
ATOM 3210 N N . ALA B 1 173 ? -4.434 13.016 32 1 71.94 173 ALA B N 1
ATOM 3211 C CA . ALA B 1 173 ? -3.758 11.742 32.219 1 71.94 173 ALA B CA 1
ATOM 3212 C C . ALA B 1 173 ? -2.432 11.945 32.938 1 71.94 173 ALA B C 1
ATOM 3214 O O . ALA B 1 173 ? -1.988 11.07 33.688 1 71.94 173 ALA B O 1
ATOM 3215 N N . LEU B 1 174 ? -1.845 13.008 32.656 1 66 174 LEU B N 1
ATOM 3216 C CA . LEU B 1 174 ? -0.605 13.359 33.344 1 66 174 LEU B CA 1
ATOM 3217 C C . LEU B 1 174 ? -0.851 13.586 34.812 1 66 174 LEU B C 1
ATOM 3219 O O . LEU B 1 174 ? -0.019 13.227 35.656 1 66 174 LEU B O 1
ATOM 3223 N N . ASP B 1 175 ? -2.012 14.219 35.094 1 64.12 175 ASP B N 1
ATOM 3224 C CA . ASP B 1 175 ? -2.342 14.523 36.469 1 64.12 175 ASP B CA 1
ATOM 3225 C C . ASP B 1 175 ? -2.695 13.25 37.25 1 64.12 175 ASP B C 1
ATOM 3227 O O . ASP B 1 175 ? -2.428 13.148 38.438 1 64.12 175 ASP B O 1
ATOM 3231 N N . SER B 1 176 ? -3.377 12.352 36.5 1 61.06 176 SER B N 1
ATOM 3232 C CA . SER B 1 176 ? -3.758 11.125 37.188 1 61.06 176 SER B CA 1
ATOM 3233 C C . SER B 1 176 ? -2.562 10.195 37.375 1 61.06 176 SER B C 1
ATOM 3235 O O . SER B 1 176 ? -2.584 9.297 38.219 1 61.06 176 SER B O 1
ATOM 3237 N N . THR B 1 177 ? -1.812 10.172 36.344 1 53.09 177 THR B N 1
ATOM 3238 C CA . THR B 1 177 ? -0.613 9.352 36.5 1 53.09 177 THR B CA 1
ATOM 3239 C C . THR B 1 177 ? 0.42 10.055 37.344 1 53.09 177 THR B C 1
ATOM 3241 O O . THR B 1 177 ? 0.93 11.117 37 1 53.09 177 THR B O 1
ATOM 3244 N N . VAL B 1 178 ? 0.304 10.109 38.812 1 47.91 178 VAL B N 1
ATOM 3245 C CA . VAL B 1 178 ? 1.207 10.547 39.875 1 47.91 178 VAL B CA 1
ATOM 3246 C C . VAL B 1 178 ? 2.641 10.586 39.344 1 47.91 178 VAL B C 1
ATOM 3248 O O . VAL B 1 178 ? 2.951 9.969 38.312 1 47.91 178 VAL B O 1
ATOM 3251 N N . ALA B 1 179 ? 3.816 10.656 40.5 1 43.09 179 ALA B N 1
ATOM 3252 C CA . ALA B 1 179 ? 5.238 10.883 40.75 1 43.09 179 ALA B CA 1
ATOM 3253 C C . ALA B 1 179 ? 6.098 10.016 39.812 1 43.09 179 ALA B C 1
ATOM 3255 O O . ALA B 1 179 ? 7.234 10.367 39.5 1 43.09 179 ALA B O 1
ATOM 3256 N N . GLY B 1 180 ? 5.93 8.664 39.844 1 41.31 180 GLY B N 1
ATOM 3257 C CA . GLY B 1 180 ? 7.07 7.77 39.719 1 41.31 180 GLY B CA 1
ATOM 3258 C C . GLY B 1 180 ? 7.559 7.656 38.281 1 41.31 180 GLY B C 1
ATOM 3259 O O . GLY B 1 180 ? 8.766 7.645 38.031 1 41.31 180 GLY B O 1
ATOM 3260 N N . SER B 1 181 ? 6.926 6.684 37.406 1 43.72 181 SER B N 1
ATOM 3261 C CA . SER B 1 181 ? 7.656 6.035 36.312 1 43.72 181 SER B CA 1
ATOM 3262 C C . SER B 1 181 ? 7.824 6.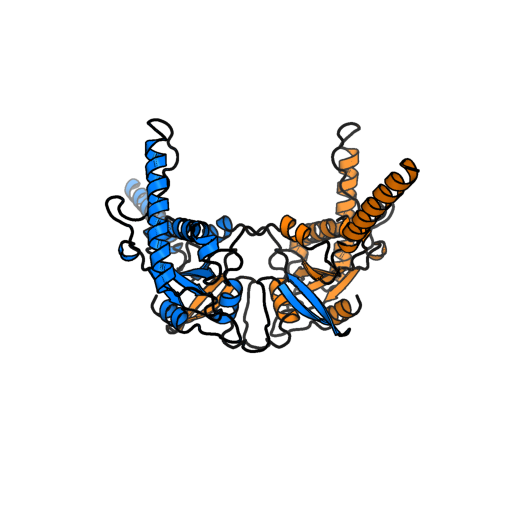969 35.125 1 43.72 181 SER B C 1
ATOM 3264 O O . SER B 1 181 ? 6.988 7.844 34.875 1 43.72 181 SER B O 1
ATOM 3266 N N . ASP B 1 182 ? 9.031 7.191 34.594 1 44.88 182 ASP B N 1
ATOM 3267 C CA . ASP B 1 182 ? 9.633 7.707 33.344 1 44.88 182 ASP B CA 1
ATOM 3268 C C . ASP B 1 182 ? 8.672 7.559 32.188 1 44.88 182 ASP B C 1
ATOM 3270 O O . ASP B 1 182 ? 8.977 6.859 31.203 1 44.88 182 ASP B O 1
ATOM 3274 N N . GLU B 1 183 ? 7.48 7.312 32.438 1 49.69 183 GLU B N 1
ATOM 3275 C CA . GLU B 1 183 ? 6.652 6.969 31.281 1 49.69 183 GLU B CA 1
ATOM 3276 C C . GLU B 1 183 ? 6.609 8.109 30.266 1 49.69 183 GLU B C 1
ATOM 3278 O O . GLU B 1 183 ? 6.473 9.273 30.656 1 49.69 183 GLU B O 1
ATOM 3283 N N . LYS B 1 184 ? 6.914 7.988 29.125 1 55.5 184 LYS B N 1
ATOM 3284 C CA . LYS B 1 184 ? 7.09 8.852 27.953 1 55.5 184 LYS B CA 1
ATOM 3285 C C . LYS B 1 184 ? 5.914 9.805 27.797 1 55.5 184 LYS B C 1
ATOM 3287 O O . LYS B 1 184 ? 4.781 9.383 27.578 1 55.5 184 LYS B O 1
ATOM 3292 N N . ARG B 1 185 ? 5.828 10.953 28.547 1 60.84 185 ARG B N 1
ATOM 3293 C CA . ARG B 1 185 ? 4.883 12.062 28.438 1 60.84 185 ARG B CA 1
ATOM 3294 C C . ARG B 1 185 ? 4.48 12.281 26.969 1 60.84 185 ARG B C 1
ATOM 3296 O O . ARG B 1 185 ? 5.336 12.367 26.094 1 60.84 185 ARG B O 1
ATOM 3303 N N . LEU B 1 186 ? 3.182 12.164 26.781 1 71.62 186 LEU B N 1
ATOM 3304 C CA . LEU B 1 186 ? 2.693 12.453 25.438 1 71.62 186 LEU B CA 1
ATOM 3305 C C . LEU B 1 186 ? 2.883 13.93 25.109 1 71.62 186 LEU B C 1
ATOM 3307 O O . LEU B 1 186 ? 2.617 14.797 25.938 1 71.62 186 LEU B O 1
ATOM 3311 N N . PRO B 1 187 ? 3.42 14.234 24.047 1 81.19 187 PRO B N 1
ATOM 3312 C CA . PRO B 1 187 ? 3.652 15.625 23.656 1 81.19 187 PRO B CA 1
ATOM 3313 C C . PRO B 1 187 ? 2.357 16.422 23.484 1 81.19 187 PRO B C 1
ATOM 3315 O O . PRO B 1 187 ? 1.343 15.867 23.047 1 81.19 187 PRO B O 1
ATOM 3318 N N . ILE B 1 188 ? 2.35 17.594 23.938 1 86.88 188 ILE B N 1
ATOM 3319 C CA . ILE B 1 188 ? 1.2 18.484 23.844 1 86.88 188 ILE B CA 1
ATOM 3320 C C . ILE B 1 188 ? 1.516 19.625 22.875 1 86.88 188 ILE B C 1
ATOM 3322 O O . ILE B 1 188 ? 2.58 20.25 22.953 1 86.88 188 ILE B O 1
ATOM 3326 N N . LEU B 1 189 ? 0.562 19.812 21.984 1 90.56 189 LEU B N 1
ATOM 3327 C CA . LEU B 1 189 ? 0.74 20.875 21 1 90.56 189 LEU B CA 1
ATOM 3328 C C . LEU B 1 189 ? 0.26 22.219 21.547 1 90.56 189 LEU B C 1
ATOM 3330 O O . LEU B 1 189 ? -0.774 22.281 22.203 1 90.56 189 LEU B O 1
ATOM 3334 N N . GLY B 1 190 ? 1.053 23.219 21.25 1 84.06 190 GLY B N 1
ATOM 3335 C CA . GLY B 1 190 ? 0.648 24.547 21.656 1 84.06 190 GLY B CA 1
ATOM 3336 C C . GLY B 1 190 ? 0.759 24.781 23.141 1 84.06 190 GLY B C 1
ATOM 3337 O O . GLY B 1 190 ? 1.353 23.984 23.859 1 84.06 190 GLY B O 1
ATOM 3338 N N . GLU B 1 191 ? 0.165 25.891 23.578 1 82.31 191 GLU B N 1
ATOM 3339 C CA . GLU B 1 191 ? 0.196 26.281 24.984 1 82.31 191 GLU B CA 1
ATOM 3340 C C . GLU B 1 191 ? -1.1 25.906 25.703 1 82.31 191 GLU B C 1
ATOM 3342 O O . GLU B 1 191 ? -2.191 26.25 25.234 1 82.31 191 GLU B O 1
ATOM 3347 N N . PRO B 1 192 ? -0.968 25.203 26.766 1 78.25 192 PRO B N 1
ATOM 3348 C CA . PRO B 1 192 ? -2.148 24.688 27.453 1 78.25 192 PRO B CA 1
ATOM 3349 C C . PRO B 1 192 ? -3.016 25.781 28.062 1 78.25 192 PRO B C 1
ATOM 3351 O O . PRO B 1 192 ? -4.195 25.562 28.344 1 78.25 192 PRO B O 1
ATOM 3354 N N . ASP B 1 193 ? -2.562 26.953 28.188 1 81.81 193 ASP B N 1
ATOM 3355 C CA . ASP B 1 193 ? -3.254 27.984 28.953 1 81.81 193 ASP B CA 1
ATOM 3356 C C . ASP B 1 193 ? -4.34 28.656 28.109 1 81.81 193 ASP B C 1
ATOM 3358 O O . ASP B 1 193 ? -5.188 29.375 28.625 1 81.81 193 ASP B O 1
ATOM 3362 N N . HIS B 1 194 ? -4.328 28.438 26.812 1 88.06 194 HIS B N 1
ATOM 3363 C CA . HIS B 1 194 ? -5.348 29.031 25.953 1 88.06 194 HIS B CA 1
ATOM 3364 C C . HIS B 1 194 ? -5.898 28 24.969 1 88.06 194 HIS B C 1
ATOM 3366 O O . HIS B 1 194 ? -5.332 26.906 24.812 1 88.06 194 HIS B O 1
ATOM 3372 N N . GLN B 1 195 ? -7.055 28.406 24.375 1 92.44 195 GLN B N 1
ATOM 3373 C CA . GLN B 1 195 ? -7.672 27.547 23.359 1 92.44 195 GLN B CA 1
ATOM 3374 C C . GLN B 1 195 ? -6.738 27.328 22.172 1 92.44 195 GLN B C 1
ATOM 3376 O O . GLN B 1 195 ? -6.094 28.266 21.703 1 92.44 195 GLN B O 1
ATOM 3381 N N . PHE B 1 196 ? -6.754 26.156 21.734 1 94.69 196 PHE B N 1
ATOM 3382 C CA . PHE B 1 196 ? -5.848 25.797 20.656 1 94.69 196 PHE B CA 1
ATOM 3383 C C . PHE B 1 196 ? -6.238 26.516 19.359 1 94.69 196 PHE B C 1
ATOM 3385 O O . PHE B 1 196 ? -7.422 26.609 19.047 1 94.69 196 PHE B O 1
ATOM 3392 N N . SER B 1 197 ? -5.246 26.984 18.703 1 94.81 197 SER B N 1
ATOM 3393 C CA . SER B 1 197 ? -5.355 27.516 17.344 1 94.81 197 SER B CA 1
ATOM 3394 C C . SER B 1 197 ? -4.211 27.016 16.469 1 94.81 197 SER B C 1
ATOM 3396 O O . SER B 1 197 ? -3.064 26.953 16.906 1 94.81 197 SER B O 1
ATOM 3398 N N . PHE B 1 198 ? -4.551 26.703 15.219 1 96.06 198 PHE B N 1
ATOM 3399 C CA . PHE B 1 198 ? -3.5 26.25 14.312 1 96.06 198 PHE B CA 1
ATOM 3400 C C . PHE B 1 198 ? -2.461 27.344 14.102 1 96.06 198 PHE B C 1
ATOM 3402 O O . PHE B 1 198 ? -1.311 27.062 13.766 1 96.06 198 PHE B O 1
ATOM 3409 N N . ASN B 1 199 ? -2.852 28.578 14.352 1 92.38 199 ASN B N 1
ATOM 3410 C CA . ASN B 1 199 ? -1.957 29.719 14.164 1 92.38 199 ASN B CA 1
ATOM 3411 C C . ASN B 1 199 ? -0.846 29.734 15.203 1 92.38 199 ASN B C 1
ATOM 3413 O O . ASN B 1 199 ? 0.151 30.438 15.047 1 92.38 199 ASN B O 1
ATOM 3417 N N . GLU B 1 200 ? -1.017 28.969 16.219 1 92.19 200 GLU B N 1
ATOM 3418 C CA . GLU B 1 200 ? -0.015 28.969 17.281 1 92.19 200 GLU B CA 1
ATOM 3419 C C . GLU B 1 200 ? 1.111 27.984 16.984 1 92.19 200 GLU B C 1
ATOM 3421 O O . GLU B 1 200 ? 2.092 27.922 17.734 1 92.19 200 GLU B O 1
ATOM 3426 N N . LEU B 1 201 ? 0.954 27.172 15.984 1 92.88 201 LEU B N 1
ATOM 3427 C CA . LEU B 1 201 ? 1.974 26.203 15.617 1 92.88 201 LEU B CA 1
ATOM 3428 C C . LEU B 1 201 ? 3.178 26.875 14.977 1 92.88 201 LEU B C 1
ATOM 3430 O O . LEU B 1 201 ? 3.033 27.922 14.328 1 92.88 201 LEU B O 1
ATOM 3434 N N . ARG B 1 202 ? 4.301 26.328 15.195 1 90.19 202 ARG B N 1
ATOM 3435 C CA . ARG B 1 202 ? 5.531 26.859 14.617 1 90.19 202 ARG B CA 1
ATOM 3436 C C . ARG B 1 202 ? 5.605 26.562 13.117 1 90.19 202 ARG B C 1
ATOM 3438 O O . ARG B 1 202 ? 6.156 27.359 12.352 1 90.19 202 ARG B O 1
ATOM 3445 N N . ASN B 1 203 ? 5.145 25.406 12.82 1 92.12 203 ASN B N 1
ATOM 3446 C CA . ASN B 1 203 ? 5.125 25.078 11.398 1 92.12 203 ASN B CA 1
ATOM 3447 C C . ASN B 1 203 ? 3.857 25.609 10.719 1 92.12 203 ASN B C 1
ATOM 3449 O O . ASN B 1 203 ? 2.811 25.719 11.359 1 92.12 203 ASN B O 1
ATOM 3453 N N . ARG B 1 204 ? 3.947 25.969 9.469 1 94.81 204 ARG B N 1
ATOM 3454 C CA . ARG B 1 204 ? 2.82 26.453 8.688 1 94.81 204 ARG B CA 1
ATOM 3455 C C . ARG B 1 204 ? 1.827 25.344 8.391 1 94.81 204 ARG B C 1
ATOM 3457 O O . ARG B 1 204 ? 2.221 24.25 7.98 1 94.81 204 ARG B O 1
ATOM 3464 N N . ILE B 1 205 ? 0.604 25.609 8.695 1 97.06 205 ILE B N 1
ATOM 3465 C CA . ILE B 1 205 ? -0.443 24.641 8.375 1 97.06 205 ILE B CA 1
ATOM 3466 C C . ILE B 1 205 ? -1.596 25.359 7.668 1 97.06 205 ILE B C 1
ATOM 3468 O O . ILE B 1 205 ? -2.014 26.438 8.078 1 97.06 205 ILE B O 1
ATOM 3472 N N . GLU B 1 206 ? -2.033 24.859 6.566 1 97 206 GLU B N 1
ATOM 3473 C CA . GLU B 1 206 ? -3.121 25.438 5.789 1 97 206 GLU B CA 1
ATOM 3474 C C . GLU B 1 206 ? -4.148 24.391 5.395 1 97 206 GLU B C 1
ATOM 3476 O O . GLU B 1 206 ? -3.787 23.266 5.035 1 97 206 GLU B O 1
ATOM 3481 N N . PHE B 1 207 ? -5.418 24.734 5.516 1 98.25 207 PHE B N 1
ATOM 3482 C CA . PHE B 1 207 ? -6.523 23.891 5.082 1 98.25 207 PHE B CA 1
ATOM 3483 C C . PHE B 1 207 ? -7.023 24.312 3.707 1 98.25 207 PHE B C 1
ATOM 3485 O O . PHE B 1 207 ? -7.297 25.5 3.479 1 98.25 207 PHE B O 1
ATOM 3492 N N . VAL B 1 208 ? -7.141 23.359 2.801 1 97.56 208 VAL B N 1
ATOM 3493 C CA . VAL B 1 208 ? -7.547 23.719 1.444 1 97.56 208 VAL B CA 1
ATOM 3494 C C . VAL B 1 208 ? -8.586 22.719 0.939 1 97.56 208 VAL B C 1
ATOM 3496 O O . VAL B 1 208 ? -8.477 21.516 1.195 1 97.56 208 VAL B O 1
ATOM 3499 N N . ASP B 1 209 ? -9.609 23.234 0.236 1 97.69 209 ASP B N 1
ATOM 3500 C CA . ASP B 1 209 ? -10.562 22.375 -0.457 1 97.69 209 ASP B CA 1
ATOM 3501 C C . ASP B 1 209 ? -9.961 21.797 -1.729 1 97.69 209 ASP B C 1
ATOM 3503 O O . ASP B 1 209 ? -9.211 22.469 -2.436 1 97.69 209 ASP B O 1
ATOM 3507 N N . CYS B 1 210 ? -10.258 20.516 -1.957 1 95.81 210 CYS B N 1
ATOM 3508 C CA . CYS B 1 210 ? -9.797 19.922 -3.209 1 95.81 210 CYS B CA 1
ATOM 3509 C C . CYS B 1 210 ? -10.672 18.734 -3.604 1 95.81 210 CYS B C 1
ATOM 3511 O O . CYS B 1 210 ? -11.492 18.281 -2.811 1 95.81 210 CYS B O 1
ATOM 3513 N N . CYS B 1 211 ? -10.578 18.359 -4.773 1 93.38 211 CYS B N 1
ATOM 3514 C CA . CYS B 1 211 ? -11.258 17.188 -5.332 1 93.38 211 CYS B CA 1
ATOM 3515 C C . CYS B 1 211 ? -10.312 16.391 -6.227 1 93.38 211 CYS B C 1
ATOM 3517 O O . CYS B 1 211 ? -9.883 16.875 -7.273 1 93.38 211 CYS B O 1
ATOM 3519 N N . ALA B 1 212 ? -10.031 15.156 -5.789 1 86.81 212 ALA B N 1
ATOM 3520 C CA . ALA B 1 212 ? -9.094 14.32 -6.543 1 86.81 212 ALA B CA 1
ATOM 3521 C C . ALA B 1 212 ? -9.828 13.469 -7.574 1 86.81 212 ALA B C 1
ATOM 3523 O O . ALA B 1 212 ? -9.195 12.859 -8.438 1 86.81 212 ALA B O 1
ATOM 3524 N N . SER B 1 213 ? -11.156 13.547 -7.461 1 81.75 213 SER B N 1
ATOM 3525 C CA . SER B 1 213 ? -11.914 12.75 -8.422 1 81.75 213 SER B CA 1
ATOM 3526 C C . SER B 1 213 ? -11.633 13.195 -9.852 1 81.75 213 SER B C 1
ATOM 3528 O O . SER B 1 213 ? -11.43 14.383 -10.109 1 81.75 213 SER B O 1
ATOM 3530 N N . LYS B 1 214 ? -11.688 12.305 -10.719 1 71.69 214 LYS B N 1
ATOM 3531 C CA . LYS B 1 214 ? -11.375 12.602 -12.117 1 71.69 214 LYS B CA 1
ATOM 3532 C C . LYS B 1 214 ? -12.414 13.539 -12.727 1 71.69 214 LYS B C 1
ATOM 3534 O O . LYS B 1 214 ? -12.062 14.484 -13.43 1 71.69 214 LYS B O 1
ATOM 3539 N N . GLU B 1 215 ? -13.664 13.305 -12.492 1 75.94 215 GLU B N 1
ATOM 3540 C CA . GLU B 1 215 ? -14.781 14.023 -13.094 1 75.94 215 GLU B CA 1
ATOM 3541 C C . GLU B 1 215 ? -14.836 15.469 -12.609 1 75.94 215 GLU B C 1
ATOM 3543 O O . GLU B 1 215 ? -15.172 16.375 -13.367 1 75.94 215 GLU B O 1
ATOM 3548 N N . PHE B 1 216 ? -14.469 15.711 -11.43 1 80.25 216 PHE B N 1
ATOM 3549 C CA . PHE B 1 216 ? -14.594 17.031 -10.828 1 80.25 216 PHE B CA 1
ATOM 3550 C C . PHE B 1 216 ? -13.25 17.5 -10.273 1 80.25 216 PHE B C 1
ATOM 3552 O O . PHE B 1 216 ? -13.195 18.156 -9.227 1 80.25 216 PHE B O 1
ATOM 3559 N N . LYS B 1 217 ? -12.258 17.094 -11.008 1 82.44 217 LYS B N 1
ATOM 3560 C CA . LYS B 1 217 ? -10.898 17.344 -10.539 1 82.44 217 LYS B CA 1
ATOM 3561 C C . LYS B 1 217 ? -10.672 18.844 -10.289 1 82.44 217 LYS B C 1
ATOM 3563 O O . LYS B 1 217 ? -10.961 19.672 -11.148 1 82.44 217 LYS B O 1
ATOM 3568 N N . ASN B 1 218 ? -10.289 19.188 -9.07 1 90.12 218 ASN B N 1
ATOM 3569 C CA . ASN B 1 218 ? -9.883 20.531 -8.656 1 90.12 218 ASN B CA 1
ATOM 3570 C C . ASN B 1 218 ? -8.719 20.484 -7.668 1 90.12 218 ASN B C 1
ATOM 3572 O O . ASN B 1 218 ? -8.93 20.312 -6.465 1 90.12 218 ASN B O 1
ATOM 3576 N N . LEU B 1 219 ? -7.5 20.656 -8.219 1 91 219 LEU B N 1
ATOM 3577 C CA . LEU B 1 219 ? -6.297 20.562 -7.398 1 91 219 LEU B CA 1
ATOM 3578 C C . LEU B 1 219 ? -5.535 21.891 -7.395 1 91 219 LEU B C 1
ATOM 3580 O O . LEU B 1 219 ? -4.363 21.922 -7.012 1 91 219 LEU B O 1
ATOM 3584 N N . GLU B 1 220 ? -6.184 22.891 -7.809 1 90.06 220 GLU B N 1
ATOM 3585 C CA . GLU B 1 220 ? -5.523 24.172 -7.953 1 90.06 220 GLU B CA 1
ATOM 3586 C C . GLU B 1 220 ? -5.008 24.688 -6.609 1 90.06 220 GLU B C 1
ATOM 3588 O O . GLU B 1 220 ? -3.859 25.125 -6.504 1 90.06 220 GLU B O 1
ATOM 3593 N N . ASN B 1 221 ? -5.859 24.609 -5.633 1 91.56 221 ASN B N 1
ATOM 3594 C CA . ASN B 1 221 ? -5.484 25.109 -4.312 1 91.56 221 ASN B CA 1
ATOM 3595 C C . ASN B 1 221 ? -4.34 24.312 -3.713 1 91.56 221 ASN B C 1
ATOM 3597 O O . ASN B 1 221 ? -3.441 24.875 -3.08 1 91.56 221 ASN B O 1
ATOM 3601 N N . ILE B 1 222 ? -4.352 23.031 -3.906 1 91.75 222 ILE B N 1
ATOM 3602 C CA . ILE B 1 222 ? -3.301 22.156 -3.391 1 91.75 222 ILE B CA 1
ATOM 3603 C C . ILE B 1 222 ? -1.981 22.469 -4.094 1 91.75 222 ILE B C 1
ATOM 3605 O O . ILE B 1 222 ? -0.94 22.594 -3.447 1 91.75 222 ILE B O 1
ATOM 3609 N N . MET B 1 223 ? -2.057 22.641 -5.375 1 88.44 223 MET B N 1
ATOM 3610 C CA . MET B 1 223 ? -0.866 22.938 -6.164 1 88.44 223 MET B CA 1
ATOM 3611 C C . MET B 1 223 ? -0.275 24.281 -5.77 1 88.44 223 MET B C 1
ATOM 3613 O O . MET B 1 223 ? 0.945 24.422 -5.668 1 88.44 223 MET B O 1
ATOM 3617 N N . LYS B 1 224 ? -1.154 25.188 -5.621 1 90 224 LYS B N 1
ATOM 3618 C CA . LYS B 1 224 ? -0.712 26.5 -5.176 1 90 224 LYS B CA 1
ATOM 3619 C C . LYS B 1 224 ? 0.013 26.406 -3.836 1 90 224 LYS B C 1
ATOM 3621 O O . LYS B 1 224 ? 1.074 27.016 -3.656 1 90 224 LYS B O 1
ATOM 3626 N N . SER B 1 225 ? -0.595 25.672 -2.945 1 92.19 225 SER B N 1
ATOM 3627 C CA . SER B 1 225 ? -0.014 25.516 -1.616 1 92.19 225 SER B CA 1
ATOM 3628 C C . SER B 1 225 ? 1.326 24.781 -1.682 1 92.19 225 SER B C 1
ATOM 3630 O O . SER B 1 225 ? 2.275 25.156 -0.994 1 92.19 225 SER B O 1
ATOM 3632 N N . ILE B 1 226 ? 1.466 23.75 -2.484 1 89.62 226 ILE B N 1
ATOM 3633 C CA . ILE B 1 226 ? 2.695 22.984 -2.641 1 89.62 226 ILE B CA 1
ATOM 3634 C C . ILE B 1 226 ? 3.797 23.891 -3.199 1 89.62 226 ILE B C 1
ATOM 3636 O O . ILE B 1 226 ? 4.938 23.844 -2.729 1 89.62 226 ILE B O 1
ATOM 3640 N N . ASN B 1 227 ? 3.396 24.688 -4.105 1 87.25 227 ASN B N 1
ATOM 3641 C CA . ASN B 1 227 ? 4.363 25.562 -4.766 1 87.25 227 ASN B CA 1
ATOM 3642 C C . ASN B 1 227 ? 4.84 26.672 -3.84 1 87.25 227 ASN B C 1
ATOM 3644 O O . ASN B 1 227 ? 5.902 27.266 -4.062 1 87.25 227 ASN B O 1
ATOM 3648 N N . SER B 1 228 ? 4.07 26.938 -2.893 1 85.69 228 SER B N 1
ATOM 3649 C CA . SER B 1 228 ? 4.414 28.016 -1.974 1 85.69 228 SER B CA 1
ATOM 3650 C C . SER B 1 228 ? 5.391 27.547 -0.902 1 85.69 228 SER B C 1
ATOM 3652 O O . SER B 1 228 ? 5.918 28.359 -0.133 1 85.69 228 SER B O 1
ATOM 3654 N N . VAL B 1 229 ? 5.641 26.25 -0.8 1 81.5 229 VAL B N 1
ATOM 3655 C CA . VAL B 1 229 ? 6.512 25.703 0.238 1 81.5 229 VAL B CA 1
ATOM 3656 C C . VAL B 1 229 ? 7.969 25.781 -0.219 1 81.5 229 VAL B C 1
ATOM 3658 O O . VAL B 1 229 ? 8.273 25.516 -1.387 1 81.5 229 VAL B O 1
#

Organism: Sarcoptes scabiei (NCBI:txid52283)

Sequence (458 aa):
MDSMQIIIAILIVLMTIILFLVRKKALRNSILLIGASDSGKTLLFTQLAYDSFVETVTSMKENKASIKLNNNRNYNLIDLPGNDRLRTQYWDQFKNQAKCLIFVIDSVAFLNNTHNVADLLYQYLCDQTVQMRKIPVIVACNKQDQTRAKSAKVIASIMEKEFNIIRETRLGALDSTVAGSDEKRLPILGEPDHQFSFNELRNRIEFVDCCASKEFKNLENIMKSINSVMDSMQIIIAILIVLMTIILFLVRKKALRNSILLIGASDSGKTLLFTQLAYDSFVETVTSMKENKASIKLNNNRNYNLIDLPGNDRLRTQYWDQFKNQAKCLIFVIDSVAFLNNTHNVADLLYQYLCDQTVQMRKIPVIVACNKQDQTRAKSAKVIASIMEKEFNIIRETRLGALDSTVAGSDEKRLPILGEPDHQFSFNELRNRIEFVDCCASKEFKNLENIMKSINSV

Solvent-accessible surface area (backbone atoms only — not comparable to full-atom values): 24953 Å² total; per-residue (Å²): 117,69,66,62,53,52,52,49,49,53,49,50,50,51,48,50,50,49,47,51,56,52,64,57,50,52,69,52,44,23,36,37,35,40,42,53,68,87,20,46,54,52,43,36,46,49,44,66,53,40,70,75,75,49,81,80,71,60,84,58,49,85,41,36,32,70,33,76,46,91,82,73,43,75,29,37,39,32,57,50,57,42,47,68,39,44,34,68,58,52,45,66,69,43,57,68,22,39,48,30,37,36,40,27,34,31,21,55,57,33,82,84,37,45,66,61,55,39,51,53,52,50,52,57,60,58,33,63,66,38,54,75,64,37,39,34,34,38,35,36,26,18,46,57,78,43,85,73,29,53,50,28,69,57,48,51,54,54,40,32,54,48,48,40,51,52,47,51,53,55,52,48,49,53,65,68,52,72,92,76,80,88,62,83,74,77,80,71,83,70,61,88,89,52,84,57,50,74,82,65,47,88,30,55,68,47,67,33,56,25,15,52,48,61,93,58,57,37,55,62,56,55,51,52,54,58,59,71,103,118,68,65,61,53,51,52,51,48,51,50,49,51,50,49,50,49,48,48,50,55,54,63,57,51,52,69,52,43,23,37,37,33,40,41,53,68,88,19,46,53,52,44,37,46,48,44,67,54,41,70,75,75,48,80,80,70,59,84,60,48,86,40,34,32,69,34,75,47,91,83,74,44,74,30,36,39,33,57,50,57,44,47,70,39,43,35,69,58,53,45,67,69,43,57,68,23,39,48,31,36,36,38,28,34,33,22,55,56,34,82,85,38,46,67,62,54,40,52,51,52,51,52,56,61,59,31,62,65,38,54,75,65,36,40,34,35,38,34,36,25,18,47,57,78,44,88,71,28,53,51,28,70,58,48,52,54,53,40,32,55,48,48,40,52,53,46,50,51,55,53,48,50,53,65,67,50,71,94,74,80,88,62,82,74,76,79,70,83,68,62,87,90,50,84,58,50,75,84,65,46,88,30,54,68,47,68,34,55,25,15,52,49,60,90,57,59,37,55,63,55,55,50,52,54,59,60,72,104

Foldseek 3Di:
DVVVVVVVVVVVVVVVVVCVVVVVQAAQPDEAEDEDAPLCSQLLVCCVVPVPPFDDQPPDDNFWGWDADPVRDIDIGGHDDPDDDDPVVVCVVCVSNHQAYEYGGAQQCCVVCVLVRLVVVVVVCQDPSCQVVLREYEYEQEPPVDPSGDFQVVSQVSSLVSLLVVQVVLVVVVVVVDDDDPPDRDDRPADNVDRDDPVRGSHHYYGHYAYSDSVPGDCVVVVVVVVVD/DVVVVVVVVVVVVVVVVVCVVVVVQAALPDEAEDEDAPLCSQLLVCCVVPVPPFDDQPPDDNFWGWDADPVRDIDIGGHDDPDDDDPVVVCVVCVSNHQAYEYGGAQQCCVVCVLVRLVVVVVVCQDPSCQVVLREYEYEQEPPVDPSGDFQVVSQVSSLVSLLVVQVVLVVVVVVVDDDDPPDRDDRPADNVDRDDPVRGSHHYYGHYAYSDSVPGDCPRVVVVVVVD

InterPro domains:
  IPR005225 Small GTP-binding domain [TIGR00231] (30-168)
  IPR019009 Signal recognition particle receptor, beta subunit [PF09439] (29-203)
  IPR019009 Signal recognition particle receptor, beta subunit [cd04105] (29-222)
  IPR024156 Small GTPase superfamily, ARF type [PTHR45909] (29-168)
  IPR027417 P-loop containing nucleoside triphosphate hydrolase [G3DSA:3.40.50.300] (22-229)
  IPR027417 P-loop containing nucleoside triphosphate hydrolase [SSF52540] (30-165)

Nearest PDB structures (foldseek):
  6frk-assembly1_v  TM=7.765E-01  e=1.123E-15  Oryctolagus cuniculus
  2fh5-assembly1_B  TM=7.754E-01  e=4.116E-15  Mus musculus
  7obq-assembly1_v  TM=7.259E-01  e=1.610E-14  Oryctolagus cuniculus
  7nfx-assembly1_v  TM=7.358E-01  e=8.460E-13  Homo sapiens
  8oul-assembly1_A  TM=6.823E-01  e=1.739E-10  Promethearchaeati

pLDDT: mean 82.39, std 16.37, range [32.31, 98.56]

Radius of gyration: 27.24 Å; Cα contacts (8 Å, |Δi|>4): 717; chains: 2; bounding box: 104×69×65 Å